Protein AF-0000000083104521 (afdb_homodimer)

pLDDT: mean 93.51, std 8.61, range [44.53, 98.94]

Nearest PDB structures (foldseek):
  5buk-assembly2_B  TM=6.953E-01  e=2.986E-17  Streptomyces sp. CNQ-418
  6aio-assembly2_B  TM=6.316E-01  e=5.425E-17  Pseudomonas putida
  4k5r-assembly1_A-2  TM=6.612E-01  e=1.242E-14  Streptomyces argillaceus
  4k5s-assembly1_A-2  TM=6.046E-01  e=1.284E-15  Streptomyces argillaceus
  4k5r-assembly2_B-3  TM=6.175E-01  e=4.777E-15  Streptomyces argillaceus

Sequence (706 aa):
MYDIAIIGAGPAGANLARLIGDKYKVLLIDKRNLENKKSRNLTRKCCGGLLAPDAQKMIAQLGLGMPKDILVDPQLFAVKTIDLTNNLESLYQRFYFNMDREKFDKWLISLLPNNIDKKFNSLFKSLSKIPEGYIIRYVHNKQERSSKAKIIIGADGAFSMVRKYISKDIITPKRYIAIQEWFKSPYSMPYFTAIFDEEISDFYSWIIPKNNHILLGSALSPKNNTKEKYNILKTKLTRLGFNFENKIKVESAYIYRPKKISQFYIGKNNIALIGEAAGAISPSSAEGISYALKTSLYLSESLEEGMDGFLDRYKQKSKDIKLNLLIKNLKSPAMYNSSLRKLAIKSGITSIKMYDIAIIGAGPAGANLARLIGDKYKVLLIDKRNLENKKSRNLTRKCCGGLLAPDAQKMIAQLGLGMPKDILVDPQLFAVKTIDLTNNLESLYQRFYFNMDREKFDKWLISLLPNNIDKKFNSLFKSLSKIPEGYIIRYVHNKQERSSKAKIIIGADGAFSMVRKYISKDIITPKRYIAIQEWFKSPYSMPYFTAIFDEEISDFYSWIIPKNNHILLGSALSPKNNTKEKYNILKTKLTRLGFNFENKIKVESAYIYRPKKISQFYIGKNNIALIGEAAGAISPSSAEGISYALKTSLYLSESLEEGMDGFLDRYKQKSKDIKLNLLIKNLKSPAMYNSSLRKLAIKSGITSIK

Secondary structure (DSSP, 8-state):
-EEEEEE--SHHHHHHHHHHTTTS-EEEE-SS--S-SS---S-------EE-HHHHHHHHHTT--B-GGGB-SPB--EEEEEETTTTEEEEEE--PEEB-HHHHHHHHHHTS-TTSEEE-SEEEEEEEEETTEEEEEEEETTEEEEEEEEEEEE---TT-HHHHHH-SSS-PPEEEEEEEEEEE--S---SEEEEE-TTT-SS-EEEEEETTEEEEEEEE-TTS-HHHHHHHHHHHHHHTT-----EEEEEEEEEEE--SGGG---EETTEEE-GGGGT-S-TTT---HHHHHHHHHHHHHHTTT-STTHHHHHHHHTHHHHHHHHHHHHHHHHHHSHHHHHHHHHH-TTB--/-EEEEEE--SHHHHHHHHHHTTTS-EEEE-SS--S-SS---S-------EE-HHHHHHHHHTT--B-GGGB-SPB--EEEEEETTTTEEEEEE--PEEB-HHHHHHHHHHTS-TTSEEE-SEEEEEEEEETTEEEEEEEETTEEEEEEEEEEEE---TT-HHHHHH-TTSPPPEEEEEEEEEEE--S---SEEEEE-TTT-SS-EEEEEETTEEEEEEEE-TTS-HHHHHHHHHHHHHHTT-----EEEEEEEEEEE--SGGG---EETTEEE-GGGGT-S-TTT---HHHHHHHHHHHHHHHTT-STTHHHHHHHHTHHHHHHHHHHHHHHHHHHSHHHHHHHHHH-TTB--

Organism: NCBI:txid1720316

Solvent-accessible surface area (backbone atoms only — not comparable to full-atom values): 35814 Å² total; per-residue (Å²): 119,31,48,32,33,30,40,20,56,44,63,19,24,25,49,26,46,39,70,38,34,89,80,43,52,35,37,40,31,19,57,54,54,66,77,50,83,78,54,78,60,84,81,67,76,62,64,90,26,65,46,43,58,62,30,40,42,46,39,24,64,70,58,38,52,46,58,50,83,30,43,37,31,44,36,39,24,24,36,32,39,38,31,64,72,77,72,44,71,45,37,26,69,44,72,45,44,36,33,39,55,66,51,44,46,33,51,47,51,68,63,38,56,85,75,46,46,72,39,51,38,16,41,80,72,49,79,44,84,49,97,78,26,33,40,40,33,28,32,44,84,89,36,82,45,74,49,45,20,42,29,41,34,24,22,48,29,68,78,22,63,57,44,52,74,74,42,78,82,55,63,72,44,49,63,27,37,32,42,35,36,36,19,58,33,94,69,88,67,33,40,35,34,42,34,36,33,73,89,56,21,85,54,48,28,39,38,41,62,47,60,62,26,36,33,43,33,36,38,21,47,76,87,52,59,49,68,60,33,51,50,51,50,52,52,56,41,38,75,73,68,50,83,76,84,45,69,74,50,76,34,60,38,72,41,55,33,40,84,50,62,78,31,47,43,60,62,58,96,59,31,37,32,25,12,40,31,11,40,33,40,35,52,64,76,61,52,34,63,32,37,5,44,47,40,18,50,43,42,41,60,23,43,70,86,31,76,80,65,21,66,63,45,26,54,62,62,44,48,61,56,44,51,51,52,47,53,38,52,70,51,31,48,47,70,58,30,69,69,48,27,52,52,54,56,69,63,45,81,66,48,58,119,119,31,49,33,32,30,39,20,56,47,64,19,25,26,50,28,45,39,70,38,34,88,80,40,50,34,36,40,31,18,57,55,54,68,77,51,84,78,54,80,59,85,80,65,76,61,64,89,25,64,46,43,58,62,29,39,41,45,39,25,64,70,58,37,51,45,57,48,84,30,45,37,29,44,36,39,23,24,35,32,39,38,30,62,73,76,72,45,72,45,38,25,70,44,71,45,44,35,33,39,55,66,52,45,46,33,49,48,50,70,63,39,56,85,74,46,45,74,40,53,39,16,42,80,72,49,77,42,83,50,97,78,25,32,40,39,32,28,34,44,85,88,35,82,46,74,50,43,21,43,29,40,34,25,20,50,30,68,78,23,64,56,44,54,73,73,39,79,84,56,62,72,44,49,64,27,36,32,42,36,36,35,17,58,33,95,70,89,67,34,39,34,34,42,33,36,35,73,88,57,20,86,53,47,28,36,37,41,61,48,59,60,26,37,33,44,32,36,38,21,48,75,87,53,58,48,68,59,33,52,50,51,49,53,52,56,42,39,74,74,67,50,83,76,84,45,68,73,51,76,35,60,37,73,41,52,32,41,82,50,62,78,31,47,42,59,64,58,96,59,30,36,33,24,12,37,30,11,40,33,38,35,53,63,75,64,52,36,63,32,37,5,45,47,40,18,49,43,42,42,61,24,42,69,85,31,78,79,64,21,66,62,45,27,54,63,62,44,49,61,55,44,50,51,51,47,52,38,51,69,52,31,50,47,70,58,31,67,69,48,25,52,52,54,58,70,64,46,82,66,48,58,119

Radius of gyration: 28.09 Å; Cα contacts (8 Å, |Δi|>4): 1583; chains: 2; bounding box: 65×87×60 Å

Foldseek 3Di:
DWAEEEEDLFLQRLLLLQLCVVPTQYEYEEQWDLQDPPDPTPADDPDQQKQAPLLVVLCVVSVHDDDCQFAFPDFAFWEWEQEPVVRFIFIFGGDITRGHRSVVSSVSNVSHDPSHHYQYSKAWDDWDADPQAIKTWIAGPNRIDIDGHNAYEFPHAQPTPLLCVFCVPQDAFQKWKKKKWKFQAQDDDRHKYWYADVQQALAIWIWHDGHRIIMTMDTGHPVPPNVVSSVVVVVVVVVVPDDRPGTDDMDMDMAGAHLALSNQAQDDDSYGYFWCSRPQAQNQPRHTSSRSSQLSVQLSVLCPVHSPCSSVSSVVSCVVSSVVNVVSSVCNCCPSVSVNVVVVSVVCPRGDD/DWAEEEEDLFLQRLLLLQLCVVPTQYEYEEQWDLQDPPDPTPADDPDQQKQAPLLVVLCVVSVHDDDCQFAFPDFAFWEWEQEPAVRFIFIFGGDITRGHRSVVSSVSNVSHDPSHHYQYSKAWDDWDADPQAIKTWIAGPNRIDIDGHNAYEFPHAQPTPLLCVFPVPADAFQKWKKKKWKFQAQDDDRHKYWYADVQQALAIWIWHDGHRIIMTMDTGHPVPPNVVSSVVVVVVVVVVPDDRPGTDDMDMDMAGAHLALSNQAQDDDSYGYFWCSRPQAQNQPRHTSSRSSQLSVQLSVLCPVHSPCSSVSSVVSCVVSSVVNVVSSVCNCCPSVSVNVVVVSVVCPRGDD

InterPro domains:
  IPR036188 FAD/NAD(P)-binding domain superfamily [G3DSA:3.50.50.60] (1-349)
  IPR036188 FAD/NAD(P)-binding domain superfamily [SSF51905] (1-307)
  IPR050407 Geranylgeranyl Reductase [PTHR42685] (2-310)

Structure (mmCIF, N/CA/C/O backbone):
data_AF-0000000083104521-model_v1
#
loop_
_entity.id
_entity.type
_entity.pdbx_description
1 polymer 'FAD-binding protein'
#
loop_
_atom_site.group_PDB
_atom_site.id
_atom_site.type_symbol
_atom_site.label_atom_id
_atom_site.label_alt_id
_atom_site.label_comp_id
_atom_site.label_asym_id
_atom_site.label_entity_id
_atom_site.label_seq_id
_atom_site.pdbx_PDB_ins_code
_atom_site.Cartn_x
_atom_site.Cartn_y
_atom_site.Cartn_z
_atom_site.occupancy
_atom_site.B_iso_or_equiv
_atom_site.auth_seq_id
_atom_site.auth_comp_id
_atom_site.auth_asym_id
_atom_site.auth_atom_id
_atom_site.pdbx_PDB_model_num
ATOM 1 N N . MET A 1 1 ? 7.211 -31.562 -29.891 1 95.19 1 MET A N 1
ATOM 2 C CA . MET A 1 1 ? 6.941 -31.938 -28.516 1 95.19 1 MET A CA 1
ATOM 3 C C . MET A 1 1 ? 7.484 -30.891 -27.547 1 95.19 1 MET A C 1
ATOM 5 O O . MET A 1 1 ? 8.633 -30.469 -27.672 1 95.19 1 MET A O 1
ATOM 9 N N . TYR A 1 2 ? 6.648 -30.406 -26.766 1 98.56 2 TYR A N 1
ATOM 10 C CA . TYR A 1 2 ? 7.059 -29.422 -25.75 1 98.56 2 TYR A CA 1
ATOM 11 C C . TYR A 1 2 ? 7.633 -30.125 -24.531 1 98.56 2 TYR A C 1
ATOM 13 O O . TYR A 1 2 ? 7.336 -31.297 -24.281 1 98.56 2 TYR A O 1
ATOM 21 N N . ASP A 1 3 ? 8.508 -29.391 -23.859 1 98.69 3 ASP A N 1
ATOM 22 C CA . ASP A 1 3 ? 8.922 -29.906 -22.562 1 98.69 3 ASP A CA 1
ATOM 23 C C . ASP A 1 3 ? 7.785 -29.812 -21.547 1 98.69 3 ASP A C 1
ATOM 25 O O . ASP A 1 3 ? 7.504 -30.766 -20.828 1 98.69 3 ASP A O 1
ATOM 29 N N . ILE A 1 4 ? 7.168 -28.688 -21.484 1 98.81 4 ILE A N 1
ATOM 30 C CA . ILE A 1 4 ? 6.152 -28.422 -20.484 1 98.81 4 ILE A CA 1
ATOM 31 C C . ILE A 1 4 ? 4.957 -27.719 -21.125 1 98.81 4 ILE A C 1
ATOM 33 O O . ILE A 1 4 ? 5.125 -26.781 -21.906 1 98.81 4 ILE A O 1
ATOM 37 N N . ALA A 1 5 ? 3.76 -28.172 -20.891 1 98.81 5 ALA A N 1
ATOM 38 C CA . ALA A 1 5 ? 2.525 -27.469 -21.25 1 98.81 5 ALA A CA 1
ATOM 39 C C . ALA A 1 5 ? 1.81 -26.953 -20 1 98.81 5 ALA A C 1
ATOM 41 O O . ALA A 1 5 ? 1.539 -27.703 -19.078 1 98.81 5 ALA A O 1
ATOM 42 N N . ILE A 1 6 ? 1.562 -25.688 -19.953 1 98.88 6 ILE A N 1
ATOM 43 C CA . ILE A 1 6 ? 0.856 -25.031 -18.859 1 98.88 6 ILE A CA 1
ATOM 44 C C . ILE A 1 6 ? -0.577 -24.719 -19.281 1 98.88 6 ILE A C 1
ATOM 46 O O . ILE A 1 6 ? -0.799 -23.984 -20.25 1 98.88 6 ILE A O 1
ATOM 50 N N . ILE A 1 7 ? -1.517 -25.281 -18.578 1 98.56 7 ILE A N 1
ATOM 51 C CA . ILE A 1 7 ? -2.928 -25.031 -18.859 1 98.56 7 ILE A CA 1
ATOM 52 C C . ILE A 1 7 ? -3.449 -23.938 -17.938 1 98.56 7 ILE A C 1
ATOM 54 O O . ILE A 1 7 ? -3.713 -24.188 -16.75 1 98.56 7 ILE A O 1
ATOM 58 N N . GLY A 1 8 ? -3.709 -22.719 -18.453 1 97.81 8 GLY A N 1
ATOM 59 C CA . GLY A 1 8 ? -4.102 -21.547 -17.688 1 97.81 8 GLY A CA 1
ATOM 60 C C . GLY A 1 8 ? -3.016 -20.5 -17.594 1 97.81 8 GLY A C 1
ATOM 61 O O . GLY A 1 8 ? -1.901 -20.781 -17.156 1 97.81 8 GLY A O 1
ATOM 62 N N . ALA A 1 9 ? -3.383 -19.297 -18.031 1 97.81 9 ALA A N 1
ATOM 63 C CA . ALA A 1 9 ? -2.404 -18.203 -18.062 1 97.81 9 ALA A CA 1
ATOM 64 C C . ALA A 1 9 ? -2.771 -17.094 -17.078 1 97.81 9 ALA A C 1
ATOM 66 O O . ALA A 1 9 ? -2.506 -15.922 -17.328 1 97.81 9 ALA A O 1
ATOM 67 N N . GLY A 1 10 ? -3.482 -17.469 -15.992 1 97 10 GLY A N 1
ATOM 68 C CA . GLY A 1 10 ? -3.609 -16.547 -14.867 1 97 10 GLY A CA 1
ATOM 69 C C . GLY A 1 10 ? -2.295 -16.297 -14.156 1 97 10 GLY A C 1
ATOM 70 O O . GLY A 1 10 ? -1.227 -16.609 -14.68 1 97 10 GLY A O 1
ATOM 71 N N . PRO A 1 11 ? -2.393 -15.75 -12.984 1 98.25 11 PRO A N 1
ATOM 72 C CA . PRO A 1 11 ? -1.152 -15.391 -12.289 1 98.25 11 PRO A CA 1
ATOM 73 C C . PRO A 1 11 ? -0.221 -16.578 -12.094 1 98.25 11 PRO A C 1
ATOM 75 O O . PRO A 1 11 ? 0.992 -16.469 -12.281 1 98.25 11 PRO A O 1
ATOM 78 N N . ALA A 1 12 ? -0.745 -17.719 -11.742 1 98.69 12 ALA A N 1
ATOM 79 C CA . ALA A 1 12 ? 0.081 -18.891 -11.492 1 98.69 12 ALA A CA 1
ATOM 80 C C . ALA A 1 12 ? 0.783 -19.359 -12.773 1 98.69 12 ALA A C 1
ATOM 82 O O . ALA A 1 12 ? 2.01 -19.469 -12.805 1 98.69 12 ALA A O 1
ATOM 83 N N . GLY A 1 13 ? 0.021 -19.547 -13.82 1 98.81 13 GLY A N 1
ATOM 84 C CA . GLY A 1 13 ? 0.575 -20.047 -15.07 1 98.81 13 GLY A CA 1
ATOM 85 C C . GLY A 1 13 ? 1.504 -19.062 -15.742 1 98.81 13 GLY A C 1
ATOM 86 O O . GLY A 1 13 ? 2.576 -19.438 -16.219 1 98.81 13 GLY A O 1
ATOM 87 N N . ALA A 1 14 ? 1.058 -17.797 -15.812 1 98.75 14 ALA A N 1
ATOM 88 C CA . ALA A 1 14 ? 1.877 -16.766 -16.438 1 98.75 14 ALA A CA 1
ATOM 89 C C . ALA A 1 14 ? 3.221 -16.625 -15.727 1 98.75 14 ALA A C 1
ATOM 91 O O . ALA A 1 14 ? 4.266 -16.547 -16.375 1 98.75 14 ALA A O 1
ATOM 92 N N . ASN A 1 15 ? 3.178 -16.578 -14.43 1 98.88 15 ASN A N 1
ATOM 93 C CA . ASN A 1 15 ? 4.418 -16.422 -13.68 1 98.88 15 ASN A CA 1
ATOM 94 C C . ASN A 1 15 ? 5.34 -17.625 -13.859 1 98.88 15 ASN A C 1
ATOM 96 O O . ASN A 1 15 ? 6.559 -17.469 -13.977 1 98.88 15 ASN A O 1
ATOM 100 N N . LEU A 1 16 ? 4.781 -18.844 -13.852 1 98.94 16 LEU A N 1
ATOM 101 C CA . LEU A 1 16 ? 5.609 -20.031 -14.086 1 98.94 16 LEU A CA 1
ATOM 102 C C . LEU A 1 16 ? 6.266 -19.969 -15.461 1 98.94 16 LEU A C 1
ATOM 104 O O . LEU A 1 16 ? 7.473 -20.203 -15.586 1 98.94 16 LEU A O 1
ATOM 108 N N . ALA A 1 17 ? 5.441 -19.688 -16.453 1 98.88 17 ALA A N 1
ATOM 109 C CA . ALA A 1 17 ? 5.973 -19.578 -17.797 1 98.88 17 ALA A CA 1
ATOM 110 C C . ALA A 1 17 ? 7.129 -18.594 -17.875 1 98.88 17 ALA A C 1
ATOM 112 O O . ALA A 1 17 ? 8.148 -18.859 -18.516 1 98.88 17 ALA A O 1
ATOM 113 N N . ARG A 1 18 ? 6.953 -17.484 -17.219 1 98.75 18 ARG A N 1
ATOM 114 C CA . ARG A 1 18 ? 7.996 -16.469 -17.172 1 98.75 18 ARG A CA 1
ATOM 115 C C . ARG A 1 18 ? 9.281 -17.031 -16.578 1 98.75 18 ARG A C 1
ATOM 117 O O . ARG A 1 18 ? 10.375 -16.797 -17.094 1 98.75 18 ARG A O 1
ATOM 124 N N . LEU A 1 19 ? 9.18 -17.781 -15.516 1 98.75 19 LEU A N 1
ATOM 125 C CA . LEU A 1 19 ? 10.328 -18.219 -14.719 1 98.75 19 LEU A CA 1
ATOM 126 C C . LEU A 1 19 ? 11.078 -19.344 -15.414 1 98.75 19 LEU A C 1
ATOM 128 O O . LEU A 1 19 ? 12.289 -19.484 -15.266 1 98.75 19 LEU A O 1
ATOM 132 N N . ILE A 1 20 ? 10.375 -20.141 -16.281 1 98.62 20 ILE A N 1
ATOM 133 C CA . ILE A 1 20 ? 11.031 -21.344 -16.781 1 98.62 20 ILE A CA 1
ATOM 134 C C . ILE A 1 20 ? 11.227 -21.219 -18.281 1 98.62 20 ILE A C 1
ATOM 136 O O . ILE A 1 20 ? 11.859 -22.078 -18.906 1 98.62 20 ILE A O 1
ATOM 140 N N . GLY A 1 21 ? 10.688 -20.188 -18.891 1 97.62 21 GLY A N 1
ATOM 141 C CA . GLY A 1 21 ? 10.602 -20.062 -20.344 1 97.62 21 GLY A CA 1
ATOM 142 C C . GLY A 1 21 ? 11.961 -20.047 -21.016 1 97.62 21 GLY A C 1
ATOM 143 O O . GLY A 1 21 ? 12.078 -20.406 -22.203 1 97.62 21 GLY A O 1
ATOM 144 N N . ASP A 1 22 ? 12.984 -19.641 -20.344 1 96.25 22 ASP A N 1
ATOM 145 C CA . ASP A 1 22 ? 14.32 -19.578 -20.938 1 96.25 22 ASP A CA 1
ATOM 146 C C . ASP A 1 22 ? 14.984 -20.953 -20.938 1 96.25 22 ASP A C 1
ATOM 148 O O . ASP A 1 22 ? 15.938 -21.188 -21.672 1 96.25 22 ASP A O 1
ATOM 152 N N . LYS A 1 23 ? 14.523 -21.844 -20.156 1 97.31 23 LYS A N 1
ATOM 153 C CA . LYS A 1 23 ? 15.172 -23.141 -19.984 1 97.31 23 LYS A CA 1
ATOM 154 C C . LYS A 1 23 ? 14.406 -24.25 -20.703 1 97.31 23 LYS A C 1
ATOM 156 O O . LYS A 1 23 ? 15 -25.234 -21.141 1 97.31 23 LYS A O 1
ATOM 161 N N . TYR A 1 24 ? 13.109 -24.156 -20.797 1 98.5 24 TYR A N 1
ATOM 162 C CA . TYR A 1 24 ? 12.273 -25.219 -21.328 1 98.5 24 TYR A CA 1
ATOM 163 C C . TYR A 1 24 ? 11.438 -24.719 -22.516 1 98.5 24 TYR A C 1
ATOM 165 O O . TYR A 1 24 ? 11.102 -23.531 -22.578 1 98.5 24 TYR A O 1
ATOM 173 N N . LYS A 1 25 ? 11.172 -25.594 -23.438 1 98.69 25 LYS A N 1
ATOM 174 C CA . LYS A 1 25 ? 10.18 -25.312 -24.484 1 98.69 25 LYS A CA 1
ATOM 175 C C . LYS A 1 25 ? 8.766 -25.391 -23.922 1 98.69 25 LYS A C 1
ATOM 177 O O . LYS A 1 25 ? 8.266 -26.484 -23.625 1 98.69 25 LYS A O 1
ATOM 182 N N . VAL A 1 26 ? 8.086 -24.234 -23.797 1 98.81 26 VAL A N 1
ATOM 183 C CA . VAL A 1 26 ? 6.852 -24.156 -23.016 1 98.81 26 VAL A CA 1
ATOM 184 C C . VAL A 1 26 ? 5.684 -23.797 -23.938 1 98.81 26 VAL A C 1
ATOM 186 O O . VAL A 1 26 ? 5.789 -22.906 -24.781 1 98.81 26 VAL A O 1
ATOM 189 N N . LEU A 1 27 ? 4.617 -24.578 -23.828 1 98.62 27 LEU A N 1
ATOM 190 C CA . LEU A 1 27 ? 3.312 -24.234 -24.391 1 98.62 27 LEU A CA 1
ATOM 191 C C . LEU A 1 27 ? 2.393 -23.672 -23.312 1 98.62 27 LEU A C 1
ATOM 193 O O . LEU A 1 27 ? 2.217 -24.281 -22.25 1 98.62 27 LEU A O 1
ATOM 197 N N . LEU A 1 28 ? 1.898 -22.469 -23.484 1 98.5 28 LEU A N 1
ATOM 198 C CA . LEU A 1 28 ? 0.97 -21.812 -22.562 1 98.5 28 LEU A CA 1
ATOM 199 C C . LEU A 1 28 ? -0.409 -21.672 -23.188 1 98.5 28 LEU A C 1
ATOM 201 O O . LEU A 1 28 ? -0.56 -20.969 -24.203 1 98.5 28 LEU A O 1
ATOM 205 N N . ILE A 1 29 ? -1.374 -22.344 -22.594 1 96.94 29 ILE A N 1
ATOM 206 C CA . ILE A 1 29 ? -2.721 -22.375 -23.156 1 96.94 29 ILE A CA 1
ATOM 207 C C . ILE A 1 29 ? -3.676 -21.609 -22.234 1 96.94 29 ILE A C 1
ATOM 209 O O . ILE A 1 29 ? -3.619 -21.734 -21.016 1 96.94 29 ILE A O 1
ATOM 213 N N . ASP A 1 30 ? -4.473 -20.766 -22.781 1 95.88 30 ASP A N 1
ATOM 214 C CA . ASP A 1 30 ? -5.543 -20.109 -22.031 1 95.88 30 ASP A CA 1
ATOM 215 C C . ASP A 1 30 ? -6.75 -19.844 -22.922 1 95.88 30 ASP A C 1
ATOM 217 O O . ASP A 1 30 ? -6.598 -19.531 -24.109 1 95.88 30 ASP A O 1
ATOM 221 N N . LYS A 1 31 ? -7.902 -19.922 -22.297 1 93.06 31 LYS A N 1
ATOM 222 C CA . LYS A 1 31 ? -9.117 -19.672 -23.078 1 93.06 31 LYS A CA 1
ATOM 223 C C . LYS A 1 31 ? -9.273 -18.188 -23.391 1 93.06 31 LYS A C 1
ATOM 225 O O . LYS A 1 31 ? -9.945 -17.828 -24.359 1 93.06 31 LYS A O 1
ATOM 230 N N . ARG A 1 32 ? -8.75 -17.328 -22.625 1 90.69 32 ARG A N 1
ATOM 231 C CA . ARG A 1 32 ? -8.844 -15.883 -22.812 1 90.69 32 ARG A CA 1
ATOM 232 C C . ARG A 1 32 ? -7.816 -15.406 -23.844 1 90.69 32 ARG A C 1
ATOM 234 O O . ARG A 1 32 ? -6.766 -16.031 -24.016 1 90.69 32 ARG A O 1
ATOM 241 N N . ASN A 1 33 ? -8.156 -14.281 -24.375 1 88.44 33 ASN A N 1
ATOM 242 C CA . ASN A 1 33 ? -7.172 -13.555 -25.172 1 88.44 33 ASN A CA 1
ATOM 243 C C . ASN A 1 33 ? -6.457 -12.484 -24.359 1 88.44 33 ASN A C 1
ATOM 245 O O . ASN A 1 33 ? -6.941 -11.359 -24.234 1 88.44 33 ASN A O 1
ATOM 249 N N . LEU A 1 34 ? -5.285 -12.773 -23.953 1 88.25 34 LEU A N 1
ATOM 250 C CA . LEU A 1 34 ? -4.613 -11.914 -22.969 1 88.25 34 LEU A CA 1
ATOM 251 C C . LEU A 1 34 ? -3.602 -11.008 -23.656 1 88.25 34 LEU A C 1
ATOM 253 O O . LEU A 1 34 ? -2.934 -10.203 -23 1 88.25 34 LEU A O 1
ATOM 257 N N . GLU A 1 35 ? -3.426 -11.078 -24.953 1 84.5 35 GLU A N 1
ATOM 258 C CA . GLU A 1 35 ? -2.484 -10.227 -25.672 1 84.5 35 GLU A CA 1
ATOM 259 C C . GLU A 1 35 ? -3.213 -9.156 -26.469 1 84.5 35 GLU A C 1
ATOM 261 O O . GLU A 1 35 ? -2.607 -8.164 -26.875 1 84.5 35 GLU A O 1
ATOM 266 N N . ASN A 1 36 ? -4.367 -9.461 -26.688 1 69.81 36 ASN A N 1
ATOM 267 C CA . ASN A 1 36 ? -5.09 -8.453 -27.453 1 69.81 36 ASN A CA 1
ATOM 268 C C . ASN A 1 36 ? -5.453 -7.246 -26.594 1 69.81 36 ASN A C 1
ATOM 270 O O . ASN A 1 36 ? -6.086 -7.391 -25.547 1 69.81 36 ASN A O 1
ATOM 274 N N . LYS A 1 37 ? -4.875 -6.227 -27 1 58.88 37 LYS A N 1
ATOM 275 C CA . LYS A 1 37 ? -5.098 -4.969 -26.297 1 58.88 37 LYS A CA 1
ATOM 276 C C . LYS A 1 37 ? -6.57 -4.562 -26.344 1 58.88 37 LYS A C 1
ATOM 278 O O . LYS A 1 37 ? -7.066 -3.895 -25.438 1 58.88 37 LYS A O 1
ATOM 283 N N . LYS A 1 38 ? -7.184 -4.75 -27.484 1 56.66 38 LYS A N 1
ATOM 284 C CA . LYS A 1 38 ? -8.516 -4.223 -27.766 1 56.66 38 LYS A CA 1
ATOM 285 C C . LYS A 1 38 ? -9.594 -5.246 -27.406 1 56.66 38 LYS A C 1
ATOM 287 O O . LYS A 1 38 ? -10.789 -4.977 -27.578 1 56.66 38 LYS A O 1
ATOM 292 N N . SER A 1 39 ? -9.234 -6.316 -27.172 1 44.66 39 SER A N 1
ATOM 293 C CA . SER A 1 39 ? -10.312 -7.293 -27.078 1 44.66 39 SER A CA 1
ATOM 294 C C . SER A 1 39 ? -10.992 -7.227 -25.719 1 44.66 39 SER A C 1
ATOM 296 O O . SER A 1 39 ? -10.32 -7.207 -24.672 1 44.66 39 SER A O 1
ATOM 298 N N . ARG A 1 40 ? -12.07 -6.555 -25.688 1 48 40 ARG A N 1
ATOM 299 C CA . ARG A 1 40 ? -12.984 -6.691 -24.547 1 48 40 ARG A CA 1
ATOM 300 C C . ARG A 1 40 ? -13.25 -8.156 -24.234 1 48 40 ARG A C 1
ATOM 302 O O . ARG A 1 40 ? -14.023 -8.82 -24.938 1 48 40 ARG A O 1
ATOM 309 N N . ASN A 1 41 ? -12.18 -8.773 -23.781 1 48.22 41 ASN A N 1
ATOM 310 C CA . ASN A 1 41 ? -12.367 -10.18 -23.453 1 48.22 41 ASN A CA 1
ATOM 311 C C . ASN A 1 41 ? -13.594 -10.391 -22.562 1 48.22 41 ASN A C 1
ATOM 313 O O . ASN A 1 41 ? -13.766 -9.695 -21.562 1 48.22 41 ASN A O 1
ATOM 317 N N . LEU A 1 42 ? -14.648 -11.039 -22.969 1 48.47 42 LEU A N 1
ATOM 318 C CA . LEU A 1 42 ? -15.961 -11.406 -22.453 1 48.47 42 LEU A CA 1
ATOM 319 C C . LEU A 1 42 ? -15.828 -12.133 -21.109 1 48.47 42 LEU A C 1
ATOM 321 O O . LEU A 1 42 ? -16.812 -12.273 -20.375 1 48.47 42 LEU A O 1
ATOM 325 N N . THR A 1 43 ? -14.633 -12.781 -20.828 1 55.81 43 THR A N 1
ATOM 326 C CA . THR A 1 43 ? -14.719 -13.57 -19.609 1 55.81 43 THR A CA 1
ATOM 327 C C . THR A 1 43 ? -13.953 -12.891 -18.469 1 55.81 43 THR A C 1
ATOM 329 O O . THR A 1 43 ? -12.789 -13.211 -18.219 1 55.81 43 THR A O 1
ATOM 332 N N . ARG A 1 44 ? -14.531 -11.852 -17.969 1 62.28 44 ARG A N 1
ATOM 333 C CA . ARG A 1 44 ? -13.945 -11.117 -16.844 1 62.28 44 ARG A CA 1
ATOM 334 C C . ARG A 1 44 ? -14.109 -11.898 -15.539 1 62.28 44 ARG A C 1
ATOM 336 O O . ARG A 1 44 ? -15.18 -12.445 -15.266 1 62.28 44 ARG A O 1
ATOM 343 N N . LYS A 1 45 ? -12.961 -11.953 -14.898 1 74.31 45 LYS A N 1
ATOM 344 C CA . LYS A 1 45 ? -12.922 -12.648 -13.625 1 74.31 45 LYS A CA 1
ATOM 345 C C . LYS A 1 45 ? -13.758 -11.93 -12.57 1 74.31 45 LYS A C 1
ATOM 347 O O . LYS A 1 45 ? -13.758 -10.695 -12.516 1 74.31 45 LYS A O 1
ATOM 352 N N . CYS A 1 46 ? -14.602 -12.711 -11.898 1 86.19 46 CYS A N 1
ATOM 353 C CA . CYS A 1 46 ? -15.273 -12.195 -10.711 1 86.19 46 CYS A CA 1
ATOM 354 C C . CYS A 1 46 ? -14.281 -11.977 -9.578 1 86.19 46 CYS A C 1
ATOM 356 O O . CYS A 1 46 ? -13.992 -12.898 -8.812 1 86.19 46 CYS A O 1
ATOM 358 N N . CYS A 1 47 ? -13.602 -10.836 -9.562 1 90.38 47 CYS A N 1
ATOM 359 C CA . CYS A 1 47 ? -12.57 -10.469 -8.602 1 90.38 47 CYS A CA 1
ATOM 360 C C . CYS A 1 47 ? -12.703 -9 -8.195 1 90.38 47 CYS A C 1
ATOM 362 O O . CYS A 1 47 ? -13.047 -8.156 -9.023 1 90.38 47 CYS A O 1
ATOM 364 N N . GLY A 1 48 ? -12.555 -8.781 -6.938 1 93.25 48 GLY A N 1
ATOM 365 C CA . GLY A 1 48 ? -12.656 -7.414 -6.445 1 93.25 48 GLY A CA 1
ATOM 366 C C . GLY A 1 48 ? -11.5 -6.535 -6.875 1 93.25 48 GLY A C 1
ATOM 367 O O . GLY A 1 48 ? -11.578 -5.309 -6.797 1 93.25 48 GLY A O 1
ATOM 368 N N . GLY A 1 49 ? -10.445 -7.129 -7.359 1 96.31 49 GLY A N 1
ATOM 369 C CA . GLY A 1 49 ? -9.305 -6.375 -7.852 1 96.31 49 GLY A CA 1
ATOM 370 C C . GLY A 1 49 ? -8.508 -5.711 -6.742 1 96.31 49 GLY A C 1
ATOM 371 O O . GLY A 1 49 ? -8.211 -4.52 -6.812 1 96.31 49 GLY A O 1
ATOM 372 N N . LEU A 1 50 ? -8.234 -6.402 -5.711 1 98.19 50 LEU A N 1
ATOM 373 C CA . LEU A 1 50 ? -7.398 -5.934 -4.613 1 98.19 50 LEU A CA 1
ATOM 374 C C . LEU A 1 50 ? -6.121 -6.762 -4.512 1 98.19 50 LEU A C 1
ATOM 376 O O . LEU A 1 50 ? -6.172 -7.992 -4.5 1 98.19 50 LEU A O 1
ATOM 380 N N . LEU A 1 51 ? -5.008 -6.148 -4.559 1 98.62 51 LEU A N 1
ATOM 381 C CA . LEU A 1 51 ? -3.736 -6.828 -4.344 1 98.62 51 LEU A CA 1
ATOM 382 C C . LEU A 1 51 ? -3.381 -6.863 -2.861 1 98.62 51 LEU A C 1
ATOM 384 O O . LEU A 1 51 ? -3.045 -5.832 -2.277 1 98.62 51 LEU A O 1
ATOM 388 N N . ALA A 1 52 ? -3.428 -8.039 -2.303 1 98.19 52 ALA A N 1
ATOM 389 C CA . ALA A 1 52 ? -3.236 -8.219 -0.866 1 98.19 52 ALA A CA 1
ATOM 390 C C . ALA A 1 52 ? -1.759 -8.156 -0.495 1 98.19 52 ALA A C 1
ATOM 392 O O . ALA A 1 52 ? -0.889 -8.32 -1.354 1 98.19 52 ALA A O 1
ATOM 393 N N . PRO A 1 53 ? -1.439 -7.895 0.788 1 98 53 PRO A N 1
ATOM 394 C CA . PRO A 1 53 ? -0.054 -7.797 1.254 1 98 53 PRO A CA 1
ATOM 395 C C . PRO A 1 53 ? 0.774 -9.031 0.902 1 98 53 PRO A C 1
ATOM 397 O O . PRO A 1 53 ? 1.94 -8.906 0.52 1 98 53 PRO A O 1
ATOM 400 N N . ASP A 1 54 ? 0.18 -10.211 1.031 1 97.75 54 ASP A N 1
ATOM 401 C CA . ASP A 1 54 ? 0.922 -11.422 0.716 1 97.75 54 ASP A CA 1
ATOM 402 C C . ASP A 1 54 ? 1.303 -11.469 -0.762 1 97.75 54 ASP A C 1
ATOM 404 O O . ASP A 1 54 ? 2.389 -11.938 -1.114 1 97.75 54 ASP A O 1
ATOM 408 N N . ALA A 1 55 ? 0.396 -11.078 -1.611 1 98.62 55 ALA A N 1
ATOM 409 C CA . ALA A 1 55 ? 0.706 -11.008 -3.037 1 98.62 55 ALA A CA 1
ATOM 410 C C . ALA A 1 55 ? 1.787 -9.961 -3.311 1 98.62 55 ALA A C 1
ATOM 412 O O . ALA A 1 55 ? 2.68 -10.188 -4.133 1 98.62 55 ALA A O 1
ATOM 413 N N . GLN A 1 56 ? 1.718 -8.836 -2.637 1 98.62 56 GLN A N 1
ATOM 414 C CA . GLN A 1 56 ? 2.75 -7.809 -2.729 1 98.62 56 GLN A CA 1
ATOM 415 C C . GLN A 1 56 ? 4.121 -8.367 -2.361 1 98.62 56 GLN A C 1
ATOM 417 O O . GLN A 1 56 ? 5.105 -8.133 -3.064 1 98.62 56 GLN A O 1
ATOM 422 N N . LYS A 1 57 ? 4.148 -9.102 -1.329 1 98.25 57 LYS A N 1
ATOM 423 C CA . LYS A 1 57 ? 5.383 -9.727 -0.866 1 98.25 57 LYS A CA 1
ATOM 424 C C . LYS A 1 57 ? 5.973 -10.633 -1.939 1 98.25 57 LYS A C 1
ATOM 426 O O . LYS A 1 57 ? 7.176 -10.594 -2.205 1 98.25 57 LYS A O 1
ATOM 431 N N . MET A 1 58 ? 5.121 -11.391 -2.541 1 98.31 58 MET A N 1
ATOM 432 C CA . MET A 1 58 ? 5.582 -12.305 -3.582 1 98.31 58 MET A CA 1
ATOM 433 C C . MET A 1 58 ? 6.113 -11.539 -4.785 1 98.31 58 MET A C 1
ATOM 435 O O . MET A 1 58 ? 7.125 -11.922 -5.379 1 98.31 58 MET A O 1
ATOM 439 N N . ILE A 1 59 ? 5.426 -10.508 -5.152 1 98.5 59 ILE A N 1
ATOM 440 C CA . ILE A 1 59 ? 5.875 -9.695 -6.277 1 98.5 59 ILE A CA 1
ATOM 441 C C . ILE A 1 59 ? 7.273 -9.148 -5.992 1 98.5 59 ILE A C 1
ATOM 443 O O . ILE A 1 59 ? 8.148 -9.18 -6.867 1 98.5 59 ILE A O 1
ATOM 447 N N . ALA A 1 60 ? 7.496 -8.75 -4.789 1 97.75 60 ALA A N 1
ATOM 448 C CA . ALA A 1 60 ? 8.812 -8.273 -4.383 1 97.75 60 ALA A CA 1
ATOM 449 C C . ALA A 1 60 ? 9.852 -9.391 -4.453 1 97.75 60 ALA A C 1
ATOM 451 O O . ALA A 1 60 ? 10.945 -9.195 -4.977 1 97.75 60 ALA A O 1
ATOM 452 N N . GLN A 1 61 ? 9.508 -10.523 -3.953 1 97 61 GLN A N 1
ATOM 453 C CA . GLN A 1 61 ? 10.414 -11.664 -3.939 1 97 61 GLN A CA 1
ATOM 454 C C . GLN A 1 61 ? 10.797 -12.078 -5.359 1 97 61 GLN A C 1
ATOM 456 O O . GLN A 1 61 ? 11.914 -12.555 -5.59 1 97 61 GLN A O 1
ATOM 461 N N . LEU A 1 62 ? 9.906 -11.852 -6.246 1 97.69 62 LEU A N 1
ATOM 462 C CA . LEU A 1 62 ? 10.125 -12.227 -7.637 1 97.69 62 LEU A CA 1
ATOM 463 C C . LEU A 1 62 ? 10.914 -11.148 -8.375 1 97.69 62 LEU A C 1
ATOM 465 O O . LEU A 1 62 ? 11.188 -11.281 -9.57 1 97.69 62 LEU A O 1
ATOM 469 N N . GLY A 1 63 ? 11.281 -10.078 -7.691 1 96.25 63 GLY A N 1
ATOM 470 C CA . GLY A 1 63 ? 12.078 -9.016 -8.289 1 96.25 63 GLY A CA 1
ATOM 471 C C . GLY A 1 63 ? 11.289 -8.156 -9.258 1 96.25 63 GLY A C 1
ATOM 472 O O . GLY A 1 63 ? 11.82 -7.699 -10.273 1 96.25 63 GLY A O 1
ATOM 473 N N . LEU A 1 64 ? 10.008 -7.988 -8.953 1 97.12 64 LEU A N 1
ATOM 474 C CA . LEU A 1 64 ? 9.148 -7.246 -9.867 1 97.12 64 LEU A CA 1
ATOM 475 C C . LEU A 1 64 ? 8.664 -5.953 -9.227 1 97.12 64 LEU A C 1
ATOM 477 O O . LEU A 1 64 ? 8.586 -5.852 -8 1 97.12 64 LEU A O 1
ATOM 481 N N . GLY A 1 65 ? 8.414 -4.945 -10 1 96.88 65 GLY A N 1
ATOM 482 C CA . GLY A 1 65 ? 7.711 -3.719 -9.664 1 96.88 65 GLY A CA 1
ATOM 483 C C . GLY A 1 65 ? 6.438 -3.518 -10.469 1 96.88 65 GLY A C 1
ATOM 484 O O . GLY A 1 65 ? 6.43 -3.705 -11.688 1 96.88 65 GLY A O 1
ATOM 485 N N . MET A 1 66 ? 5.434 -3.172 -9.781 1 97.38 66 MET A N 1
ATOM 486 C CA . MET A 1 66 ? 4.129 -3.107 -10.438 1 97.38 66 MET A CA 1
ATOM 487 C C . MET A 1 66 ? 3.92 -1.748 -11.102 1 97.38 66 MET A C 1
ATOM 489 O O . MET A 1 66 ? 4.125 -0.709 -10.469 1 97.38 66 MET A O 1
ATOM 493 N N . PRO A 1 67 ? 3.484 -1.705 -12.352 1 97.12 67 PRO A N 1
ATOM 494 C CA . PRO A 1 67 ? 3.17 -0.435 -13.016 1 97.12 67 PRO A CA 1
ATOM 495 C C . PRO A 1 67 ? 1.956 0.261 -12.398 1 97.12 67 PRO A C 1
ATOM 497 O O . PRO A 1 67 ? 0.978 -0.398 -12.039 1 97.12 67 PRO A O 1
ATOM 500 N N . LYS A 1 68 ? 2.014 1.559 -12.328 1 96.88 68 LYS A N 1
ATOM 501 C CA . LYS A 1 68 ? 0.907 2.318 -11.758 1 96.88 68 LYS A CA 1
ATOM 502 C C . LYS A 1 68 ? -0.341 2.215 -12.625 1 96.88 68 LYS A C 1
ATOM 504 O O . LYS A 1 68 ? -1.459 2.406 -12.141 1 96.88 68 LYS A O 1
ATOM 509 N N . ASP A 1 69 ? -0.144 1.928 -13.914 1 96.69 69 ASP A N 1
ATOM 510 C CA . ASP A 1 69 ? -1.266 1.885 -14.844 1 96.69 69 ASP A CA 1
ATOM 511 C C . ASP A 1 69 ? -2.25 0.78 -14.469 1 96.69 69 ASP A C 1
ATOM 513 O O . ASP A 1 69 ? -3.4 0.788 -14.914 1 96.69 69 ASP A O 1
ATOM 517 N N . ILE A 1 70 ? -1.796 -0.193 -13.742 1 97.75 70 ILE A N 1
ATOM 518 C CA . ILE A 1 70 ? -2.617 -1.312 -13.305 1 97.75 70 ILE A CA 1
ATOM 519 C C . ILE A 1 70 ? -3.596 -0.841 -12.227 1 97.75 70 ILE A C 1
ATOM 521 O O . ILE A 1 70 ? -4.648 -1.449 -12.031 1 97.75 70 ILE A O 1
ATOM 525 N N . LEU A 1 71 ? -3.238 0.238 -11.5 1 98.31 71 LEU A N 1
ATOM 526 C CA . LEU A 1 71 ? -4.012 0.704 -10.359 1 98.31 71 LEU A CA 1
ATOM 527 C C . LEU A 1 71 ? -5.238 1.487 -10.812 1 98.31 71 LEU A C 1
ATOM 529 O O . LEU A 1 71 ? -5.273 2.002 -11.93 1 98.31 71 LEU A O 1
ATOM 533 N N . VAL A 1 72 ? -6.273 1.528 -9.961 1 97.19 72 VAL A N 1
ATOM 534 C CA . VAL A 1 72 ? -7.504 2.254 -10.25 1 97.19 72 VAL A CA 1
ATOM 535 C C . VAL A 1 72 ? -7.812 3.229 -9.117 1 97.19 72 VAL A C 1
ATOM 537 O O . VAL A 1 72 ? -7.164 3.195 -8.07 1 97.19 72 VAL A O 1
ATOM 540 N N . ASP A 1 73 ? -8.812 4.086 -9.297 1 95.81 73 ASP A N 1
ATOM 541 C CA . ASP A 1 73 ? -9.195 5.09 -8.305 1 95.81 73 ASP A CA 1
ATOM 542 C C . ASP A 1 73 ? -10.328 4.57 -7.418 1 95.81 73 ASP A C 1
ATOM 544 O O . ASP A 1 73 ? -11.234 3.883 -7.895 1 95.81 73 ASP A O 1
ATOM 548 N N . PRO A 1 74 ? -10.297 4.934 -6.223 1 97.12 74 PRO A N 1
ATOM 549 C CA . PRO A 1 74 ? -9.188 5.512 -5.457 1 97.12 74 PRO A CA 1
ATOM 550 C C . PRO A 1 74 ? -8.32 4.445 -4.793 1 97.12 74 PRO A C 1
ATOM 552 O O . PRO A 1 74 ? -8.68 3.268 -4.777 1 97.12 74 PRO A O 1
ATOM 555 N N . GLN A 1 75 ? -7.129 4.809 -4.434 1 98.38 75 GLN A N 1
ATOM 556 C CA . GLN A 1 75 ? -6.398 3.967 -3.492 1 98.38 75 GLN A CA 1
ATOM 557 C C . GLN A 1 75 ? -6.855 4.215 -2.059 1 98.38 75 GLN A C 1
ATOM 559 O O . GLN A 1 75 ? -6.953 5.363 -1.623 1 98.38 75 GLN A O 1
ATOM 564 N N . LEU A 1 76 ? -7.238 3.166 -1.351 1 98.31 76 LEU A N 1
ATOM 565 C CA . LEU A 1 76 ? -7.801 3.236 -0.006 1 98.31 76 LEU A CA 1
ATOM 566 C C . LEU A 1 76 ? -6.922 2.484 0.99 1 98.31 76 LEU A C 1
ATOM 568 O O . LEU A 1 76 ? -6.188 1.572 0.61 1 98.31 76 LEU A O 1
ATOM 572 N N . PHE A 1 77 ? -7.031 2.875 2.236 1 98.56 77 PHE A N 1
ATOM 573 C CA . PHE A 1 77 ? -6.043 2.4 3.197 1 98.56 77 PHE A CA 1
ATOM 574 C C . PHE A 1 77 ? -6.719 1.793 4.418 1 98.56 77 PHE A C 1
ATOM 576 O O . PHE A 1 77 ? -6.082 1.592 5.453 1 98.56 77 PHE A O 1
ATOM 583 N N . ALA A 1 78 ? -8.031 1.493 4.316 1 98.12 78 ALA A N 1
ATOM 584 C CA . ALA A 1 78 ? -8.75 0.921 5.457 1 98.12 78 ALA A CA 1
ATOM 585 C C . ALA A 1 78 ? -9.891 0.017 4.992 1 98.12 78 ALA A C 1
ATOM 587 O O . ALA A 1 78 ? -10.352 0.129 3.854 1 98.12 78 ALA A O 1
ATOM 588 N N . VAL A 1 79 ? -10.234 -0.863 5.848 1 97.94 79 VAL A N 1
ATOM 589 C CA . VAL A 1 79 ? -11.383 -1.739 5.672 1 97.94 79 VAL A CA 1
ATOM 590 C C . VAL A 1 79 ? -12.391 -1.493 6.793 1 97.94 79 VAL A C 1
ATOM 592 O O . VAL A 1 79 ? -12.031 -1.466 7.969 1 97.94 79 VAL A O 1
ATOM 595 N N . LYS A 1 80 ? -13.57 -1.203 6.441 1 97.25 80 LYS A N 1
ATOM 596 C CA . LYS A 1 80 ? -14.68 -1.193 7.391 1 97.25 80 LYS A CA 1
ATOM 597 C C . LYS A 1 80 ? -15.336 -2.568 7.488 1 97.25 80 LYS A C 1
ATOM 599 O O . LYS A 1 80 ? -15.789 -3.117 6.48 1 97.25 80 LYS A O 1
ATOM 604 N N . THR A 1 81 ? -15.383 -3.15 8.625 1 97.06 81 THR A N 1
ATOM 605 C CA . THR A 1 81 ? -16.125 -4.383 8.883 1 97.06 81 THR A CA 1
ATOM 606 C C . THR A 1 81 ? -17.531 -4.078 9.352 1 97.06 81 THR A C 1
ATOM 608 O O . THR A 1 81 ? -17.734 -3.277 10.266 1 97.06 81 THR A O 1
ATOM 611 N N . ILE A 1 82 ? -18.469 -4.621 8.688 1 97.75 82 ILE A N 1
ATOM 612 C CA . ILE A 1 82 ? -19.875 -4.547 9.102 1 97.75 82 ILE A CA 1
ATOM 613 C C . ILE A 1 82 ? -20.359 -5.934 9.508 1 97.75 82 ILE A C 1
ATOM 615 O O . ILE A 1 82 ? -20.547 -6.809 8.656 1 97.75 82 ILE A O 1
ATOM 619 N N . ASP A 1 83 ? -20.531 -6.148 10.766 1 97.94 83 ASP A N 1
ATOM 620 C CA . ASP A 1 83 ? -21.094 -7.391 11.289 1 97.94 83 ASP A CA 1
ATOM 621 C C . ASP A 1 83 ? -22.594 -7.262 11.516 1 97.94 83 ASP A C 1
ATOM 623 O O . ASP A 1 83 ? -23.031 -6.871 12.602 1 97.94 83 ASP A O 1
ATOM 627 N N . LEU A 1 84 ? -23.359 -7.625 10.539 1 97.75 84 LEU A N 1
ATOM 628 C CA . LEU A 1 84 ? -24.812 -7.465 10.578 1 97.75 84 LEU A CA 1
ATOM 629 C C . LEU A 1 84 ? -25.422 -8.375 11.633 1 97.75 84 LEU A C 1
ATOM 631 O O . LEU A 1 84 ? -26.438 -8.031 12.242 1 97.75 84 LEU A O 1
ATOM 635 N N . THR A 1 85 ? -24.844 -9.508 11.828 1 97 85 THR A N 1
ATOM 636 C CA . THR A 1 85 ? -25.344 -10.461 12.812 1 97 85 THR A CA 1
ATOM 637 C C . THR A 1 85 ? -25.328 -9.852 14.211 1 97 85 THR A C 1
ATOM 639 O O . THR A 1 85 ? -26.297 -9.977 14.961 1 97 85 THR A O 1
ATOM 642 N N . ASN A 1 86 ? -24.234 -9.195 14.547 1 97.06 86 ASN A N 1
ATOM 643 C CA . ASN A 1 86 ? -24.047 -8.648 15.883 1 97.06 86 ASN A CA 1
ATOM 644 C C . ASN A 1 86 ? -24.328 -7.152 15.93 1 97.06 86 ASN A C 1
ATOM 646 O O . ASN A 1 86 ? -24.266 -6.535 17 1 97.06 86 ASN A O 1
ATOM 650 N N . ASN A 1 87 ? -24.641 -6.551 14.828 1 96.94 87 ASN A N 1
ATOM 651 C CA . ASN A 1 87 ? -24.859 -5.113 14.703 1 96.94 87 ASN A CA 1
ATOM 652 C C . ASN A 1 87 ? -23.656 -4.312 15.203 1 96.94 87 ASN A C 1
ATOM 654 O O . ASN A 1 87 ? -23.812 -3.439 16.062 1 96.94 87 ASN A O 1
ATOM 658 N N . LEU A 1 88 ? -22.516 -4.695 14.719 1 96.88 88 LEU A N 1
ATOM 659 C CA . LEU A 1 88 ? -21.266 -4.051 15.078 1 96.88 88 LEU A CA 1
ATOM 660 C C . LEU A 1 88 ? -20.5 -3.602 13.836 1 96.88 88 LEU A C 1
ATOM 662 O O . LEU A 1 88 ? -20.703 -4.152 12.75 1 96.88 88 LEU A O 1
ATOM 666 N N . GLU A 1 89 ? -19.703 -2.586 13.977 1 96 89 GLU A N 1
ATOM 667 C CA . GLU A 1 89 ? -18.828 -2.102 12.914 1 96 89 GLU A CA 1
ATOM 668 C C . GLU A 1 89 ? -17.453 -1.769 13.453 1 96 89 GLU A C 1
ATOM 670 O O . GLU A 1 89 ? -17.281 -1.494 14.641 1 96 89 GLU A O 1
ATOM 675 N N . SER A 1 90 ? -16.5 -1.863 12.648 1 96.12 90 SER A N 1
ATOM 676 C CA . SER A 1 90 ? -15.133 -1.477 12.984 1 96.12 90 SER A CA 1
ATOM 677 C C . SER A 1 90 ? -14.367 -1.032 11.742 1 96.12 90 SER A C 1
ATOM 679 O O . SER A 1 90 ? -14.688 -1.446 10.625 1 96.12 90 SER A O 1
ATOM 681 N N . LEU A 1 91 ? -13.5 -0.098 11.906 1 96.31 91 LEU A N 1
ATOM 682 C CA . LEU A 1 91 ? -12.609 0.395 10.859 1 96.31 91 LEU A CA 1
ATOM 683 C C . LEU A 1 91 ? -11.148 0.131 11.219 1 96.31 91 LEU A C 1
ATOM 685 O O . LEU A 1 91 ? -10.711 0.452 12.32 1 96.31 91 LEU A O 1
ATOM 689 N N . TYR A 1 92 ? -10.422 -0.486 10.32 1 96.56 92 TYR A N 1
ATOM 690 C CA . TYR A 1 92 ? -9.016 -0.751 10.609 1 96.56 92 TYR A CA 1
ATOM 691 C C . TYR A 1 92 ? -8.156 -0.583 9.359 1 96.56 92 TYR A C 1
ATOM 693 O O . TYR A 1 92 ? -8.664 -0.66 8.242 1 96.56 92 TYR A O 1
ATOM 701 N N . GLN A 1 93 ? -6.883 -0.279 9.5 1 97.69 93 GLN A N 1
ATOM 702 C CA . GLN A 1 93 ? -5.957 -0.063 8.391 1 97.69 93 GLN A CA 1
ATOM 703 C C . GLN A 1 93 ? -5.625 -1.376 7.688 1 97.69 93 GLN A C 1
ATOM 705 O O . GLN A 1 93 ? -5.422 -2.402 8.344 1 97.69 93 GLN A O 1
ATOM 710 N N . ARG A 1 94 ? -5.625 -1.39 6.414 1 97.44 94 ARG A N 1
ATOM 711 C CA . ARG A 1 94 ? -5.141 -2.494 5.59 1 97.44 94 ARG A CA 1
ATOM 712 C C . ARG A 1 94 ? -4.355 -1.979 4.391 1 97.44 94 ARG A C 1
ATOM 714 O O . ARG A 1 94 ? -4.5 -0.818 4 1 97.44 94 ARG A O 1
ATOM 721 N N . PHE A 1 95 ? -3.518 -2.861 3.906 1 98.19 95 PHE A N 1
ATOM 722 C CA . PHE A 1 95 ? -2.58 -2.436 2.875 1 98.19 95 PHE A CA 1
ATOM 723 C C . PHE A 1 95 ? -2.896 -3.105 1.545 1 98.19 95 PHE A C 1
ATOM 725 O O . PHE A 1 95 ? -2.041 -3.777 0.962 1 98.19 95 PHE A O 1
ATOM 732 N N . TYR A 1 96 ? -4.078 -2.832 1.023 1 98.25 96 TYR A N 1
ATOM 733 C CA . TYR A 1 96 ? -4.461 -3.318 -0.298 1 98.25 96 TYR A CA 1
ATOM 734 C C . TYR A 1 96 ? -4.129 -2.291 -1.374 1 98.25 96 TYR A C 1
ATOM 736 O O . TYR A 1 96 ? -4.184 -1.084 -1.128 1 98.25 96 TYR A O 1
ATOM 744 N N . PHE A 1 97 ? -3.727 -2.748 -2.502 1 98.62 97 PHE A N 1
ATOM 745 C CA . PHE A 1 97 ? -3.74 -1.9 -3.689 1 98.62 97 PHE A CA 1
ATOM 746 C C . PHE A 1 97 ? -4.992 -2.156 -4.523 1 98.62 97 PHE A C 1
ATOM 748 O O . PHE A 1 97 ? -5.312 -3.305 -4.832 1 98.62 97 PHE A O 1
ATOM 755 N N . ASN A 1 98 ? -5.734 -1.109 -4.805 1 98.5 98 ASN A N 1
ATOM 756 C CA . ASN A 1 98 ? -6.887 -1.188 -5.699 1 98.5 98 ASN A CA 1
ATOM 757 C C . ASN A 1 98 ? -6.453 -1.246 -7.16 1 98.5 98 ASN A C 1
ATOM 759 O O . ASN A 1 98 ? -5.824 -0.314 -7.664 1 98.5 98 ASN A O 1
ATOM 763 N N . MET A 1 99 ? -6.754 -2.373 -7.844 1 98.06 99 MET A N 1
ATOM 764 C CA . MET A 1 99 ? -6.188 -2.535 -9.18 1 98.06 99 MET A CA 1
ATOM 765 C C . MET A 1 99 ? -7.223 -3.105 -10.141 1 98.06 99 MET A C 1
ATOM 767 O O . MET A 1 99 ? -8.297 -3.537 -9.719 1 98.06 99 MET A O 1
ATOM 771 N N . ASP A 1 100 ? -6.973 -2.928 -11.398 1 96.81 100 ASP A N 1
ATOM 772 C CA . ASP A 1 100 ? -7.676 -3.6 -12.484 1 96.81 100 ASP A CA 1
ATOM 773 C C . ASP A 1 100 ? -7.125 -5.004 -12.719 1 96.81 100 ASP A C 1
ATOM 775 O O . ASP A 1 100 ? -5.984 -5.16 -13.164 1 96.81 100 ASP A O 1
ATOM 779 N N . ARG A 1 101 ? -7.953 -5.953 -12.492 1 95.94 101 ARG A N 1
ATOM 780 C CA . ARG A 1 101 ? -7.516 -7.344 -12.531 1 95.94 101 ARG A CA 1
ATOM 781 C C . ARG A 1 101 ? -7.066 -7.734 -13.938 1 95.94 101 ARG A C 1
ATOM 783 O O . ARG A 1 101 ? -6.098 -8.484 -14.102 1 95.94 101 ARG A O 1
ATOM 790 N N . GLU A 1 102 ? -7.766 -7.324 -14.906 1 94.69 102 GLU A N 1
ATOM 791 C CA . GLU A 1 102 ? -7.402 -7.652 -16.281 1 94.69 102 GLU A CA 1
ATOM 792 C C . GLU A 1 102 ? -6.047 -7.047 -16.656 1 94.69 102 GLU A C 1
ATOM 794 O O . GLU A 1 102 ? -5.207 -7.719 -17.25 1 94.69 102 GLU A O 1
ATOM 799 N N . LYS A 1 103 ? -5.863 -5.777 -16.312 1 96.25 103 LYS A N 1
ATOM 800 C CA . LYS A 1 103 ? -4.582 -5.141 -16.594 1 96.25 103 LYS A CA 1
ATOM 801 C C . LYS A 1 103 ? -3.447 -5.848 -15.852 1 96.25 103 LYS A C 1
ATOM 803 O O . LYS A 1 103 ? -2.332 -5.949 -16.359 1 96.25 103 LYS A O 1
ATOM 808 N N . PHE A 1 104 ? -3.742 -6.277 -14.719 1 97.81 104 PHE A N 1
ATOM 809 C CA . PHE A 1 104 ? -2.758 -7.02 -13.938 1 97.81 104 PHE A CA 1
ATOM 810 C C . PHE A 1 104 ? -2.352 -8.297 -14.656 1 97.81 104 PHE A C 1
ATOM 812 O O . PHE A 1 104 ? -1.161 -8.586 -14.797 1 97.81 104 PHE A O 1
ATOM 819 N N . ASP A 1 105 ? -3.322 -9.055 -15.086 1 97 105 ASP A N 1
ATOM 820 C CA . ASP A 1 105 ? -3.039 -10.281 -15.82 1 97 105 ASP A CA 1
ATOM 821 C C . ASP A 1 105 ? -2.23 -9.992 -17.078 1 97 105 ASP A C 1
ATOM 823 O O . ASP A 1 105 ? -1.257 -10.688 -17.375 1 97 105 ASP A O 1
ATOM 827 N N . LYS A 1 106 ? -2.641 -9 -17.797 1 96.5 106 LYS A N 1
ATOM 828 C CA . LYS A 1 106 ? -1.943 -8.641 -19.016 1 96.5 106 LYS A CA 1
ATOM 829 C C . LYS A 1 106 ? -0.509 -8.211 -18.734 1 96.5 106 LYS A C 1
ATOM 831 O O . LYS A 1 106 ? 0.394 -8.469 -19.531 1 96.5 106 LYS A O 1
ATOM 836 N N . TRP A 1 107 ? -0.361 -7.562 -17.656 1 97.44 107 TRP A N 1
ATOM 837 C CA . TRP A 1 107 ? 0.982 -7.18 -17.234 1 97.44 107 TRP A CA 1
ATOM 838 C C . TRP A 1 107 ? 1.858 -8.406 -17.016 1 97.44 107 TRP A C 1
ATOM 840 O O . TRP A 1 107 ? 2.99 -8.461 -17.516 1 97.44 107 TRP A O 1
ATOM 850 N N . LEU A 1 108 ? 1.378 -9.414 -16.344 1 98.06 108 LEU A N 1
ATOM 851 C CA . LEU A 1 108 ? 2.141 -10.641 -16.141 1 98.06 108 LEU A CA 1
ATOM 852 C C . LEU A 1 108 ? 2.488 -11.297 -17.469 1 98.06 108 LEU A C 1
ATOM 854 O O . LEU A 1 108 ? 3.594 -11.812 -17.641 1 98.06 108 LEU A O 1
ATOM 858 N N . ILE A 1 109 ? 1.55 -11.25 -18.391 1 97.88 109 ILE A N 1
ATOM 859 C CA . ILE A 1 109 ? 1.766 -11.82 -19.719 1 97.88 109 ILE A CA 1
ATOM 860 C C . ILE A 1 109 ? 2.861 -11.047 -20.453 1 97.88 109 ILE A C 1
ATOM 862 O O . ILE A 1 109 ? 3.691 -11.641 -21.141 1 97.88 109 ILE A O 1
ATOM 866 N N . SER A 1 110 ? 2.85 -9.742 -20.281 1 97.25 110 SER A N 1
ATOM 867 C CA . SER A 1 110 ? 3.82 -8.898 -20.953 1 97.25 110 SER A CA 1
ATOM 868 C C . SER A 1 110 ? 5.242 -9.203 -20.5 1 97.25 110 SER A C 1
ATOM 870 O O . SER A 1 110 ? 6.211 -8.828 -21.172 1 97.25 110 SER A O 1
ATOM 872 N N . LEU A 1 111 ? 5.406 -9.867 -19.406 1 97.38 111 LEU A N 1
ATOM 873 C CA . LEU A 1 111 ? 6.719 -10.172 -18.859 1 97.38 111 LEU A CA 1
ATOM 874 C C . LEU A 1 111 ? 7.258 -11.484 -19.422 1 97.38 111 LEU A C 1
ATOM 876 O O . LEU A 1 111 ? 8.406 -11.852 -19.156 1 97.38 111 LEU A O 1
ATOM 880 N N . LEU A 1 112 ? 6.438 -12.211 -20.141 1 98.06 112 LEU A N 1
ATOM 881 C CA . LEU A 1 112 ? 6.848 -13.516 -20.672 1 98.06 112 LEU A CA 1
ATOM 882 C C . LEU A 1 112 ? 7.945 -13.359 -21.719 1 98.06 112 LEU A C 1
ATOM 884 O O . LEU A 1 112 ? 7.902 -12.438 -22.531 1 98.06 112 LEU A O 1
ATOM 888 N N . PRO A 1 113 ? 8.914 -14.266 -21.688 1 97.12 113 PRO A N 1
ATOM 889 C CA . PRO A 1 113 ? 9.875 -14.258 -22.797 1 97.12 113 PRO A CA 1
ATOM 890 C C . PRO A 1 113 ? 9.227 -14.594 -24.141 1 97.12 113 PRO A C 1
ATOM 892 O O . PRO A 1 113 ? 8.164 -15.219 -24.172 1 97.12 113 PRO A O 1
ATOM 895 N N . ASN A 1 114 ? 9.906 -14.188 -25.172 1 94.88 114 ASN A N 1
ATOM 896 C CA . ASN A 1 114 ? 9.344 -14.289 -26.516 1 94.88 114 ASN A CA 1
ATOM 897 C C . ASN A 1 114 ? 9.266 -15.742 -26.984 1 94.88 114 ASN A C 1
ATOM 899 O O . ASN A 1 114 ? 8.492 -16.078 -27.875 1 94.88 114 ASN A O 1
ATOM 903 N N . ASN A 1 115 ? 9.984 -16.578 -26.391 1 96.06 115 ASN A N 1
ATOM 904 C CA . ASN A 1 115 ? 10.078 -17.953 -26.875 1 96.06 115 ASN A CA 1
ATOM 905 C C . ASN A 1 115 ? 8.945 -18.828 -26.328 1 96.06 115 ASN A C 1
ATOM 907 O O . ASN A 1 115 ? 8.82 -19.984 -26.719 1 96.06 115 ASN A O 1
ATOM 911 N N . ILE A 1 116 ? 8.102 -18.312 -25.453 1 97.94 116 ILE A N 1
ATOM 912 C CA . ILE A 1 116 ? 6.93 -19.031 -24.984 1 97.94 116 ILE A CA 1
ATOM 913 C C . ILE A 1 116 ? 5.906 -19.156 -26.109 1 97.94 116 ILE A C 1
ATOM 915 O O . ILE A 1 116 ? 5.586 -18.172 -26.781 1 97.94 116 ILE A O 1
ATOM 919 N N . ASP A 1 117 ? 5.512 -20.375 -26.438 1 97.94 117 ASP A N 1
ATOM 920 C CA . ASP A 1 117 ? 4.426 -20.562 -27.391 1 97.94 117 ASP A CA 1
ATOM 921 C C . ASP A 1 117 ? 3.064 -20.344 -26.734 1 97.94 117 ASP A C 1
ATOM 923 O O . ASP A 1 117 ? 2.584 -21.203 -25.984 1 97.94 117 ASP A O 1
ATOM 927 N N . LYS A 1 118 ? 2.494 -19.25 -27 1 96.94 118 LYS A N 1
ATOM 928 C CA . LYS A 1 118 ? 1.225 -18.859 -26.391 1 96.94 118 LYS A CA 1
ATOM 929 C C . LYS A 1 118 ? 0.05 -19.219 -27.297 1 96.94 118 LYS A C 1
ATOM 931 O O . LYS A 1 118 ? 0.02 -18.844 -28.469 1 96.94 118 LYS A O 1
ATOM 936 N N . LYS A 1 119 ? -0.832 -20.031 -26.812 1 95.56 119 LYS A N 1
ATOM 937 C CA . LYS A 1 119 ? -2.084 -20.328 -27.484 1 95.56 119 LYS A CA 1
ATOM 938 C C . LYS A 1 119 ? -3.281 -19.781 -26.719 1 95.56 119 LYS A C 1
ATOM 940 O O . LYS A 1 119 ? -3.961 -20.531 -26 1 95.56 119 LYS A O 1
ATOM 945 N N . PHE A 1 120 ? -3.516 -18.547 -26.891 1 93.75 120 PHE A N 1
ATOM 946 C CA . PHE A 1 120 ? -4.672 -17.875 -26.297 1 93.75 120 PHE A CA 1
ATOM 947 C C . PHE A 1 120 ? -5.93 -18.156 -27.125 1 93.75 120 PHE A C 1
ATOM 949 O O . PHE A 1 120 ? -5.859 -18.75 -28.188 1 93.75 120 PHE A O 1
ATOM 956 N N . ASN A 1 121 ? -7.066 -17.875 -26.562 1 91.56 121 ASN A N 1
ATOM 957 C CA . ASN A 1 121 ? -8.336 -18.266 -27.156 1 91.56 121 ASN A CA 1
ATOM 958 C C . ASN A 1 121 ? -8.414 -19.766 -27.391 1 91.56 121 ASN A C 1
ATOM 960 O O . ASN A 1 121 ? -8.875 -20.219 -28.438 1 91.56 121 ASN A O 1
ATOM 964 N N . SER A 1 122 ? -7.844 -20.469 -26.531 1 94.38 122 SER A N 1
ATOM 965 C CA . SER A 1 122 ? -7.805 -21.938 -26.625 1 94.38 122 SER A CA 1
ATOM 966 C C . SER A 1 122 ? -8.414 -22.578 -25.375 1 94.38 122 SER A C 1
ATOM 968 O O . SER A 1 122 ? -7.988 -22.297 -24.25 1 94.38 122 SER A O 1
ATOM 970 N N . LEU A 1 123 ? -9.367 -23.391 -25.609 1 95.06 123 LEU A N 1
ATOM 971 C CA . LEU A 1 123 ? -10.047 -24.078 -24.516 1 95.06 123 LEU A CA 1
ATOM 972 C C . LEU A 1 123 ? -9.5 -25.5 -24.359 1 95.06 123 LEU A C 1
ATOM 974 O O . LEU A 1 123 ? -9.625 -26.328 -25.266 1 95.06 123 LEU A O 1
ATOM 978 N N . PHE A 1 124 ? -8.852 -25.75 -23.25 1 96.88 124 PHE A N 1
ATOM 979 C CA . PHE A 1 124 ? -8.359 -27.094 -22.938 1 96.88 124 PHE A CA 1
ATOM 980 C C . PHE A 1 124 ? -9.508 -28.094 -22.891 1 96.88 124 PHE A C 1
ATOM 982 O O . PHE A 1 124 ? -10.562 -27.797 -22.297 1 96.88 124 PHE A O 1
ATOM 989 N N . LYS A 1 125 ? -9.258 -29.297 -23.453 1 95.94 125 LYS A N 1
ATOM 990 C CA . LYS A 1 125 ? -10.328 -30.281 -23.5 1 95.94 125 LYS A CA 1
ATOM 991 C C . LYS A 1 125 ? -9.953 -31.547 -22.734 1 95.94 125 LYS A C 1
ATOM 993 O O . LYS A 1 125 ? -10.727 -32.062 -21.922 1 95.94 125 LYS A O 1
ATOM 998 N N . SER A 1 126 ? -8.766 -32.062 -23.094 1 95.69 126 SER A N 1
ATOM 999 C CA . SER A 1 126 ? -8.445 -33.344 -22.484 1 95.69 126 SER A CA 1
ATOM 1000 C C . SER A 1 126 ? -6.941 -33.625 -22.531 1 95.69 126 SER A C 1
ATOM 1002 O O . SER A 1 126 ? -6.203 -32.906 -23.219 1 95.69 126 SER A O 1
ATOM 1004 N N . LEU A 1 127 ? -6.598 -34.625 -21.703 1 95.62 127 LEU A N 1
ATOM 1005 C CA . LEU A 1 127 ? -5.238 -35.156 -21.656 1 95.62 127 LEU A CA 1
ATOM 1006 C C . LEU A 1 127 ? -5.227 -36.656 -21.859 1 95.62 127 LEU A C 1
ATOM 1008 O O . LEU A 1 127 ? -6.105 -37.375 -21.359 1 95.62 127 LEU A O 1
ATOM 1012 N N . SER A 1 128 ? -4.246 -37.094 -22.688 1 95.56 128 SER A N 1
ATOM 1013 C CA . SER A 1 128 ? -4.031 -38.531 -22.812 1 95.56 128 SER A CA 1
ATOM 1014 C C . SER A 1 128 ? -2.561 -38.906 -22.625 1 95.56 128 SER A C 1
ATOM 1016 O O . SER A 1 128 ? -1.682 -38.25 -23.219 1 95.56 128 SER A O 1
ATOM 1018 N N . LYS A 1 129 ? -2.338 -39.938 -21.812 1 96.06 129 LYS A N 1
ATOM 1019 C CA . LYS A 1 129 ? -0.966 -40.344 -21.531 1 96.06 129 LYS A CA 1
ATOM 1020 C C . LYS A 1 129 ? -0.37 -41.094 -22.734 1 96.06 129 LYS A C 1
ATOM 1022 O O . LYS A 1 129 ? -1.039 -41.906 -23.344 1 96.06 129 LYS A O 1
ATOM 1027 N N . ILE A 1 130 ? 0.833 -40.781 -23.094 1 96.5 130 ILE A N 1
ATOM 1028 C CA . ILE A 1 130 ? 1.646 -41.531 -24.062 1 96.5 130 ILE A CA 1
ATOM 1029 C C . ILE A 1 130 ? 3.014 -41.812 -23.453 1 96.5 130 ILE A C 1
ATOM 1031 O O . ILE A 1 130 ? 3.365 -41.312 -22.406 1 96.5 130 ILE A O 1
ATOM 1035 N N . PRO A 1 131 ? 3.83 -42.719 -24.031 1 94.81 131 PRO A N 1
ATOM 1036 C CA . PRO A 1 131 ? 5.109 -43.125 -23.438 1 94.81 131 PRO A CA 1
ATOM 1037 C C . PRO A 1 131 ? 6.023 -41.969 -23.141 1 94.81 131 PRO A C 1
ATOM 1039 O O . PRO A 1 131 ? 6.68 -41.938 -22.094 1 94.81 131 PRO A O 1
ATOM 1042 N N . GLU A 1 132 ? 5.961 -40.906 -23.969 1 94.94 132 GLU A N 1
ATOM 1043 C CA . GLU A 1 132 ? 6.902 -39.781 -23.828 1 94.94 132 GLU A CA 1
ATOM 1044 C C . GLU A 1 132 ? 6.305 -38.656 -23.016 1 94.94 132 GLU A C 1
ATOM 1046 O O . GLU A 1 132 ? 6.969 -37.625 -22.766 1 94.94 132 GLU A O 1
ATOM 1051 N N . GLY A 1 133 ? 5.066 -38.781 -22.609 1 97.19 133 GLY A N 1
ATOM 1052 C CA . GLY A 1 133 ? 4.395 -37.719 -21.906 1 97.19 133 GLY A CA 1
ATOM 1053 C C . GLY A 1 133 ? 2.889 -37.719 -22.078 1 97.19 133 GLY A C 1
ATOM 1054 O O . GLY A 1 133 ? 2.236 -38.719 -21.781 1 97.19 133 GLY A O 1
ATOM 1055 N N . TYR A 1 134 ? 2.402 -36.562 -22.609 1 98.19 134 TYR A N 1
ATOM 1056 C CA . TYR A 1 134 ? 0.955 -36.438 -22.75 1 98.19 134 TYR A CA 1
ATOM 1057 C C . TYR A 1 134 ? 0.583 -35.781 -24.062 1 98.19 134 TYR A C 1
ATOM 1059 O O . TYR A 1 134 ? 1.333 -34.938 -24.578 1 98.19 134 TYR A O 1
ATOM 1067 N N . ILE A 1 135 ? -0.525 -36.188 -24.641 1 98.25 135 ILE A N 1
ATOM 1068 C CA . ILE A 1 135 ? -1.188 -35.438 -25.703 1 98.25 135 ILE A CA 1
ATOM 1069 C C . ILE A 1 135 ? -2.238 -34.5 -25.094 1 98.25 135 ILE A C 1
ATOM 1071 O O . ILE A 1 135 ? -3.074 -34.938 -24.297 1 98.25 135 ILE A O 1
ATOM 1075 N N . ILE A 1 136 ? -2.135 -33.219 -25.391 1 97.75 136 ILE A N 1
ATOM 1076 C CA . ILE A 1 136 ? -3.088 -32.219 -24.953 1 97.75 136 ILE A CA 1
ATOM 1077 C C . ILE A 1 136 ? -4.031 -31.859 -26.094 1 97.75 136 ILE A C 1
ATOM 1079 O O . ILE A 1 136 ? -3.584 -31.5 -27.188 1 97.75 136 ILE A O 1
ATOM 1083 N N . ARG A 1 137 ? -5.277 -31.984 -25.859 1 97.88 137 ARG A N 1
ATOM 1084 C CA . ARG A 1 137 ? -6.27 -31.562 -26.844 1 97.88 137 ARG A CA 1
ATOM 1085 C C . ARG A 1 137 ? -6.965 -30.281 -26.422 1 97.88 137 ARG A C 1
ATOM 1087 O O . ARG A 1 137 ? -7.305 -30.109 -25.25 1 97.88 137 ARG A O 1
ATOM 1094 N N . TYR A 1 138 ? -7.078 -29.328 -27.312 1 97 138 TYR A N 1
ATOM 1095 C CA . TYR A 1 138 ? -7.727 -28.047 -27.031 1 97 138 TYR A CA 1
ATOM 1096 C C . TYR A 1 138 ? -8.406 -27.5 -28.281 1 97 138 TYR A C 1
ATOM 1098 O O . TYR A 1 138 ? -8.141 -27.969 -29.391 1 97 138 TYR A O 1
ATOM 1106 N N . VAL A 1 139 ? -9.336 -26.672 -28.062 1 96.12 139 VAL A N 1
ATOM 1107 C CA . VAL A 1 139 ? -10.023 -26 -29.156 1 96.12 139 VAL A CA 1
ATOM 1108 C C . VAL A 1 139 ? -9.461 -24.594 -29.328 1 96.12 139 VAL A C 1
ATOM 1110 O O . VAL A 1 139 ? -9.484 -23.781 -28.406 1 96.12 139 VAL A O 1
ATOM 1113 N N . HIS A 1 140 ? -8.844 -24.344 -30.406 1 91.81 140 HIS A N 1
ATOM 1114 C CA . HIS A 1 140 ? -8.305 -23.047 -30.766 1 91.81 140 HIS A CA 1
ATOM 1115 C C . HIS A 1 140 ? -9.078 -22.438 -31.922 1 91.81 140 HIS A C 1
ATOM 1117 O O . HIS A 1 140 ? -9.117 -23 -33.031 1 91.81 140 HIS A O 1
ATOM 1123 N N . ASN A 1 141 ? -9.625 -21.297 -31.719 1 83.62 141 ASN A N 1
ATOM 1124 C CA . ASN A 1 141 ? -10.414 -20.625 -32.75 1 83.62 141 ASN A CA 1
ATOM 1125 C C . ASN A 1 141 ? -11.438 -21.578 -33.375 1 83.62 141 ASN A C 1
ATOM 1127 O O . ASN A 1 141 ? -11.523 -21.703 -34.594 1 83.62 141 ASN A O 1
ATOM 1131 N N . LYS A 1 142 ? -12.047 -22.406 -32.594 1 86.44 142 LYS A N 1
ATOM 1132 C CA . LYS A 1 142 ? -13.164 -23.281 -32.969 1 86.44 142 LYS A CA 1
ATOM 1133 C C . LYS A 1 142 ? -12.672 -24.531 -33.688 1 86.44 142 LYS A C 1
ATOM 1135 O O . LYS A 1 142 ? -13.469 -25.266 -34.281 1 86.44 142 LYS A O 1
ATOM 1140 N N . GLN A 1 143 ? -11.422 -24.734 -33.75 1 93.38 143 GLN A N 1
ATOM 1141 C CA . GLN A 1 143 ? -10.859 -25.938 -34.344 1 93.38 143 GLN A CA 1
ATOM 1142 C C . GLN A 1 143 ? -10.141 -26.781 -33.281 1 93.38 143 GLN A C 1
ATOM 1144 O O . GLN A 1 143 ? -9.406 -26.25 -32.469 1 93.38 143 GLN A O 1
ATOM 1149 N N . GLU A 1 144 ? -10.336 -28.016 -33.344 1 95.56 144 GLU A N 1
ATOM 1150 C CA . GLU A 1 144 ? -9.641 -28.922 -32.438 1 95.56 144 GLU A CA 1
ATOM 1151 C C . GLU A 1 144 ? -8.172 -29.062 -32.812 1 95.56 144 GLU A C 1
ATOM 1153 O O . GLU A 1 144 ? -7.836 -29.234 -34 1 95.56 144 GLU A O 1
ATOM 1158 N N . ARG A 1 145 ? -7.363 -28.891 -31.906 1 96.56 145 ARG A N 1
ATOM 1159 C CA . ARG A 1 145 ? -5.918 -29.031 -32.062 1 96.56 145 ARG A CA 1
ATOM 1160 C C . ARG A 1 145 ? -5.34 -29.938 -30.969 1 96.56 145 ARG A C 1
ATOM 1162 O O . ARG A 1 145 ? -6.012 -30.234 -29.984 1 96.56 145 ARG A O 1
ATOM 1169 N N . SER A 1 146 ? -4.195 -30.484 -31.312 1 97.19 146 SER A N 1
ATOM 1170 C CA . SER A 1 146 ? -3.498 -31.281 -30.312 1 97.19 146 SER A CA 1
ATOM 1171 C C . SER A 1 146 ? -2.016 -30.922 -30.266 1 97.19 146 SER A C 1
ATOM 1173 O O . SER A 1 146 ? -1.44 -30.5 -31.266 1 97.19 146 SER A O 1
ATOM 1175 N N . SER A 1 147 ? -1.431 -31 -29.141 1 97.94 147 SER A N 1
ATOM 1176 C CA . SER A 1 147 ? -0 -30.844 -28.891 1 97.94 147 SER A CA 1
ATOM 1177 C C . SER A 1 147 ? 0.513 -31.906 -27.922 1 97.94 147 SER A C 1
ATOM 1179 O O . SER A 1 147 ? -0.277 -32.594 -27.266 1 97.94 147 SER A O 1
ATOM 1181 N N . LYS A 1 148 ? 1.79 -32.125 -27.969 1 98.5 148 LYS A N 1
ATOM 1182 C CA . LYS A 1 148 ? 2.408 -33.094 -27.062 1 98.5 148 LYS A CA 1
ATOM 1183 C C . LYS A 1 148 ? 3.381 -32.375 -26.109 1 98.5 148 LYS A C 1
ATOM 1185 O O . LYS A 1 148 ? 4.062 -31.438 -26.5 1 98.5 148 LYS A O 1
ATOM 1190 N N . ALA A 1 149 ? 3.412 -32.812 -24.875 1 98.69 149 ALA A N 1
ATOM 1191 C CA . ALA A 1 149 ? 4.348 -32.281 -23.891 1 98.69 149 ALA A CA 1
ATOM 1192 C C . ALA A 1 149 ? 4.789 -33.375 -22.922 1 98.69 149 ALA A C 1
ATOM 1194 O O . ALA A 1 149 ? 4.047 -34.312 -22.656 1 98.69 149 ALA A O 1
ATOM 1195 N N . LYS A 1 150 ? 5.98 -33.25 -22.375 1 98.62 150 LYS A N 1
ATOM 1196 C CA . LYS A 1 150 ? 6.512 -34.219 -21.406 1 98.62 150 LYS A CA 1
ATOM 1197 C C . LYS A 1 150 ? 5.859 -34.031 -20.031 1 98.62 150 LYS A C 1
ATOM 1199 O O . LYS A 1 150 ? 5.551 -35 -19.359 1 98.62 150 LYS A O 1
ATOM 1204 N N . ILE A 1 151 ? 5.664 -32.812 -19.562 1 98.56 151 ILE A N 1
ATOM 1205 C CA . ILE A 1 151 ? 5.078 -32.469 -18.266 1 98.56 151 ILE A CA 1
ATOM 1206 C C . ILE A 1 151 ? 3.857 -31.562 -18.484 1 98.56 151 ILE A C 1
ATOM 1208 O O . ILE A 1 151 ? 3.869 -30.688 -19.359 1 98.56 151 ILE A O 1
ATOM 1212 N N . ILE A 1 152 ? 2.811 -31.812 -17.734 1 98.69 152 ILE A N 1
ATOM 1213 C CA . ILE A 1 152 ? 1.614 -30.969 -17.75 1 98.69 152 ILE A CA 1
ATOM 1214 C C . ILE A 1 152 ? 1.499 -30.203 -16.438 1 98.69 152 ILE A C 1
ATOM 1216 O O . ILE A 1 152 ? 1.677 -30.766 -15.367 1 98.69 152 ILE A O 1
ATOM 1220 N N . ILE A 1 153 ? 1.27 -28.922 -16.562 1 98.88 153 ILE A N 1
ATOM 1221 C CA . ILE A 1 153 ? 1.022 -28.109 -15.367 1 98.88 153 ILE A CA 1
ATOM 1222 C C . ILE A 1 153 ? -0.417 -27.594 -15.391 1 98.88 153 ILE A C 1
ATOM 1224 O O . ILE A 1 153 ? -0.819 -26.891 -16.312 1 98.88 153 ILE A O 1
ATOM 1228 N N . GLY A 1 154 ? -1.179 -27.984 -14.398 1 98.19 154 GLY A N 1
ATOM 1229 C CA . GLY A 1 154 ? -2.502 -27.422 -14.203 1 98.19 154 GLY A CA 1
ATOM 1230 C C . GLY A 1 154 ? -2.479 -26.094 -13.461 1 98.19 154 GLY A C 1
ATOM 1231 O O . GLY A 1 154 ? -2.143 -26.047 -12.273 1 98.19 154 GLY A O 1
ATOM 1232 N N . ALA A 1 155 ? -2.775 -25.031 -14.094 1 98.38 155 ALA A N 1
ATOM 1233 C CA . ALA A 1 155 ? -2.924 -23.688 -13.562 1 98.38 155 ALA A CA 1
ATOM 1234 C C . ALA A 1 155 ? -4.27 -23.078 -13.961 1 98.38 155 ALA A C 1
ATOM 1236 O O . ALA A 1 155 ? -4.367 -21.891 -14.227 1 98.38 155 ALA A O 1
ATOM 1237 N N . ASP A 1 156 ? -5.277 -23.906 -14.039 1 95.62 156 ASP A N 1
ATOM 1238 C CA . ASP A 1 156 ? -6.551 -23.531 -14.656 1 95.62 156 ASP A CA 1
ATOM 1239 C C . ASP A 1 156 ? -7.605 -23.234 -13.594 1 95.62 156 ASP A C 1
ATOM 1241 O O . ASP A 1 156 ? -8.805 -23.297 -13.859 1 95.62 156 ASP A O 1
ATOM 1245 N N . GLY A 1 157 ? -7.188 -22.922 -12.398 1 92 157 GLY A N 1
ATOM 1246 C CA . GLY A 1 157 ? -8.031 -22.281 -11.398 1 92 157 GLY A CA 1
ATOM 1247 C C . GLY A 1 157 ? -8.883 -23.266 -10.617 1 92 157 GLY A C 1
ATOM 1248 O O . GLY A 1 157 ? -8.562 -24.453 -10.547 1 92 157 GLY A O 1
ATOM 1249 N N . ALA A 1 158 ? -9.922 -22.766 -9.953 1 88.25 158 ALA A N 1
ATOM 1250 C CA . ALA A 1 158 ? -10.75 -23.469 -8.984 1 88.25 158 ALA A CA 1
ATOM 1251 C C . ALA A 1 158 ? -11.406 -24.703 -9.609 1 88.25 158 ALA A C 1
ATOM 1253 O O . ALA A 1 158 ? -11.445 -25.766 -9 1 88.25 158 ALA A O 1
ATOM 1254 N N . PHE A 1 159 ? -11.859 -24.594 -10.844 1 85.56 159 PHE A N 1
ATOM 1255 C CA . PHE A 1 159 ? -12.531 -25.703 -11.531 1 85.56 159 PHE A CA 1
ATOM 1256 C C . PHE A 1 159 ? -11.578 -26.391 -12.492 1 85.56 159 PHE A C 1
ATOM 1258 O O . PHE A 1 159 ? -11.93 -26.656 -13.648 1 85.56 159 PHE A O 1
ATOM 1265 N N . SER A 1 160 ? -10.5 -26.641 -12 1 90.94 160 SER A N 1
ATOM 1266 C CA . SER A 1 160 ? -9.422 -27.203 -12.812 1 90.94 160 SER A CA 1
ATOM 1267 C C . SER A 1 160 ? -9.828 -28.531 -13.438 1 90.94 160 SER A C 1
ATOM 1269 O O . SER A 1 160 ? -10.133 -29.484 -12.727 1 90.94 160 SER A O 1
ATOM 1271 N N . MET A 1 161 ? -9.766 -28.594 -14.711 1 92.12 161 MET A N 1
ATOM 1272 C CA . MET A 1 161 ? -9.977 -29.828 -15.453 1 92.12 161 MET A CA 1
ATOM 1273 C C . MET A 1 161 ? -8.766 -30.75 -15.32 1 92.12 161 MET A C 1
ATOM 1275 O O . MET A 1 161 ? -8.914 -31.969 -15.297 1 92.12 161 MET A O 1
ATOM 1279 N N . VAL A 1 162 ? -7.613 -30.156 -15.234 1 95.19 162 VAL A N 1
ATOM 1280 C CA . VAL A 1 162 ? -6.387 -30.938 -15.109 1 95.19 162 VAL A CA 1
ATOM 1281 C C . VAL A 1 162 ? -6.402 -31.703 -13.789 1 95.19 162 VAL A C 1
ATOM 1283 O O . VAL A 1 162 ? -6.074 -32.906 -13.758 1 95.19 162 VAL A O 1
ATOM 1286 N N . ARG A 1 163 ? -6.77 -30.969 -12.75 1 92.12 163 ARG A N 1
ATOM 1287 C CA . ARG A 1 163 ? -6.859 -31.641 -11.453 1 92.12 163 ARG A CA 1
ATOM 1288 C C . ARG A 1 163 ? -7.82 -32.812 -11.508 1 92.12 163 ARG A C 1
ATOM 1290 O O . ARG A 1 163 ? -7.539 -33.875 -10.945 1 92.12 163 ARG A O 1
ATOM 1297 N N . LYS A 1 164 ? -8.945 -32.656 -12.156 1 88.38 164 LYS A N 1
ATOM 1298 C CA . LYS A 1 164 ? -9.961 -33.719 -12.258 1 88.38 164 LYS A CA 1
ATOM 1299 C C . LYS A 1 164 ? -9.398 -34.938 -12.953 1 88.38 164 LYS A C 1
ATOM 1301 O O . LYS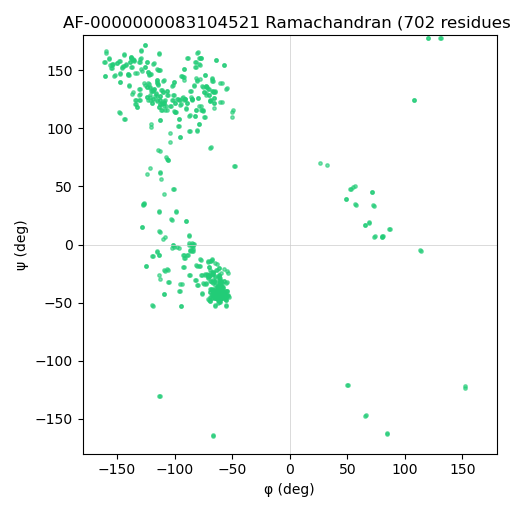 A 1 164 ? -9.805 -36.062 -12.656 1 88.38 164 LYS A O 1
ATOM 1306 N N . TYR A 1 165 ? -8.516 -34.781 -13.844 1 88.94 165 TYR A N 1
ATOM 1307 C CA . TYR A 1 165 ? -7.91 -35.875 -14.586 1 88.94 165 TYR A CA 1
ATOM 1308 C C . TYR A 1 165 ? -7.07 -36.75 -13.664 1 88.94 165 TYR A C 1
ATOM 1310 O O . TYR A 1 165 ? -6.945 -37.969 -13.898 1 88.94 165 TYR A O 1
ATOM 1318 N N . ILE A 1 166 ? -6.527 -36.188 -12.664 1 86.31 166 ILE A N 1
ATOM 1319 C CA . ILE A 1 166 ? -5.547 -36.938 -11.914 1 86.31 166 ILE A CA 1
ATOM 1320 C C . ILE A 1 166 ? -6.074 -37.25 -10.508 1 86.31 166 ILE A C 1
ATOM 1322 O O . ILE A 1 166 ? -5.496 -38.031 -9.773 1 86.31 166 ILE A O 1
ATOM 1326 N N . SER A 1 167 ? -6.953 -36.375 -9.93 1 72.31 167 SER A N 1
ATOM 1327 C CA . SER A 1 167 ? -7.387 -36.531 -8.547 1 72.31 167 SER A CA 1
ATOM 1328 C C . SER A 1 167 ? -8.859 -36.906 -8.461 1 72.31 167 SER A C 1
ATOM 1330 O O . SER A 1 167 ? -9.719 -36.062 -8.227 1 72.31 167 SER A O 1
ATOM 1332 N N . LYS A 1 168 ? -9.383 -37.969 -9.07 1 61.5 168 LYS A N 1
ATOM 1333 C CA . LYS A 1 168 ? -10.797 -38.281 -8.977 1 61.5 168 LYS A CA 1
ATOM 1334 C C . LYS A 1 168 ? -11.219 -38.5 -7.52 1 61.5 168 LYS A C 1
ATOM 1336 O O . LYS A 1 168 ? -12.344 -38.156 -7.145 1 61.5 168 LYS A O 1
ATOM 1341 N N . ASP A 1 169 ? -10.297 -38.875 -6.641 1 61.91 169 ASP A N 1
ATOM 1342 C CA . ASP A 1 169 ? -10.664 -39.25 -5.273 1 61.91 169 ASP A CA 1
ATOM 1343 C C . ASP A 1 169 ? -10.211 -38.156 -4.285 1 61.91 169 ASP A C 1
ATOM 1345 O O . ASP A 1 169 ? -10.32 -38.344 -3.072 1 61.91 169 ASP A O 1
ATOM 1349 N N . ILE A 1 170 ? -9.727 -37.094 -4.773 1 61.03 170 ILE A N 1
ATOM 1350 C CA . ILE A 1 170 ? -9.18 -36.156 -3.818 1 61.03 170 ILE A CA 1
ATOM 1351 C C . ILE A 1 170 ? -10.289 -35.25 -3.291 1 61.03 170 ILE A C 1
ATOM 1353 O O . ILE A 1 170 ? -11.188 -34.844 -4.039 1 61.03 170 ILE A O 1
ATOM 1357 N N . ILE A 1 171 ? -10.438 -35.156 -1.993 1 66.5 171 ILE A N 1
ATOM 1358 C CA . ILE A 1 171 ? -11.375 -34.312 -1.262 1 66.5 171 ILE A CA 1
ATOM 1359 C C . ILE A 1 171 ? -11.289 -32.875 -1.769 1 66.5 171 ILE A C 1
ATOM 1361 O O . ILE A 1 171 ? -10.227 -32.25 -1.712 1 66.5 171 ILE A O 1
ATOM 1365 N N . THR A 1 172 ? -12.383 -32.469 -2.465 1 75.25 172 THR A N 1
ATOM 1366 C CA . THR A 1 172 ? -12.414 -31.109 -3.02 1 75.25 172 THR A CA 1
ATOM 1367 C C . THR A 1 172 ? -12.742 -30.078 -1.939 1 75.25 172 THR A C 1
ATOM 1369 O O . THR A 1 172 ? -13.484 -30.391 -0.997 1 75.25 172 THR A O 1
ATOM 1372 N N . PRO A 1 173 ? -12.117 -28.938 -2.002 1 83 173 PRO A N 1
ATOM 1373 C CA . PRO A 1 173 ? -12.453 -27.859 -1.062 1 83 173 PRO A CA 1
ATOM 1374 C C . PRO A 1 173 ? -13.93 -27.469 -1.11 1 83 173 PRO A C 1
ATOM 1376 O O . PRO A 1 173 ? -14.625 -27.797 -2.076 1 83 173 PRO A O 1
ATOM 1379 N N . LYS A 1 174 ? -14.383 -26.938 0.007 1 86.81 174 LYS A N 1
ATOM 1380 C CA . LYS A 1 174 ? -15.742 -26.391 0.004 1 86.81 174 LYS A CA 1
ATOM 1381 C C . LYS A 1 174 ? -15.922 -25.359 -1.095 1 86.81 174 LYS A C 1
ATOM 1383 O O . LYS A 1 174 ? -15.07 -24.484 -1.268 1 86.81 174 LYS A O 1
ATOM 1388 N N . ARG A 1 175 ? -16.984 -25.547 -1.732 1 89 175 ARG A N 1
ATOM 1389 C CA . ARG A 1 175 ? -17.234 -24.688 -2.895 1 89 175 ARG A CA 1
ATOM 1390 C C . ARG A 1 175 ? -18.234 -23.578 -2.564 1 89 175 ARG A C 1
ATOM 1392 O O . ARG A 1 175 ? -19.219 -23.812 -1.879 1 89 175 ARG A O 1
ATOM 1399 N N . TYR A 1 176 ? -17.953 -22.359 -3.023 1 92.31 176 TYR A N 1
ATOM 1400 C CA . TYR A 1 176 ? -18.859 -21.219 -2.967 1 92.31 176 TYR A CA 1
ATOM 1401 C C . TYR A 1 176 ? -19.094 -20.641 -4.355 1 92.31 176 TYR A C 1
ATOM 1403 O O . TYR A 1 176 ? -18.344 -20.938 -5.293 1 92.31 176 TYR A O 1
ATOM 1411 N N . ILE A 1 177 ? -20.188 -19.984 -4.441 1 92.81 177 ILE A N 1
ATOM 1412 C CA . ILE A 1 177 ? -20.453 -19.156 -5.617 1 92.81 177 ILE A CA 1
ATOM 1413 C C . ILE A 1 177 ? -20.312 -17.672 -5.25 1 92.81 177 ILE A C 1
ATOM 1415 O O . ILE A 1 177 ? -21.047 -17.172 -4.395 1 92.81 177 ILE A O 1
ATOM 1419 N N . ALA A 1 178 ? -19.359 -17.047 -5.848 1 93.75 178 ALA A N 1
ATOM 1420 C CA . ALA A 1 178 ? -19.234 -15.609 -5.691 1 93.75 178 ALA A CA 1
ATOM 1421 C C . ALA A 1 178 ? -20.125 -14.875 -6.695 1 93.75 178 ALA A C 1
ATOM 1423 O O . ALA A 1 178 ? -20.078 -15.148 -7.895 1 93.75 178 ALA A O 1
ATOM 1424 N N . ILE A 1 179 ? -20.953 -14.047 -6.207 1 95.75 179 ILE A N 1
ATOM 1425 C CA . ILE A 1 179 ? -21.703 -13.117 -7.035 1 95.75 179 ILE A CA 1
ATOM 1426 C C . ILE A 1 179 ? -21.25 -11.688 -6.766 1 95.75 179 ILE A C 1
ATOM 1428 O O . ILE A 1 179 ? -21.125 -11.273 -5.609 1 95.75 179 ILE A O 1
ATOM 1432 N N . GLN A 1 180 ? -20.922 -10.984 -7.801 1 97.06 180 GLN A N 1
ATOM 1433 C CA . GLN A 1 180 ? -20.484 -9.602 -7.68 1 97.06 180 GLN A CA 1
ATOM 1434 C C . GLN A 1 180 ? -21.188 -8.711 -8.703 1 97.06 180 GLN A C 1
ATOM 1436 O O . GLN A 1 180 ? -21.172 -9 -9.898 1 97.06 180 GLN A O 1
ATOM 1441 N N . GLU A 1 181 ? -21.828 -7.695 -8.25 1 97.44 181 GLU A N 1
ATOM 1442 C CA . GLU A 1 181 ? -22.469 -6.711 -9.125 1 97.44 181 GLU A CA 1
ATOM 1443 C C . GLU A 1 181 ? -21.734 -5.379 -9.086 1 97.44 181 GLU A C 1
ATOM 1445 O O . GLU A 1 181 ? -21.25 -4.953 -8.031 1 97.44 181 GLU A O 1
ATOM 1450 N N . TRP A 1 182 ? -21.656 -4.789 -10.25 1 96.88 182 TRP A N 1
ATOM 1451 C CA . TRP A 1 182 ? -21.078 -3.457 -10.398 1 96.88 182 TRP A CA 1
ATOM 1452 C C . TRP A 1 182 ? -22.172 -2.398 -10.5 1 96.88 182 TRP A C 1
ATOM 1454 O O . TRP A 1 182 ? -23.109 -2.531 -11.305 1 96.88 182 TRP A O 1
ATOM 1464 N N . PHE A 1 183 ? -22.062 -1.401 -9.695 1 96.81 183 PHE A N 1
ATOM 1465 C CA . PHE A 1 183 ? -23.016 -0.293 -9.727 1 96.81 183 PHE A CA 1
ATOM 1466 C C . PHE A 1 183 ? -22.297 1.023 -10.008 1 96.81 183 PHE A C 1
ATOM 1468 O O . PHE A 1 183 ? -21.219 1.278 -9.461 1 96.81 183 PHE A O 1
ATOM 1475 N N . LYS A 1 184 ? -22.859 1.836 -10.883 1 95.69 184 LYS A N 1
ATOM 1476 C CA . LYS A 1 184 ? -22.359 3.199 -11.008 1 95.69 184 LYS A CA 1
ATOM 1477 C C . LYS A 1 184 ? -22.609 4 -9.734 1 95.69 184 LYS A C 1
ATOM 1479 O O . LYS A 1 184 ? -23.703 3.939 -9.172 1 95.69 184 LYS A O 1
ATOM 1484 N N . SER A 1 185 ? -21.609 4.547 -9.234 1 89.62 185 SER A N 1
ATOM 1485 C CA . SER A 1 185 ? -21.75 5.309 -8 1 89.62 185 SER A CA 1
ATOM 1486 C C . SER A 1 185 ? -21.031 6.648 -8.094 1 89.62 185 SER A C 1
ATOM 1488 O O . SER A 1 185 ? -19.812 6.691 -8.297 1 89.62 185 SER A O 1
ATOM 1490 N N . PRO A 1 186 ? -21.844 7.707 -7.922 1 75.25 186 PRO A N 1
ATOM 1491 C CA . PRO A 1 186 ? -21.203 9.031 -7.914 1 75.25 186 PRO A CA 1
ATOM 1492 C C . PRO A 1 186 ? -20.516 9.344 -6.59 1 75.25 186 PRO A C 1
ATOM 1494 O O . PRO A 1 186 ? -19.75 10.312 -6.504 1 75.25 186 PRO A O 1
ATOM 1497 N N . TYR A 1 187 ? -20.812 8.539 -5.609 1 76.38 187 TYR A N 1
ATOM 1498 C CA . TYR A 1 187 ? -20.312 8.891 -4.281 1 76.38 187 TYR A CA 1
ATOM 1499 C C . TYR A 1 187 ? -18.953 8.234 -4.02 1 76.38 187 TYR A C 1
ATOM 1501 O O . TYR A 1 187 ? -18.688 7.141 -4.516 1 76.38 187 TYR A O 1
ATOM 1509 N N . SER A 1 188 ? -18.234 9 -3.164 1 84.75 188 SER A N 1
ATOM 1510 C CA . SER A 1 188 ? -16.922 8.5 -2.758 1 84.75 188 SER A CA 1
ATOM 1511 C C . SER A 1 188 ? -17.016 7.703 -1.461 1 84.75 188 SER A C 1
ATOM 1513 O O . SER A 1 188 ? -17.766 8.062 -0.555 1 84.75 188 SER A O 1
ATOM 1515 N N . MET A 1 189 ? -16.516 6.496 -1.436 1 91.88 189 MET A N 1
ATOM 1516 C CA . MET A 1 189 ? -16.328 5.672 -0.245 1 91.88 189 MET A CA 1
ATOM 1517 C C . MET A 1 189 ? -14.852 5.527 0.103 1 91.88 189 MET A C 1
ATOM 1519 O O . MET A 1 189 ? -14.07 5.035 -0.708 1 91.88 189 MET A O 1
ATOM 1523 N N . PRO A 1 190 ? -14.523 6.004 1.291 1 94.81 190 PRO A N 1
ATOM 1524 C CA . PRO A 1 190 ? -13.094 6.102 1.596 1 94.81 190 PRO A CA 1
ATOM 1525 C C . PRO A 1 190 ? -12.547 4.836 2.252 1 94.81 190 PRO A C 1
ATOM 1527 O O . PRO A 1 190 ? -11.578 4.906 3.014 1 94.81 190 PRO A O 1
ATOM 1530 N N . TYR A 1 191 ? -13.164 3.697 2.152 1 97.38 191 TYR A N 1
ATOM 1531 C CA . TYR A 1 191 ? -12.719 2.424 2.707 1 97.38 191 TYR A CA 1
ATOM 1532 C C . TYR A 1 191 ? -13.281 1.256 1.902 1 97.38 191 TYR A C 1
ATOM 1534 O O . TYR A 1 191 ? -14.266 1.408 1.174 1 97.38 191 TYR A O 1
ATOM 1542 N N . PHE A 1 192 ? -12.602 0.162 1.974 1 98.12 192 PHE A N 1
ATOM 1543 C CA . PHE A 1 192 ? -13.211 -1.104 1.584 1 98.12 192 PHE A CA 1
ATOM 1544 C C . PHE A 1 192 ? -14.148 -1.611 2.672 1 98.12 192 PHE A C 1
ATOM 1546 O O . PHE A 1 192 ? -14.07 -1.172 3.822 1 98.12 192 PHE A O 1
ATOM 1553 N N . THR A 1 193 ? -15.07 -2.537 2.277 1 98.06 193 THR A N 1
ATOM 1554 C CA . THR A 1 193 ? -15.992 -3.039 3.291 1 98.06 193 THR A CA 1
ATOM 1555 C C . THR A 1 193 ? -16.031 -4.562 3.273 1 98.06 193 THR A C 1
ATOM 1557 O O . THR A 1 193 ? -16.109 -5.176 2.207 1 98.06 193 THR A O 1
ATOM 1560 N N . ALA A 1 194 ? -15.883 -5.176 4.371 1 97.81 194 ALA A N 1
ATOM 1561 C CA . ALA A 1 194 ? -16.172 -6.59 4.598 1 97.81 194 ALA A CA 1
ATOM 1562 C C . ALA A 1 194 ? -17.438 -6.762 5.43 1 97.81 194 ALA A C 1
ATOM 1564 O O . ALA A 1 194 ? -17.594 -6.148 6.488 1 97.81 194 ALA A O 1
ATOM 1565 N N . ILE A 1 195 ? -18.344 -7.57 4.973 1 98.38 195 ILE A N 1
ATOM 1566 C CA . ILE A 1 195 ? -19.641 -7.723 5.633 1 98.38 195 ILE A CA 1
ATOM 1567 C C . ILE A 1 195 ? -19.812 -9.164 6.094 1 98.38 195 ILE A C 1
ATOM 1569 O O . ILE A 1 195 ? -19.609 -10.102 5.324 1 98.38 195 ILE A O 1
ATOM 1573 N N . PHE A 1 196 ? -20.234 -9.305 7.305 1 97.88 196 PHE A N 1
ATOM 1574 C CA . PHE A 1 196 ? -20.516 -10.617 7.883 1 97.88 196 PHE A CA 1
ATOM 1575 C C . PHE A 1 196 ? -21.984 -10.719 8.312 1 97.88 196 PHE A C 1
ATOM 1577 O O . PHE A 1 196 ? -22.453 -9.898 9.102 1 97.88 196 PHE A O 1
ATOM 1584 N N . ASP A 1 197 ? -22.641 -11.672 7.754 1 97.31 197 ASP A N 1
ATOM 1585 C CA . ASP A 1 197 ? -24.047 -11.945 8.047 1 97.31 197 ASP A CA 1
ATOM 1586 C C . ASP A 1 197 ? -24.359 -13.438 7.938 1 97.31 197 ASP A C 1
ATOM 1588 O O . ASP A 1 197 ? -24.438 -13.977 6.836 1 97.31 197 ASP A O 1
ATOM 1592 N N . GLU A 1 198 ? -24.688 -14.102 9.023 1 95 198 GLU A N 1
ATOM 1593 C CA . GLU A 1 198 ? -24.906 -15.547 9.055 1 95 198 GLU A CA 1
ATOM 1594 C C . GLU A 1 198 ? -26.141 -15.93 8.234 1 95 198 GLU A C 1
ATOM 1596 O O . GLU A 1 198 ? -26.234 -17.062 7.758 1 95 198 GLU A O 1
ATOM 1601 N N . GLU A 1 199 ? -27.031 -14.984 8.094 1 94.88 199 GLU A N 1
ATOM 1602 C CA . GLU A 1 199 ? -28.219 -15.266 7.297 1 94.88 199 GLU A CA 1
ATOM 1603 C C . GLU A 1 199 ? -27.875 -15.367 5.816 1 94.88 199 GLU A C 1
ATOM 1605 O O . GLU A 1 199 ? -28.562 -16.062 5.062 1 94.88 199 GLU A O 1
ATOM 1610 N N . ILE A 1 200 ? -26.828 -14.688 5.434 1 95.94 200 ILE A N 1
ATOM 1611 C CA . ILE A 1 200 ? -26.484 -14.586 4.02 1 95.94 200 ILE A CA 1
ATOM 1612 C C . ILE A 1 200 ? -25.469 -15.68 3.654 1 95.94 200 ILE A C 1
ATOM 1614 O O . ILE A 1 200 ? -25.672 -16.422 2.686 1 95.94 200 ILE A O 1
ATOM 1618 N N . SER A 1 201 ? -24.406 -15.719 4.422 1 94.75 201 SER A N 1
ATOM 1619 C CA . SER A 1 201 ? -23.312 -16.609 4.105 1 94.75 201 SER A CA 1
ATOM 1620 C C . SER A 1 201 ? -22.516 -16.969 5.359 1 94.75 201 SER A C 1
ATOM 1622 O O . SER A 1 201 ? -22.5 -16.203 6.328 1 94.75 201 SER A O 1
ATOM 1624 N N . ASP A 1 202 ? -21.875 -18.203 5.332 1 93.81 202 ASP A N 1
ATOM 1625 C CA . ASP A 1 202 ? -20.922 -18.547 6.375 1 93.81 202 ASP A CA 1
ATOM 1626 C C . ASP A 1 202 ? -19.516 -18.062 6.008 1 93.81 202 ASP A C 1
ATOM 1628 O O . ASP A 1 202 ? -18.531 -18.453 6.648 1 93.81 202 ASP A O 1
ATOM 1632 N N . PHE A 1 203 ? -19.406 -17.328 4.977 1 94.75 203 PHE A N 1
ATOM 1633 C CA . PHE A 1 203 ? -18.203 -16.656 4.551 1 94.75 203 PHE A CA 1
ATOM 1634 C C . PHE A 1 203 ? -18.359 -15.141 4.668 1 94.75 203 PHE A C 1
ATOM 1636 O O . PHE A 1 203 ? -18.656 -14.625 5.746 1 94.75 203 PHE A O 1
ATOM 1643 N N . TYR A 1 204 ? -18.031 -14.375 3.615 1 95.94 204 TYR A N 1
ATOM 16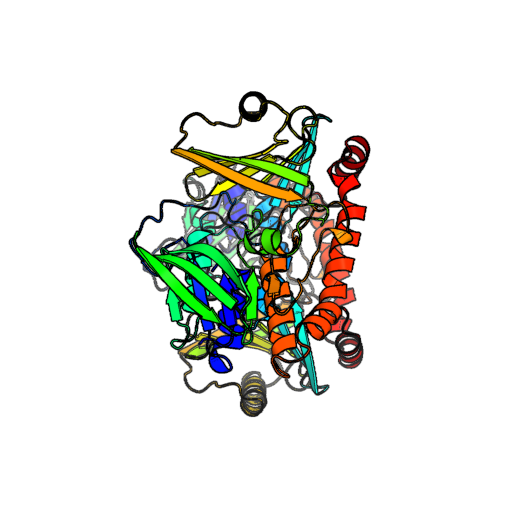44 C CA . TYR A 1 204 ? -18.219 -12.945 3.801 1 95.94 204 TYR A CA 1
ATOM 1645 C C . TYR A 1 204 ? -18.688 -12.289 2.506 1 95.94 204 TYR A C 1
ATOM 1647 O O . TYR A 1 204 ? -18.719 -12.93 1.452 1 95.94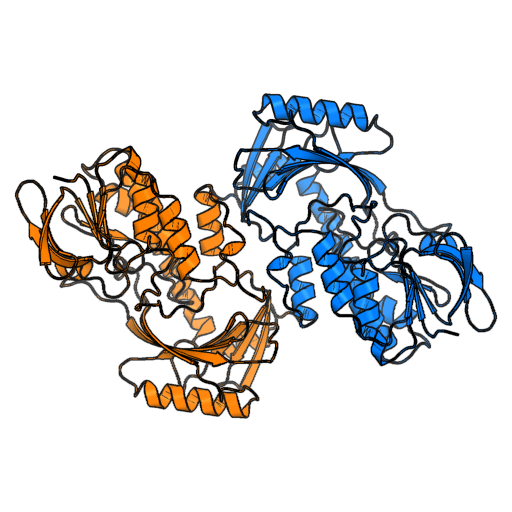 204 TYR A O 1
ATOM 1655 N N . SER A 1 205 ? -19.203 -11.117 2.627 1 98 205 SER A N 1
ATOM 1656 C CA . SER A 1 205 ? -19.547 -10.227 1.525 1 98 205 SER A CA 1
ATOM 1657 C C . SER A 1 205 ? -18.672 -8.984 1.521 1 98 205 SER A C 1
ATOM 1659 O O . SER A 1 205 ? -17.938 -8.727 2.486 1 98 205 SER A O 1
ATOM 1661 N N . TRP A 1 206 ? -18.703 -8.305 0.382 1 98.25 206 TRP A N 1
ATOM 1662 C CA . TRP A 1 206 ? -17.781 -7.184 0.293 1 98.25 206 TRP A CA 1
ATOM 1663 C C . TRP A 1 206 ? -18.391 -6.027 -0.49 1 98.25 206 TRP A C 1
ATOM 1665 O O . TRP A 1 206 ? -19.312 -6.227 -1.276 1 98.25 206 TRP A O 1
ATOM 1675 N N . ILE A 1 207 ? -17.953 -4.871 -0.212 1 98.06 207 ILE A N 1
ATOM 1676 C CA . ILE A 1 207 ? -18.156 -3.67 -1.018 1 98.06 207 ILE A CA 1
ATOM 1677 C C . ILE A 1 207 ? -16.797 -3.049 -1.362 1 98.06 207 ILE A C 1
ATOM 1679 O O . ILE A 1 207 ? -15.992 -2.777 -0.474 1 98.06 207 ILE A O 1
ATOM 1683 N N . ILE A 1 208 ? -16.562 -2.818 -2.615 1 97.69 208 ILE A N 1
ATOM 1684 C CA . ILE A 1 208 ? -15.273 -2.307 -3.076 1 97.69 208 ILE A CA 1
ATOM 1685 C C . ILE A 1 208 ? -15.492 -1.138 -4.035 1 97.69 208 ILE A C 1
ATOM 1687 O O . ILE A 1 208 ? -16.109 -1.3 -5.086 1 97.69 208 ILE A O 1
ATOM 1691 N N . PRO A 1 209 ? -14.992 0.035 -3.662 1 96.88 209 PRO A N 1
ATOM 1692 C CA . PRO A 1 209 ? -15 1.135 -4.629 1 96.88 209 PRO A CA 1
ATOM 1693 C C . PRO A 1 209 ? -14.008 0.927 -5.77 1 96.88 209 PRO A C 1
ATOM 1695 O O . PRO A 1 209 ? -12.875 0.493 -5.535 1 96.88 209 PRO A O 1
ATOM 1698 N N . LYS A 1 210 ? -14.406 1.137 -6.957 1 95.56 210 LYS A N 1
ATOM 1699 C CA . LYS A 1 210 ? -13.586 1.002 -8.156 1 95.56 210 LYS A CA 1
ATOM 1700 C C . LYS A 1 210 ? -13.93 2.08 -9.18 1 95.56 210 LYS A C 1
ATOM 1702 O O . LYS A 1 210 ? -14.914 1.96 -9.914 1 95.56 210 LYS A O 1
ATOM 1707 N N . ASN A 1 211 ? -12.953 3.084 -9.336 1 94.62 211 ASN A N 1
ATOM 1708 C CA . ASN A 1 211 ? -13.227 4.219 -10.211 1 94.62 211 ASN A CA 1
ATOM 1709 C C . ASN A 1 211 ? -14.578 4.855 -9.906 1 94.62 211 ASN A C 1
ATOM 1711 O O . ASN A 1 211 ? -14.828 5.273 -8.773 1 94.62 211 ASN A O 1
ATOM 1715 N N . ASN A 1 212 ? -15.484 4.922 -10.852 1 93.69 212 ASN A N 1
ATOM 1716 C CA . ASN A 1 212 ? -16.797 5.52 -10.625 1 93.69 212 ASN A CA 1
ATOM 1717 C C . ASN A 1 212 ? -17.859 4.457 -10.344 1 93.69 212 ASN A C 1
ATOM 1719 O O . ASN A 1 212 ? -19.031 4.641 -10.672 1 93.69 212 ASN A O 1
ATOM 1723 N N . HIS A 1 213 ? -17.359 3.33 -9.758 1 95.75 213 HIS A N 1
ATOM 1724 C CA . HIS A 1 213 ? -18.266 2.232 -9.461 1 95.75 213 HIS A CA 1
ATOM 1725 C C . HIS A 1 213 ? -18.109 1.764 -8.016 1 95.75 213 HIS A C 1
ATOM 1727 O O . HIS A 1 213 ? -17.125 2.08 -7.363 1 95.75 213 HIS A O 1
ATOM 1733 N N . ILE A 1 214 ? -19.156 1.099 -7.59 1 96.06 214 ILE A N 1
ATOM 1734 C CA . ILE A 1 214 ? -19.109 0.32 -6.355 1 96.06 214 ILE A CA 1
ATOM 1735 C C . ILE A 1 214 ? -19.438 -1.141 -6.656 1 96.06 214 ILE A C 1
ATOM 1737 O O . ILE A 1 214 ? -20.406 -1.432 -7.371 1 96.06 214 ILE A O 1
ATOM 1741 N N . LEU A 1 215 ? -18.578 -2.055 -6.199 1 96.94 215 LEU A N 1
ATOM 1742 C CA . LEU A 1 215 ? -18.797 -3.488 -6.336 1 96.94 215 LEU A CA 1
ATOM 1743 C C . LEU A 1 215 ? -19.422 -4.062 -5.062 1 96.94 215 LEU A C 1
ATOM 1745 O O . LEU A 1 215 ? -18.922 -3.818 -3.963 1 96.94 215 LEU A O 1
ATOM 1749 N N . LEU A 1 216 ? -20.5 -4.684 -5.195 1 98 216 LEU A N 1
ATOM 1750 C CA . LEU A 1 216 ? -21.062 -5.504 -4.125 1 98 216 LEU A CA 1
ATOM 1751 C C . LEU A 1 216 ? -20.969 -6.988 -4.473 1 98 216 LEU A C 1
ATOM 1753 O O . LEU A 1 216 ? -21.406 -7.41 -5.539 1 98 216 LEU A O 1
ATOM 1757 N N . GLY A 1 217 ? -20.297 -7.684 -3.609 1 97.62 217 GLY A N 1
ATOM 1758 C CA . GLY A 1 217 ? -20.203 -9.117 -3.848 1 97.62 217 GLY A CA 1
ATOM 1759 C C . GLY A 1 217 ? -20.375 -9.945 -2.59 1 97.62 217 GLY A C 1
ATOM 1760 O O . GLY A 1 217 ? -20.359 -9.406 -1.479 1 97.62 217 GLY A O 1
ATOM 1761 N N . SER A 1 218 ? -20.688 -11.211 -2.803 1 97.31 218 SER A N 1
ATOM 1762 C CA . SER A 1 218 ? -20.828 -12.164 -1.713 1 97.31 218 SER A CA 1
ATOM 1763 C C . SER A 1 218 ? -20.406 -13.562 -2.143 1 97.31 218 SER A C 1
ATOM 1765 O O . SER A 1 218 ? -20.625 -13.961 -3.289 1 97.31 218 SER A O 1
ATOM 1767 N N . ALA A 1 219 ? -19.75 -14.219 -1.269 1 95.94 219 ALA A N 1
ATOM 1768 C CA . ALA A 1 219 ? -19.5 -15.648 -1.432 1 95.94 219 ALA A CA 1
ATOM 1769 C C . ALA A 1 219 ? -20.625 -16.469 -0.8 1 95.94 219 ALA A C 1
ATOM 1771 O O . ALA A 1 219 ? -20.812 -16.453 0.42 1 95.94 219 ALA A O 1
ATOM 1772 N N . LEU A 1 220 ? -21.328 -17.234 -1.629 1 95.75 220 LEU A N 1
ATOM 1773 C CA . LEU A 1 220 ? -22.562 -17.875 -1.184 1 95.75 220 LEU A CA 1
ATOM 1774 C C . LEU A 1 220 ? -22.469 -19.391 -1.36 1 95.75 220 LEU A C 1
ATOM 1776 O O . LEU A 1 220 ? -21.859 -19.875 -2.322 1 95.75 220 LEU A O 1
ATOM 1780 N N . SER A 1 221 ? -23.078 -20.094 -0.456 1 92.12 221 SER A N 1
ATOM 1781 C CA . SER A 1 221 ? -23.188 -21.531 -0.617 1 92.12 221 SER A CA 1
ATOM 1782 C C . SER A 1 221 ? -24.078 -21.891 -1.803 1 92.12 221 SER A C 1
ATOM 1784 O O . SER A 1 221 ? -25.188 -21.391 -1.923 1 92.12 221 SER A O 1
ATOM 1786 N N . PRO A 1 222 ? -23.531 -22.828 -2.635 1 86.75 222 PRO A N 1
ATOM 1787 C CA . PRO A 1 222 ? -24.328 -23.203 -3.809 1 86.75 222 PRO A CA 1
ATOM 1788 C C . PRO A 1 222 ? -25.672 -23.812 -3.436 1 86.75 222 PRO A C 1
ATOM 1790 O O . PRO A 1 222 ? -26.609 -23.797 -4.242 1 86.75 222 PRO A O 1
ATOM 1793 N N . LYS A 1 223 ? -25.859 -24.297 -2.299 1 82.5 223 LYS A N 1
ATOM 1794 C CA . LYS A 1 223 ? -27.062 -25 -1.879 1 82.5 223 LYS A CA 1
ATOM 1795 C C . LYS A 1 223 ? -28.109 -24.031 -1.348 1 82.5 223 LYS A C 1
ATOM 1797 O O . LYS A 1 223 ? -29.25 -24.438 -1.061 1 82.5 223 LYS A O 1
ATOM 1802 N N . ASN A 1 224 ? -27.891 -22.719 -1.297 1 75.12 224 ASN A N 1
ATOM 1803 C CA . ASN A 1 224 ? -28.734 -21.797 -0.548 1 75.12 224 ASN A CA 1
ATOM 1804 C C . ASN A 1 224 ? -29.328 -20.719 -1.453 1 75.12 224 ASN A C 1
ATOM 1806 O O . ASN A 1 224 ? -29.266 -19.531 -1.138 1 75.12 224 ASN A O 1
ATOM 1810 N N . ASN A 1 225 ? -30.172 -21.062 -2.365 1 87.31 225 ASN A N 1
ATOM 1811 C CA . ASN A 1 225 ? -30.812 -20.031 -3.166 1 87.31 225 ASN A CA 1
ATOM 1812 C C . ASN A 1 225 ? -29.953 -18.781 -3.252 1 87.31 225 ASN A C 1
ATOM 1814 O O . ASN A 1 225 ? -30.312 -17.734 -2.715 1 87.31 225 ASN A O 1
ATOM 1818 N N . THR A 1 226 ? -28.875 -18.828 -3.928 1 91.62 226 THR A N 1
ATOM 1819 C CA . THR A 1 226 ? -27.812 -17.828 -3.992 1 91.62 226 THR A CA 1
ATOM 1820 C C . THR A 1 226 ? -28.391 -16.469 -4.406 1 91.62 226 THR A C 1
ATOM 1822 O O . THR A 1 226 ? -28.047 -15.445 -3.816 1 91.62 226 THR A O 1
ATOM 1825 N N . LYS A 1 227 ? -29.312 -16.406 -5.332 1 92.38 227 LYS A N 1
ATOM 1826 C CA . LYS A 1 227 ? -29.891 -15.156 -5.809 1 92.38 227 LYS A CA 1
ATOM 1827 C C . LYS A 1 227 ? -30.734 -14.492 -4.723 1 92.38 227 LYS A C 1
ATOM 1829 O O . LYS A 1 227 ? -30.672 -13.273 -4.531 1 92.38 227 LYS A O 1
ATOM 1834 N N . GLU A 1 228 ? -31.5 -15.289 -4.059 1 95.19 228 GLU A N 1
ATOM 1835 C CA . GLU A 1 228 ? -32.344 -14.766 -2.984 1 95.19 228 GLU A CA 1
ATOM 1836 C C . GLU A 1 228 ? -31.484 -14.188 -1.856 1 95.19 228 GLU A C 1
ATOM 1838 O O . GLU A 1 228 ? -31.766 -13.086 -1.369 1 95.19 228 GLU A O 1
ATOM 1843 N N . LYS A 1 229 ? -30.469 -14.922 -1.472 1 96.69 229 LYS A N 1
ATOM 1844 C CA . LYS A 1 229 ? -29.594 -14.469 -0.405 1 96.69 229 LYS A CA 1
ATOM 1845 C C . LYS A 1 229 ? -28.875 -13.172 -0.793 1 96.69 229 LYS A C 1
ATOM 1847 O O . LYS A 1 229 ? -28.734 -12.266 0.031 1 96.69 229 LYS A O 1
ATOM 1852 N N . TYR A 1 230 ? -28.469 -13.125 -2.012 1 96.88 230 TYR A N 1
ATOM 1853 C CA . TYR A 1 230 ? -27.828 -11.922 -2.506 1 96.88 230 TYR A CA 1
ATOM 1854 C C . TYR A 1 230 ? -28.781 -10.727 -2.455 1 96.88 230 TYR A C 1
ATOM 1856 O O . TYR A 1 230 ? -28.391 -9.633 -2.057 1 96.88 230 TYR A O 1
ATOM 1864 N N . ASN A 1 231 ? -30.016 -10.969 -2.812 1 96.31 231 ASN A N 1
ATOM 1865 C CA . ASN A 1 231 ? -31.016 -9.898 -2.789 1 96.31 231 ASN A CA 1
ATOM 1866 C C . ASN A 1 231 ? -31.328 -9.453 -1.363 1 96.31 231 ASN A C 1
ATOM 1868 O O . ASN A 1 231 ? -31.531 -8.266 -1.113 1 96.31 231 ASN A O 1
ATOM 1872 N N . ILE A 1 232 ? -31.375 -10.398 -0.482 1 97.5 232 ILE A N 1
ATOM 1873 C CA . ILE A 1 232 ? -31.562 -10.055 0.923 1 97.5 232 ILE A CA 1
ATOM 1874 C C . ILE A 1 232 ? -30.406 -9.18 1.406 1 97.5 232 ILE A C 1
ATOM 1876 O O . ILE A 1 232 ? -30.625 -8.172 2.084 1 97.5 232 ILE A O 1
ATOM 1880 N N . LEU A 1 233 ? -29.203 -9.547 1.043 1 98.06 233 LEU A N 1
ATOM 1881 C CA . LEU A 1 233 ? -28.016 -8.75 1.38 1 98.06 233 LEU A CA 1
ATOM 1882 C C . LEU A 1 233 ? -28.172 -7.32 0.877 1 98.06 233 LEU A C 1
ATOM 1884 O O . LEU A 1 233 ? -27.969 -6.367 1.634 1 98.06 233 LEU A O 1
ATOM 1888 N N . LYS A 1 234 ? -28.484 -7.164 -0.36 1 97.25 234 LYS A N 1
ATOM 1889 C CA . LYS A 1 234 ? -28.641 -5.848 -0.979 1 97.25 234 LYS A CA 1
ATOM 1890 C C . LYS A 1 234 ? -29.672 -5.012 -0.228 1 97.25 234 LYS A C 1
ATOM 1892 O O . LYS A 1 234 ? -29.453 -3.826 0.031 1 97.25 234 LYS A O 1
ATOM 1897 N N . THR A 1 235 ? -30.766 -5.648 0.12 1 97.56 235 THR A N 1
ATOM 1898 C CA . THR A 1 235 ? -31.844 -4.965 0.842 1 97.56 235 THR A CA 1
ATOM 1899 C C . THR A 1 235 ? -31.344 -4.48 2.203 1 97.56 235 THR A C 1
ATOM 1901 O O . THR A 1 235 ? -31.578 -3.332 2.58 1 97.56 235 THR A O 1
ATOM 1904 N N . LYS A 1 236 ? -30.688 -5.371 2.91 1 98.12 236 LYS A N 1
ATOM 1905 C CA . LYS A 1 236 ? -30.172 -5.012 4.227 1 98.12 236 LYS A CA 1
ATOM 1906 C C . LYS A 1 236 ? -29.203 -3.832 4.137 1 98.12 236 LYS A C 1
ATOM 1908 O O . LYS A 1 236 ? -29.266 -2.908 4.949 1 98.12 236 LYS A O 1
ATOM 1913 N N . LEU A 1 237 ? -28.344 -3.844 3.148 1 97.88 237 LEU A N 1
ATOM 1914 C CA . LEU A 1 237 ? -27.344 -2.805 3 1 97.88 237 LEU A CA 1
ATOM 1915 C C . LEU A 1 237 ? -27.969 -1.495 2.535 1 97.88 237 LEU A C 1
ATOM 1917 O O . LEU A 1 237 ? -27.516 -0.414 2.918 1 97.88 237 LEU A O 1
ATOM 1921 N N . THR A 1 238 ? -29 -1.594 1.735 1 96.62 238 THR A N 1
ATOM 1922 C CA . THR A 1 238 ? -29.734 -0.4 1.333 1 96.62 238 THR A CA 1
ATOM 1923 C C . THR A 1 238 ? -30.344 0.293 2.547 1 96.62 238 THR A C 1
ATOM 1925 O O . THR A 1 238 ? -30.344 1.522 2.633 1 96.62 238 THR A O 1
ATOM 1928 N N . ARG A 1 239 ? -30.812 -0.481 3.434 1 96.5 239 ARG A N 1
ATOM 1929 C CA . ARG A 1 239 ? -31.375 0.068 4.66 1 96.5 239 ARG A CA 1
ATOM 1930 C C . ARG A 1 239 ? -30.312 0.78 5.488 1 96.5 239 ARG A C 1
ATOM 1932 O O . ARG A 1 239 ? -30.625 1.694 6.254 1 96.5 239 ARG A O 1
ATOM 1939 N N . LEU A 1 240 ? -29.109 0.323 5.32 1 95.56 240 LEU A N 1
ATOM 1940 C CA . LEU A 1 240 ? -28 0.937 6.043 1 95.56 240 LEU A CA 1
ATOM 1941 C C . LEU A 1 240 ? -27.484 2.176 5.312 1 95.56 240 LEU A C 1
ATOM 1943 O O . LEU A 1 240 ? -26.562 2.844 5.781 1 95.56 240 LEU A O 1
ATOM 1947 N N . GLY A 1 241 ? -28.016 2.475 4.133 1 93.06 241 GLY A N 1
ATOM 1948 C CA . GLY A 1 241 ? -27.688 3.725 3.469 1 93.06 241 GLY A CA 1
ATOM 1949 C C . GLY A 1 241 ? -26.891 3.529 2.191 1 93.06 241 GLY A C 1
ATOM 1950 O O . GLY A 1 241 ? -26.578 4.496 1.49 1 93.06 241 GLY A O 1
ATOM 1951 N N . PHE A 1 242 ? -26.516 2.266 1.903 1 94.62 242 PHE A N 1
ATOM 1952 C CA . PHE A 1 242 ? -25.812 2.016 0.652 1 94.62 242 PHE A CA 1
ATOM 1953 C C . PHE A 1 242 ? -26.766 2.096 -0.534 1 94.62 242 PHE A C 1
ATOM 1955 O O . PHE A 1 242 ? -27.938 1.717 -0.424 1 94.62 242 PHE A O 1
ATOM 1962 N N . ASN A 1 243 ? -26.219 2.596 -1.676 1 92.44 243 ASN A N 1
ATOM 1963 C CA . ASN A 1 243 ? -27.031 2.756 -2.883 1 92.44 243 ASN A CA 1
ATOM 1964 C C . ASN A 1 243 ? -26.578 1.796 -3.982 1 92.44 243 ASN A C 1
ATOM 1966 O O . ASN A 1 243 ? -25.438 1.858 -4.445 1 92.44 243 ASN A O 1
ATOM 1970 N N . PHE A 1 244 ? -27.578 0.991 -4.461 1 94.81 244 PHE A N 1
ATOM 1971 C CA . PHE A 1 244 ? -27.297 -0.003 -5.488 1 94.81 244 PHE A CA 1
ATOM 1972 C C . PHE A 1 244 ? -28.25 0.156 -6.672 1 94.81 244 PHE A C 1
ATOM 1974 O O . PHE A 1 244 ? -28.688 -0.835 -7.258 1 94.81 244 PHE A O 1
ATOM 1981 N N . GLU A 1 245 ? -28.703 1.289 -7.117 1 89.12 245 GLU A N 1
ATOM 1982 C CA . GLU A 1 245 ? -29.719 1.545 -8.133 1 89.12 245 GLU A CA 1
ATOM 1983 C C . GLU A 1 245 ? -29.141 1.418 -9.539 1 89.12 245 GLU A C 1
ATOM 1985 O O . GLU A 1 245 ? -29.844 1.028 -10.469 1 89.12 245 GLU A O 1
ATOM 1990 N N . ASN A 1 246 ? -27.922 1.748 -9.891 1 92.81 246 ASN A N 1
ATOM 1991 C CA . ASN A 1 246 ? -27.344 1.799 -11.227 1 92.81 246 ASN A CA 1
ATOM 1992 C C . ASN A 1 246 ? -26.391 0.629 -11.477 1 92.81 246 ASN A C 1
ATOM 1994 O O . ASN A 1 246 ? -25.203 0.83 -11.688 1 92.81 246 ASN A O 1
ATOM 1998 N N . LYS A 1 247 ? -27.094 -0.575 -11.641 1 95.69 247 LYS A N 1
ATOM 1999 C CA . LYS A 1 247 ? -26.312 -1.774 -11.898 1 95.69 247 LYS A CA 1
ATOM 2000 C C . LYS A 1 247 ? -25.75 -1.771 -13.32 1 95.69 247 LYS A C 1
ATOM 2002 O O . LYS A 1 247 ? -26.484 -1.496 -14.273 1 95.69 247 LYS A O 1
ATOM 2007 N N . ILE A 1 248 ? -24.531 -2.129 -13.461 1 95.06 248 ILE A N 1
ATOM 2008 C CA . ILE A 1 248 ? -23.859 -2.086 -14.75 1 95.06 248 ILE A CA 1
ATOM 2009 C C . ILE A 1 248 ? -23.625 -3.508 -15.25 1 95.06 248 ILE A C 1
ATOM 2011 O O . ILE A 1 248 ? -23.734 -3.771 -16.453 1 95.06 248 ILE A O 1
ATOM 2015 N N . LYS A 1 249 ? -23.203 -4.434 -14.438 1 94.5 249 LYS A N 1
ATOM 2016 C CA . LYS A 1 249 ? -22.906 -5.809 -14.812 1 94.5 249 LYS A CA 1
ATOM 2017 C C . LYS A 1 249 ? -22.906 -6.73 -13.602 1 94.5 249 LYS A C 1
ATOM 2019 O O . LYS A 1 249 ? -22.828 -6.258 -12.461 1 94.5 249 LYS A O 1
ATOM 2024 N N . VAL A 1 250 ? -23.109 -7.941 -13.836 1 94.62 250 VAL A N 1
ATOM 2025 C CA . VAL A 1 250 ? -23.031 -9.008 -12.844 1 94.62 250 VAL A CA 1
ATOM 2026 C C . VAL A 1 250 ? -21.969 -10.023 -13.242 1 94.62 250 VAL A C 1
ATOM 2028 O O . VAL A 1 250 ? -21.859 -10.383 -14.422 1 94.62 250 VAL A O 1
ATOM 2031 N N . GLU A 1 251 ? -21.141 -10.367 -12.312 1 93.94 251 GLU A N 1
ATOM 2032 C CA . GLU A 1 251 ? -20.125 -11.398 -12.477 1 93.94 251 GLU A CA 1
ATOM 2033 C C . GLU A 1 251 ? -20.297 -12.516 -11.453 1 93.94 251 GLU A C 1
ATOM 2035 O O . GLU A 1 251 ? -20.812 -12.289 -10.359 1 93.94 251 GLU A O 1
ATOM 2040 N N . SER A 1 252 ? -19.969 -13.68 -11.875 1 91.88 252 SER A N 1
ATOM 2041 C CA . SER A 1 252 ? -20.016 -14.82 -10.977 1 91.88 252 SER A CA 1
ATOM 2042 C C . SER A 1 252 ? -18.828 -15.758 -11.203 1 91.88 252 SER A C 1
ATOM 2044 O O . SER A 1 252 ? -18.234 -15.773 -12.281 1 91.88 252 SER A O 1
ATOM 2046 N N . ALA A 1 253 ? -18.391 -16.359 -10.164 1 88.81 253 ALA A N 1
ATOM 2047 C CA . ALA A 1 253 ? -17.312 -17.359 -10.227 1 88.81 253 ALA A CA 1
ATOM 2048 C C . ALA A 1 253 ? -17.391 -18.312 -9.039 1 88.81 253 ALA A C 1
ATOM 2050 O O . ALA A 1 253 ? -18 -18 -8.016 1 88.81 253 ALA A O 1
ATOM 2051 N N . TYR A 1 254 ? -16.891 -19.422 -9.266 1 86.94 254 TYR A N 1
ATOM 2052 C CA . TYR A 1 254 ? -16.734 -20.359 -8.141 1 86.94 254 TYR A CA 1
ATOM 2053 C C . TYR A 1 254 ? -15.5 -20.016 -7.324 1 86.94 254 TYR A C 1
ATOM 2055 O O . TYR A 1 254 ? -14.469 -19.609 -7.875 1 86.94 254 TYR A O 1
ATOM 2063 N N . ILE A 1 255 ? -15.656 -20.156 -6.023 1 87.31 255 ILE A N 1
ATOM 2064 C CA . ILE A 1 255 ? -14.555 -20 -5.082 1 87.31 255 ILE A CA 1
ATOM 2065 C C . ILE A 1 255 ? -14.422 -21.266 -4.234 1 87.31 255 ILE A C 1
ATOM 2067 O O . ILE A 1 255 ? -15.43 -21.812 -3.77 1 87.31 255 ILE A O 1
ATOM 2071 N N . TYR A 1 256 ? -13.195 -21.672 -4.094 1 87.75 256 TYR A N 1
ATOM 2072 C CA . TYR A 1 256 ? -12.945 -22.797 -3.199 1 87.75 256 TYR A CA 1
ATOM 2073 C C . TYR A 1 256 ? -12.422 -22.312 -1.852 1 87.75 256 TYR A C 1
ATOM 2075 O O . TYR A 1 256 ? -11.672 -21.328 -1.785 1 87.75 256 TYR A O 1
ATOM 2083 N N . ARG A 1 257 ? -12.875 -22.922 -0.858 1 91.12 257 ARG A N 1
ATOM 2084 C CA . ARG A 1 257 ? -12.367 -22.688 0.489 1 91.12 257 ARG A CA 1
ATOM 2085 C C . ARG A 1 257 ? -11.805 -23.953 1.099 1 91.12 257 ARG A C 1
ATOM 2087 O O . ARG A 1 257 ? -12.562 -24.812 1.578 1 91.12 257 ARG A O 1
ATOM 2094 N N . PRO A 1 258 ? -10.484 -24.078 1.085 1 91.81 258 PRO A N 1
ATOM 2095 C CA . PRO A 1 258 ? -9.914 -25.281 1.691 1 91.81 258 PRO A CA 1
ATOM 2096 C C . PRO A 1 258 ? -10.172 -25.359 3.193 1 91.81 258 PRO A C 1
ATOM 2098 O O . PRO A 1 258 ? -9.992 -24.375 3.912 1 91.81 258 PRO A O 1
ATOM 2101 N N . LYS A 1 259 ? -10.625 -26.531 3.627 1 90.12 259 LYS A N 1
ATOM 2102 C CA . LYS A 1 259 ? -10.906 -26.766 5.039 1 90.12 259 LYS A CA 1
ATOM 2103 C C . LYS A 1 259 ? -9.883 -27.719 5.656 1 90.12 259 LYS A C 1
ATOM 2105 O O . LYS A 1 259 ? -9.703 -27.734 6.875 1 90.12 259 LYS A O 1
ATOM 2110 N N . LYS A 1 260 ? -9.273 -28.469 4.777 1 91.38 260 LYS A N 1
ATOM 2111 C CA . LYS A 1 260 ? -8.266 -29.438 5.195 1 91.38 260 LYS A CA 1
ATOM 2112 C C . LYS A 1 260 ? -6.984 -29.281 4.383 1 91.38 260 LYS A C 1
ATOM 2114 O O . LYS A 1 260 ? -7.031 -28.938 3.203 1 91.38 260 LYS A O 1
ATOM 2119 N N . ILE A 1 261 ? -5.93 -29.609 4.984 1 90.56 261 ILE A N 1
ATOM 2120 C CA . ILE A 1 261 ? -4.625 -29.484 4.344 1 90.56 261 ILE A CA 1
ATOM 2121 C C . ILE A 1 261 ? -4.531 -30.438 3.164 1 90.56 261 ILE A C 1
ATOM 2123 O O . ILE A 1 261 ? -3.857 -30.156 2.172 1 90.56 261 ILE A O 1
ATOM 2127 N N . SER A 1 262 ? -5.223 -31.594 3.275 1 89.31 262 SER A N 1
ATOM 2128 C CA . SER A 1 262 ? -5.168 -32.625 2.246 1 89.31 262 SER A CA 1
ATOM 2129 C C . SER A 1 262 ? -5.824 -32.156 0.953 1 89.31 262 SER A C 1
ATOM 2131 O O . SER A 1 262 ? -5.664 -32.781 -0.097 1 89.31 262 SER A O 1
ATOM 2133 N N . GLN A 1 263 ? -6.527 -31.078 1.048 1 91.69 263 GLN A N 1
ATOM 2134 C CA . GLN A 1 263 ? -7.188 -30.531 -0.135 1 91.69 263 GLN A CA 1
ATOM 2135 C C . GLN A 1 263 ? -6.199 -29.781 -1.024 1 91.69 263 GLN A C 1
ATOM 2137 O O . GLN A 1 263 ? -6.5 -29.484 -2.182 1 91.69 263 GLN A O 1
ATOM 2142 N N . PHE A 1 264 ? -5.078 -29.422 -0.451 1 93.38 264 PHE A N 1
ATOM 2143 C CA . PHE A 1 264 ? -3.957 -28.953 -1.261 1 93.38 264 PHE A CA 1
ATOM 2144 C C . PHE A 1 264 ? -3.225 -30.125 -1.899 1 93.38 264 PHE A C 1
ATOM 2146 O O . PHE A 1 264 ? -2.74 -31.016 -1.199 1 93.38 264 PHE A O 1
ATOM 2153 N N . TYR A 1 265 ? -3.203 -30.125 -3.227 1 93.19 265 TYR A N 1
ATOM 2154 C CA . TYR A 1 265 ? -2.67 -31.266 -3.977 1 93.19 265 TYR A CA 1
ATOM 2155 C C . TYR A 1 265 ? -1.679 -30.797 -5.035 1 93.19 265 TYR A C 1
ATOM 2157 O O . TYR A 1 265 ? -2.027 -30.016 -5.922 1 93.19 265 TYR A O 1
ATOM 2165 N N . ILE A 1 266 ? -0.487 -31.297 -5.016 1 94.62 266 ILE A N 1
ATOM 2166 C CA . ILE A 1 266 ? 0.587 -30.75 -5.844 1 94.62 266 ILE A CA 1
ATOM 2167 C C . ILE A 1 266 ? 0.553 -31.406 -7.227 1 94.62 266 ILE A C 1
ATOM 2169 O O . ILE A 1 266 ? 1.107 -30.859 -8.188 1 94.62 266 ILE A O 1
ATOM 2173 N N . GLY A 1 267 ? 0.012 -32.688 -7.355 1 94.62 267 GLY A N 1
ATOM 2174 C CA . GLY A 1 267 ? -0.001 -33.375 -8.641 1 94.62 267 GLY A CA 1
ATOM 2175 C C . GLY A 1 267 ? 0.53 -34.781 -8.57 1 94.62 267 GLY A C 1
ATOM 2176 O O . GLY A 1 267 ? 0.777 -35.312 -7.484 1 94.62 267 GLY A O 1
ATOM 2177 N N . LYS A 1 268 ? 0.498 -35.469 -9.711 1 93.88 268 LYS A N 1
ATOM 2178 C CA . LYS A 1 268 ? 1.006 -36.844 -9.859 1 93.88 268 LYS A CA 1
ATOM 2179 C C . LYS A 1 268 ? 1.356 -37.125 -11.32 1 93.88 268 LYS A C 1
ATOM 2181 O O . LYS A 1 268 ? 0.889 -36.438 -12.227 1 93.88 268 LYS A O 1
ATOM 2186 N N . ASN A 1 269 ? 2.234 -38.188 -11.555 1 92.5 269 ASN A N 1
ATOM 2187 C CA . ASN A 1 269 ? 2.516 -38.75 -12.867 1 92.5 269 ASN A CA 1
ATOM 2188 C C . ASN A 1 269 ? 2.926 -37.688 -13.867 1 92.5 269 ASN A C 1
ATOM 2190 O O . ASN A 1 269 ? 2.357 -37.594 -14.961 1 92.5 269 ASN A O 1
ATOM 2194 N N . ASN A 1 270 ? 3.848 -36.781 -13.555 1 96.12 270 ASN A N 1
ATOM 2195 C CA . ASN A 1 270 ? 4.402 -35.719 -14.391 1 96.12 270 ASN A CA 1
ATOM 2196 C C . ASN A 1 270 ? 3.367 -34.656 -14.68 1 96.12 270 ASN A C 1
ATOM 2198 O O . ASN A 1 270 ? 3.486 -33.906 -15.664 1 96.12 270 ASN A O 1
ATOM 2202 N N . ILE A 1 271 ? 2.303 -34.625 -13.844 1 97.88 271 ILE A N 1
ATOM 2203 C CA . ILE A 1 271 ? 1.332 -33.531 -13.812 1 97.88 271 ILE A CA 1
ATOM 2204 C C . ILE A 1 271 ? 1.437 -32.781 -12.484 1 97.88 271 ILE A C 1
ATOM 2206 O O . ILE A 1 271 ? 1.355 -33.375 -11.414 1 97.88 271 ILE A O 1
ATOM 2210 N N . ALA A 1 272 ? 1.719 -31.531 -12.562 1 98.25 272 ALA A N 1
ATOM 2211 C CA . ALA A 1 272 ? 1.754 -30.703 -11.359 1 98.25 272 ALA A CA 1
ATOM 2212 C C . ALA A 1 272 ? 0.626 -29.672 -11.375 1 98.25 272 ALA A C 1
ATOM 2214 O O . ALA A 1 272 ? 0.151 -29.266 -12.438 1 98.25 272 ALA A O 1
ATOM 2215 N N . LEU A 1 273 ? 0.17 -29.312 -10.195 1 97.19 273 LEU A N 1
ATOM 2216 C CA . LEU A 1 273 ? -0.862 -28.297 -10.031 1 97.19 273 LEU A CA 1
ATOM 2217 C C . LEU A 1 273 ? -0.316 -27.078 -9.281 1 97.19 273 LEU A C 1
ATOM 2219 O O . LEU A 1 273 ? 0.453 -27.234 -8.328 1 97.19 273 LEU A O 1
ATOM 2223 N N . ILE A 1 274 ? -0.708 -25.891 -9.75 1 98.44 274 ILE A N 1
ATOM 2224 C CA . ILE A 1 274 ? -0.296 -24.672 -9.078 1 98.44 274 ILE A CA 1
ATOM 2225 C C . ILE A 1 274 ? -1.491 -23.734 -8.945 1 98.44 274 ILE A C 1
ATOM 2227 O O . ILE A 1 274 ? -2.461 -23.828 -9.695 1 98.44 274 ILE A O 1
ATOM 2231 N N . GLY A 1 275 ? -1.415 -22.766 -7.965 1 96.81 275 GLY A N 1
ATOM 2232 C CA . GLY A 1 275 ? -2.518 -21.859 -7.703 1 96.81 275 GLY A CA 1
ATOM 2233 C C . GLY A 1 275 ? -3.752 -22.562 -7.164 1 96.81 275 GLY A C 1
ATOM 2234 O O . GLY A 1 275 ? -3.643 -23.531 -6.414 1 96.81 275 GLY A O 1
ATOM 2235 N N . GLU A 1 276 ? -4.859 -22.016 -7.531 1 94.19 276 GLU A N 1
ATOM 2236 C CA . GLU A 1 276 ? -6.117 -22.547 -7.016 1 94.19 276 GLU A CA 1
ATOM 2237 C C . GLU A 1 276 ? -6.387 -23.953 -7.559 1 94.19 276 GLU A C 1
ATOM 2239 O O . GLU A 1 276 ? -7.098 -24.734 -6.93 1 94.19 276 GLU A O 1
ATOM 2244 N N . ALA A 1 277 ? -5.812 -24.25 -8.734 1 94.06 277 ALA A N 1
ATOM 2245 C CA . ALA A 1 277 ? -5.938 -25.609 -9.258 1 94.06 277 ALA A CA 1
ATOM 2246 C C . ALA A 1 277 ? -5.398 -26.625 -8.266 1 94.06 277 ALA A C 1
ATOM 2248 O O . ALA A 1 277 ? -5.891 -27.766 -8.195 1 94.06 277 ALA A O 1
ATOM 2249 N N . ALA A 1 278 ? -4.41 -26.219 -7.516 1 94.88 278 ALA A N 1
ATOM 2250 C CA . ALA A 1 278 ? -3.82 -27.094 -6.504 1 94.88 278 ALA A CA 1
ATOM 2251 C C . ALA A 1 278 ? -4.582 -27 -5.184 1 94.88 278 ALA A C 1
ATOM 2253 O O . ALA A 1 278 ? -4.277 -27.734 -4.234 1 94.88 278 ALA A O 1
ATOM 2254 N N . GLY A 1 279 ? -5.562 -26.094 -5.141 1 93 279 GLY A N 1
ATOM 2255 C CA . GLY A 1 279 ? -6.254 -25.828 -3.889 1 93 279 GLY A CA 1
ATOM 2256 C C . GLY A 1 279 ? -5.559 -24.797 -3.027 1 93 279 GLY A C 1
ATOM 2257 O O . GLY A 1 279 ? -5.84 -24.672 -1.833 1 93 279 GLY A O 1
ATOM 2258 N N . ALA A 1 280 ? -4.598 -24.078 -3.635 1 95.31 280 ALA A N 1
ATOM 2259 C CA . ALA A 1 280 ? -3.85 -23.062 -2.9 1 95.31 280 ALA A CA 1
ATOM 2260 C C . ALA A 1 280 ? -4.57 -21.719 -2.938 1 95.31 280 ALA A C 1
ATOM 2262 O O . ALA A 1 280 ? -4.371 -20.922 -3.861 1 95.31 280 ALA A O 1
ATOM 2263 N N . ILE A 1 281 ? -5.27 -21.422 -1.944 1 95.75 281 ILE A N 1
ATOM 2264 C CA . ILE A 1 281 ? -6.074 -20.219 -1.776 1 95.75 281 ILE A CA 1
ATOM 2265 C C . ILE A 1 281 ? -6.367 -20 -0.294 1 95.75 281 ILE A C 1
ATOM 2267 O O . ILE A 1 281 ? -6.543 -20.953 0.461 1 95.75 281 ILE A O 1
ATOM 2271 N N . SER A 1 282 ? -6.414 -18.781 0.103 1 95.62 282 SER A N 1
ATOM 2272 C CA . SER A 1 282 ? -6.645 -18.469 1.509 1 95.62 282 SER A CA 1
ATOM 2273 C C . SER A 1 282 ? -8.047 -18.891 1.944 1 95.62 282 SER A C 1
ATOM 2275 O O . SER A 1 282 ? -9.039 -18.391 1.405 1 95.62 282 SER A O 1
ATOM 2277 N N . PRO A 1 283 ? -8.148 -19.734 2.938 1 94.31 283 PRO A N 1
ATOM 2278 C CA . PRO A 1 283 ? -9.477 -20.125 3.422 1 94.31 283 PRO A CA 1
ATOM 2279 C C . PRO A 1 283 ? -10.18 -18.984 4.172 1 94.31 283 PRO A C 1
ATOM 2281 O O . PRO A 1 283 ? -11.383 -19.047 4.406 1 94.31 283 PRO A O 1
ATOM 2284 N N . SER A 1 284 ? -9.453 -17.969 4.543 1 92.88 284 SER A N 1
ATOM 2285 C CA . SER A 1 284 ? -10.016 -16.875 5.328 1 92.88 284 SER A CA 1
ATOM 2286 C C . SER A 1 284 ? -10.453 -15.727 4.434 1 92.88 284 SER A C 1
ATOM 2288 O O . SER A 1 284 ? -11.539 -15.164 4.625 1 92.88 284 SER A O 1
ATOM 2290 N N . SER A 1 285 ? -9.719 -15.398 3.43 1 92.94 285 SER A N 1
ATOM 2291 C CA . SER A 1 285 ? -9.992 -14.188 2.662 1 92.94 285 SER A CA 1
ATOM 2292 C C . SER A 1 285 ? -10.289 -14.516 1.203 1 92.94 285 SER A C 1
ATOM 2294 O O . SER A 1 285 ? -10.664 -13.633 0.429 1 92.94 285 SER A O 1
ATOM 2296 N N . ALA A 1 286 ? -10.102 -15.719 0.738 1 93.38 286 ALA A N 1
ATOM 2297 C CA . ALA A 1 286 ? -10.234 -16.141 -0.654 1 93.38 286 ALA A CA 1
ATOM 2298 C C . ALA A 1 286 ? -9.18 -15.477 -1.534 1 93.38 286 ALA A C 1
ATOM 2300 O O . ALA A 1 286 ? -9.344 -15.383 -2.754 1 93.38 286 ALA A O 1
ATOM 2301 N N . GLU A 1 287 ? -8.172 -14.953 -0.883 1 96.06 287 GLU A N 1
ATOM 2302 C CA . GLU A 1 287 ? -7.043 -14.398 -1.631 1 96.06 287 GLU A CA 1
ATOM 2303 C C . GLU A 1 287 ? -6.234 -15.508 -2.303 1 96.06 287 GLU A C 1
ATOM 2305 O O . GLU A 1 287 ? -5.875 -16.5 -1.663 1 96.06 287 GLU A O 1
ATOM 2310 N N . GLY A 1 288 ? -5.988 -15.383 -3.6 1 96.5 288 GLY A N 1
ATOM 2311 C CA . GLY A 1 288 ? -5.344 -16.484 -4.312 1 96.5 288 GLY A CA 1
ATOM 2312 C C . GLY A 1 288 ? -4.09 -16.062 -5.047 1 96.5 288 GLY A C 1
ATOM 2313 O O . GLY A 1 288 ? -3.271 -16.891 -5.43 1 96.5 288 GLY A O 1
ATOM 2314 N N . ILE A 1 289 ? -3.871 -14.797 -5.305 1 98.25 289 ILE A N 1
ATOM 2315 C CA . ILE A 1 289 ? -2.775 -14.336 -6.148 1 98.25 289 ILE A CA 1
ATOM 2316 C C . ILE A 1 289 ? -1.439 -14.664 -5.488 1 98.25 289 ILE A C 1
ATOM 2318 O O . ILE A 1 289 ? -0.506 -15.117 -6.156 1 98.25 289 ILE A O 1
ATOM 2322 N N . SER A 1 290 ? -1.319 -14.469 -4.18 1 98.5 290 SER A N 1
ATOM 2323 C CA . SER A 1 290 ? -0.068 -14.773 -3.492 1 98.5 290 SER A CA 1
ATOM 2324 C C . SER A 1 290 ? 0.282 -16.25 -3.607 1 98.5 290 SER A C 1
ATOM 2326 O O . SER A 1 290 ? 1.441 -16.609 -3.836 1 98.5 290 SER A O 1
ATOM 2328 N N . TYR A 1 291 ? -0.691 -17.094 -3.484 1 98.25 291 TYR A N 1
ATOM 2329 C CA . TYR A 1 291 ? -0.476 -18.531 -3.59 1 98.25 291 TYR A CA 1
ATOM 2330 C C . TYR A 1 291 ? -0.127 -18.922 -5.02 1 98.25 291 TYR A C 1
ATOM 2332 O O . TYR A 1 291 ? 0.693 -19.812 -5.238 1 98.25 291 TYR A O 1
ATOM 2340 N N . ALA A 1 292 ? -0.852 -18.266 -5.938 1 98.5 292 ALA A N 1
ATOM 2341 C CA . ALA A 1 292 ? -0.548 -18.516 -7.344 1 98.5 292 ALA A CA 1
ATOM 2342 C C . ALA A 1 292 ? 0.922 -18.25 -7.645 1 98.5 292 ALA A C 1
ATOM 2344 O O . ALA A 1 292 ? 1.612 -19.094 -8.219 1 98.5 292 ALA A O 1
ATOM 2345 N N . LEU A 1 293 ? 1.419 -17.141 -7.207 1 98.81 293 LEU A N 1
ATOM 2346 C CA . LEU A 1 293 ? 2.803 -16.75 -7.449 1 98.81 293 LEU A CA 1
ATOM 2347 C C . LEU A 1 293 ? 3.768 -17.641 -6.684 1 98.81 293 LEU A C 1
ATOM 2349 O O . LEU A 1 293 ? 4.805 -18.047 -7.215 1 98.81 293 LEU A O 1
ATOM 2353 N N . LYS A 1 294 ? 3.418 -18 -5.508 1 98.69 294 LYS A N 1
ATOM 2354 C CA . LYS A 1 294 ? 4.289 -18.812 -4.656 1 98.69 294 LYS A CA 1
ATOM 2355 C C . LYS A 1 294 ? 4.434 -20.234 -5.199 1 98.69 294 LYS A C 1
ATOM 2357 O O . LYS A 1 294 ? 5.547 -20.75 -5.301 1 98.69 294 LYS A O 1
ATOM 2362 N N . THR A 1 295 ? 3.312 -20.828 -5.52 1 98.75 295 THR A N 1
ATOM 2363 C CA . THR A 1 295 ? 3.363 -22.188 -6.07 1 98.75 295 THR A CA 1
ATOM 2364 C C . THR A 1 295 ? 4.133 -22.203 -7.391 1 98.75 295 THR A C 1
ATOM 2366 O O . THR A 1 295 ? 4.891 -23.125 -7.66 1 98.75 295 THR A O 1
ATOM 2369 N N . SER A 1 296 ? 3.955 -21.172 -8.219 1 98.75 296 SER A N 1
ATOM 2370 C CA . SER A 1 296 ? 4.707 -21.078 -9.461 1 98.75 296 SER A CA 1
ATOM 2371 C C . SER A 1 296 ? 6.203 -20.969 -9.195 1 98.75 296 SER A C 1
ATOM 2373 O O . SER A 1 296 ? 7.008 -21.594 -9.898 1 98.75 296 SER A O 1
ATOM 2375 N N . LEU A 1 297 ? 6.551 -20.156 -8.227 1 98.69 297 LEU A N 1
ATOM 2376 C CA . LEU A 1 297 ? 7.957 -20 -7.875 1 98.69 297 LEU A CA 1
ATOM 2377 C C . LEU A 1 297 ? 8.547 -21.328 -7.406 1 98.69 297 LEU A C 1
ATOM 2379 O O . LEU A 1 297 ? 9.617 -21.75 -7.875 1 98.69 297 LEU A O 1
ATOM 2383 N N . TYR A 1 298 ? 7.863 -22.016 -6.508 1 98.75 298 TYR A N 1
ATOM 2384 C CA . TYR A 1 298 ? 8.352 -23.266 -5.953 1 98.75 298 TYR A CA 1
ATOM 2385 C C . TYR A 1 298 ? 8.492 -24.328 -7.043 1 98.75 298 TYR A C 1
ATOM 2387 O O . TYR A 1 298 ? 9.469 -25.078 -7.055 1 98.75 298 TYR A O 1
ATOM 2395 N N . LEU A 1 299 ? 7.496 -24.359 -7.93 1 98.81 299 LEU A N 1
ATOM 2396 C CA . LEU A 1 299 ? 7.59 -25.328 -9.023 1 98.81 299 LEU A CA 1
ATOM 2397 C C . LEU A 1 299 ? 8.758 -25 -9.945 1 98.81 299 LEU A C 1
ATOM 2399 O O . LEU A 1 299 ? 9.5 -25.891 -10.359 1 98.81 299 LEU A O 1
ATOM 2403 N N . SER A 1 300 ? 8.93 -23.734 -10.273 1 98.81 300 SER A N 1
ATOM 2404 C CA . SER A 1 300 ? 10.055 -23.312 -11.102 1 98.81 300 SER A CA 1
ATOM 2405 C C . SER A 1 300 ? 11.383 -23.75 -10.484 1 98.81 300 SER A C 1
ATOM 2407 O O . SER A 1 300 ? 12.25 -24.266 -11.188 1 98.81 300 SER A O 1
ATOM 2409 N N . GLU A 1 301 ? 11.492 -23.5 -9.203 1 98.62 301 GLU A N 1
ATOM 2410 C CA . GLU A 1 301 ? 12.711 -23.906 -8.5 1 98.62 301 GLU A CA 1
ATOM 2411 C C . GLU A 1 301 ? 12.906 -25.406 -8.547 1 98.62 301 GLU A C 1
ATOM 2413 O O . GLU A 1 301 ? 14.039 -25.891 -8.633 1 98.62 301 GLU A O 1
ATOM 2418 N N . SER A 1 302 ? 11.852 -26.125 -8.469 1 98.5 302 SER A N 1
ATOM 2419 C CA . SER A 1 302 ? 11.891 -27.578 -8.484 1 98.5 302 SER A CA 1
ATOM 2420 C C . SER A 1 302 ? 12.312 -28.109 -9.852 1 98.5 302 SER A C 1
ATOM 2422 O O . SER A 1 302 ? 12.781 -29.25 -9.961 1 98.5 302 SER A O 1
ATOM 2424 N N . LEU A 1 303 ? 12.133 -27.359 -10.883 1 98.44 303 LEU A N 1
ATOM 2425 C CA . LEU A 1 303 ? 12.461 -27.734 -12.25 1 98.44 303 LEU A CA 1
ATOM 2426 C C . LEU A 1 303 ? 13.867 -27.297 -12.617 1 98.44 303 LEU A C 1
ATOM 2428 O O . LEU A 1 303 ? 14.367 -27.625 -13.695 1 98.44 303 LEU A O 1
ATOM 2432 N N . GLU A 1 304 ? 14.445 -26.516 -11.734 1 97.62 304 GLU A N 1
ATOM 2433 C CA . GLU A 1 304 ? 15.789 -26 -12.016 1 97.62 304 GLU A CA 1
ATOM 2434 C C . GLU A 1 304 ? 16.781 -27.141 -12.227 1 97.62 304 GLU A C 1
ATOM 2436 O O . GLU A 1 304 ? 17.672 -27.047 -13.078 1 97.62 304 GLU A O 1
ATOM 2441 N N . GLU A 1 305 ? 16.641 -28.234 -11.469 1 96.56 305 GLU A N 1
ATOM 2442 C CA . GLU A 1 305 ? 17.547 -29.375 -11.531 1 96.56 305 GLU A CA 1
ATOM 2443 C C . GLU A 1 305 ? 17.141 -30.344 -12.641 1 96.56 305 GLU A C 1
ATOM 2445 O O . GLU A 1 305 ? 17.797 -31.359 -12.852 1 96.56 305 GLU A O 1
ATOM 2450 N N . GLY A 1 306 ? 16.078 -30.047 -13.328 1 97.06 306 GLY A N 1
ATOM 2451 C CA . GLY A 1 306 ? 15.617 -30.906 -14.406 1 97.06 306 GLY A CA 1
ATOM 2452 C C . GLY A 1 306 ? 14.219 -31.453 -14.188 1 97.06 306 GLY A C 1
ATOM 2453 O O . GLY A 1 306 ? 13.594 -31.188 -13.156 1 97.06 306 GLY A O 1
ATOM 2454 N N . MET A 1 307 ? 13.75 -32.188 -15.164 1 97.56 307 MET A N 1
ATOM 2455 C CA . MET A 1 307 ? 12.375 -32.688 -15.172 1 97.56 307 MET A CA 1
ATOM 2456 C C . MET A 1 307 ? 12.234 -33.938 -14.32 1 97.56 307 MET A C 1
ATOM 2458 O O . MET A 1 307 ? 11.172 -34.188 -13.758 1 97.56 307 MET A O 1
ATOM 2462 N N . ASP A 1 308 ? 13.367 -34.719 -14.258 1 96.5 308 ASP A N 1
ATOM 2463 C CA . ASP A 1 308 ? 13.312 -35.938 -13.469 1 96.5 308 ASP A CA 1
ATOM 2464 C C . ASP A 1 308 ? 13.211 -35.625 -11.977 1 96.5 308 ASP A C 1
ATOM 2466 O O . ASP A 1 308 ? 14.016 -34.844 -11.445 1 96.5 308 ASP A O 1
ATOM 2470 N N . GLY A 1 309 ? 12.203 -36.125 -11.273 1 97.19 309 GLY A N 1
ATOM 2471 C CA . GLY A 1 309 ? 12.055 -35.969 -9.828 1 97.19 309 GLY A CA 1
ATOM 2472 C C . GLY A 1 309 ? 11.477 -34.625 -9.43 1 97.19 309 GLY A C 1
ATOM 2473 O O . GLY A 1 309 ? 11.445 -34.281 -8.25 1 97.19 309 GLY A O 1
ATOM 2474 N N . PHE A 1 310 ? 11.055 -33.812 -10.391 1 98.31 310 PHE A N 1
ATOM 2475 C CA . PHE A 1 310 ? 10.633 -32.469 -10.102 1 98.31 310 PHE A CA 1
ATOM 2476 C C . PHE A 1 310 ? 9.453 -32.438 -9.141 1 98.31 310 PHE A C 1
ATOM 2478 O O . PHE A 1 310 ? 9.328 -31.547 -8.305 1 98.31 310 PHE A O 1
ATOM 2485 N N . LEU A 1 311 ? 8.547 -33.406 -9.203 1 97.88 311 LEU A N 1
ATOM 2486 C CA . LEU A 1 311 ? 7.352 -33.438 -8.367 1 97.88 311 LEU A CA 1
ATOM 2487 C C . LEU A 1 311 ? 7.719 -33.625 -6.898 1 97.88 311 LEU A C 1
ATOM 2489 O O . LEU A 1 311 ? 7.105 -33.031 -6.012 1 97.88 311 LEU A O 1
ATOM 2493 N N . ASP A 1 312 ? 8.688 -34.5 -6.641 1 97.75 312 ASP A N 1
ATOM 2494 C CA . ASP A 1 312 ? 9.148 -34.719 -5.27 1 97.75 312 ASP A CA 1
ATOM 2495 C C . ASP A 1 312 ? 9.781 -33.438 -4.703 1 97.75 312 ASP A C 1
ATOM 2497 O O . ASP A 1 312 ? 9.555 -33.094 -3.543 1 97.75 312 ASP A O 1
ATOM 2501 N N . ARG A 1 313 ? 10.57 -32.812 -5.543 1 98.38 313 ARG A N 1
ATOM 2502 C CA . ARG A 1 313 ? 11.164 -31.531 -5.121 1 98.38 313 ARG A CA 1
ATOM 2503 C C . ARG A 1 313 ? 10.086 -30.484 -4.848 1 98.38 313 ARG A C 1
ATOM 2505 O O . ARG A 1 313 ? 10.156 -29.766 -3.854 1 98.38 313 ARG A O 1
ATOM 2512 N N . TYR A 1 314 ? 9.117 -30.453 -5.711 1 98.38 314 TYR A N 1
ATOM 2513 C CA . TYR A 1 314 ? 7.992 -29.531 -5.551 1 98.38 314 TYR A CA 1
ATOM 2514 C C . TYR A 1 314 ? 7.219 -29.844 -4.273 1 98.38 314 TYR A C 1
ATOM 2516 O O . TYR A 1 314 ? 6.848 -28.922 -3.533 1 98.38 314 TYR A O 1
ATOM 2524 N N . LYS A 1 315 ? 6.98 -31.047 -3.992 1 97 315 LYS A N 1
ATOM 2525 C CA . LYS A 1 315 ? 6.305 -31.484 -2.773 1 97 315 LYS A CA 1
ATOM 2526 C C . LYS A 1 315 ? 7.039 -31 -1.53 1 97 315 LYS A C 1
ATOM 2528 O O . LYS A 1 315 ? 6.418 -30.484 -0.593 1 97 315 LYS A O 1
ATOM 2533 N N . GLN A 1 316 ? 8.281 -31.109 -1.526 1 97.62 316 GLN A N 1
ATOM 2534 C CA . GLN A 1 316 ? 9.094 -30.688 -0.389 1 97.62 316 GLN A CA 1
ATOM 2535 C C . GLN A 1 316 ? 9.031 -29.188 -0.185 1 97.62 316 GLN A C 1
ATOM 2537 O O . GLN A 1 316 ? 8.867 -28.719 0.941 1 97.62 316 GLN A O 1
ATOM 2542 N N . LYS A 1 317 ? 9.102 -28.438 -1.236 1 97.06 317 LYS A N 1
ATOM 2543 C CA . LYS A 1 317 ? 9.086 -26.969 -1.154 1 97.06 317 LYS A CA 1
ATOM 2544 C C . LYS A 1 317 ? 7.715 -26.469 -0.73 1 97.06 317 LYS A C 1
ATOM 2546 O O . LYS A 1 317 ? 7.605 -25.406 -0.105 1 97.06 317 LYS A O 1
ATOM 2551 N N . SER A 1 318 ? 6.691 -27.203 -1.018 1 96.94 318 SER A N 1
ATOM 2552 C CA . SER A 1 318 ? 5.32 -26.734 -0.823 1 96.94 318 SER A CA 1
ATOM 2553 C C . SER A 1 318 ? 4.855 -26.984 0.608 1 96.94 318 SER A C 1
ATOM 2555 O O . SER A 1 318 ? 3.721 -26.641 0.962 1 96.94 318 SER A O 1
ATOM 2557 N N . LYS A 1 319 ? 5.719 -27.547 1.459 1 96.5 319 LYS A N 1
ATOM 2558 C CA . LYS A 1 319 ? 5.355 -27.812 2.848 1 96.5 319 LYS A CA 1
ATOM 2559 C C . LYS A 1 319 ? 4.988 -26.516 3.576 1 96.5 319 LYS A C 1
ATOM 2561 O O . LYS A 1 319 ? 4.113 -26.516 4.441 1 96.5 319 LYS A O 1
ATOM 2566 N N . ASP A 1 320 ? 5.625 -25.5 3.26 1 95.5 320 ASP A N 1
ATOM 2567 C CA . ASP A 1 320 ? 5.336 -24.234 3.93 1 95.5 320 ASP A CA 1
ATOM 2568 C C . ASP A 1 320 ? 3.961 -23.703 3.533 1 95.5 320 ASP A C 1
ATOM 2570 O O . ASP A 1 320 ? 3.314 -23 4.312 1 95.5 320 ASP A O 1
ATOM 2574 N N . ILE A 1 321 ? 3.525 -23.984 2.312 1 96.75 321 ILE A N 1
ATOM 2575 C CA . ILE A 1 321 ? 2.188 -23.594 1.88 1 96.75 321 ILE A CA 1
ATOM 2576 C C . ILE A 1 321 ? 1.14 -24.344 2.699 1 96.75 321 ILE A C 1
ATOM 2578 O O . ILE A 1 321 ? 0.158 -23.75 3.152 1 96.75 321 ILE A O 1
ATOM 2582 N N . LYS A 1 322 ? 1.386 -25.609 2.904 1 94.88 322 LYS A N 1
ATOM 2583 C CA . LYS A 1 322 ? 0.488 -26.422 3.727 1 94.88 322 LYS A CA 1
ATOM 2584 C C . LYS A 1 322 ? 0.386 -25.859 5.141 1 94.88 322 LYS A C 1
ATOM 2586 O O . LYS A 1 322 ? -0.71 -25.75 5.695 1 94.88 322 LYS A O 1
ATOM 2591 N N . LEU A 1 323 ? 1.511 -25.547 5.664 1 95.75 323 LEU A N 1
ATOM 2592 C CA . LEU A 1 323 ? 1.541 -24.969 7.004 1 95.75 323 LEU A CA 1
ATOM 2593 C C . LEU A 1 323 ? 0.781 -23.656 7.039 1 95.75 323 LEU A C 1
ATOM 2595 O O . LEU A 1 323 ? 0.029 -23.391 7.98 1 95.75 323 LEU A O 1
ATOM 2599 N N . ASN A 1 324 ? 1.005 -22.844 6.062 1 96.62 324 ASN A N 1
ATOM 2600 C CA . ASN A 1 324 ? 0.297 -21.578 5.98 1 96.62 324 ASN A CA 1
ATOM 2601 C C . ASN A 1 324 ? -1.215 -21.766 5.926 1 96.62 324 ASN A C 1
ATOM 2603 O O . ASN A 1 324 ? -1.962 -21.078 6.621 1 96.62 324 ASN A O 1
ATOM 2607 N N . LEU A 1 325 ? -1.674 -22.703 5.117 1 95.94 325 LEU A N 1
ATOM 2608 C CA . LEU A 1 325 ? -3.096 -23 5.008 1 95.94 325 LEU A CA 1
ATOM 2609 C C . LEU A 1 325 ? -3.65 -23.5 6.336 1 95.94 325 LEU A C 1
ATOM 2611 O O . LEU A 1 325 ? -4.766 -23.156 6.723 1 95.94 325 LEU A O 1
ATOM 2615 N N . LEU A 1 326 ? -2.879 -24.312 7.008 1 95.38 326 LEU A N 1
ATOM 2616 C CA . LEU A 1 326 ? -3.275 -24.812 8.32 1 95.38 326 LEU A CA 1
ATOM 2617 C C . LEU A 1 326 ? -3.473 -23.672 9.305 1 95.38 326 LEU A C 1
ATOM 2619 O O . LEU A 1 326 ? -4.488 -23.609 10 1 95.38 326 LEU A O 1
ATOM 2623 N N . ILE A 1 327 ? -2.549 -22.781 9.312 1 95.88 327 ILE A N 1
ATOM 2624 C CA . ILE A 1 327 ? -2.594 -21.656 10.234 1 95.88 327 ILE A CA 1
ATOM 2625 C C . ILE A 1 327 ? -3.801 -20.781 9.914 1 95.88 327 ILE A C 1
ATOM 2627 O O . ILE A 1 327 ? -4.516 -20.328 10.812 1 95.88 327 ILE A O 1
ATOM 2631 N N . LYS A 1 328 ? -4.039 -20.484 8.672 1 95 328 LYS A N 1
ATOM 2632 C CA . LYS A 1 328 ? -5.184 -19.688 8.266 1 95 328 LYS A CA 1
ATOM 2633 C C . LYS A 1 328 ? -6.5 -20.344 8.648 1 95 328 LYS A C 1
ATOM 2635 O O . LYS A 1 328 ? -7.449 -19.672 9.055 1 95 328 LYS A O 1
ATOM 2640 N N . ASN A 1 329 ? -6.535 -21.656 8.492 1 94.06 329 ASN A N 1
ATOM 2641 C CA . ASN A 1 329 ? -7.73 -22.391 8.883 1 94.06 329 ASN A CA 1
ATOM 2642 C C . ASN A 1 329 ? -7.973 -22.312 10.391 1 94.06 329 ASN A C 1
ATOM 2644 O O . ASN A 1 329 ? -9.125 -22.25 10.836 1 94.06 329 ASN A O 1
ATOM 2648 N N . LEU A 1 330 ? -6.918 -22.297 11.141 1 93.19 330 LEU A N 1
ATOM 2649 C CA . LEU A 1 330 ? -7.02 -22.203 12.594 1 93.19 330 LEU A CA 1
ATOM 2650 C C . LEU A 1 330 ? -7.473 -20.812 13.023 1 93.19 330 LEU A C 1
ATOM 2652 O O . LEU A 1 330 ? -8.141 -20.672 14.047 1 93.19 330 LEU A O 1
ATOM 2656 N N . LYS A 1 331 ? -7.215 -19.828 12.227 1 91.06 331 LYS A N 1
ATOM 2657 C CA . LYS A 1 331 ? -7.551 -18.453 12.555 1 91.06 331 LYS A CA 1
ATOM 2658 C C . LYS A 1 331 ? -8.93 -18.078 12.016 1 91.06 331 LYS A C 1
ATOM 2660 O O . LYS A 1 331 ? -9.539 -17.109 12.484 1 91.06 331 LYS A O 1
ATOM 2665 N N . SER A 1 332 ? -9.406 -18.797 11.094 1 90.5 332 SER A N 1
ATOM 2666 C CA . SER A 1 332 ? -10.625 -18.484 10.359 1 90.5 332 SER A CA 1
ATOM 2667 C C . SER A 1 332 ? -11.82 -18.359 11.297 1 90.5 332 SER A C 1
ATOM 2669 O O . SER A 1 332 ? -12.664 -17.484 11.125 1 90.5 332 SER A O 1
ATOM 2671 N N . PRO A 1 333 ? -11.898 -19.172 12.359 1 88.31 333 PRO A N 1
ATOM 2672 C CA . PRO A 1 333 ? -13.055 -19.062 13.25 1 88.31 333 PRO A CA 1
ATOM 2673 C C . PRO A 1 333 ? -13.172 -17.688 13.906 1 88.31 333 PRO A C 1
ATOM 2675 O O . PRO A 1 333 ? -14.281 -17.234 14.195 1 88.31 333 PRO A O 1
ATOM 2678 N N . ALA A 1 334 ? -12.156 -16.969 14.133 1 88.81 334 ALA A N 1
ATOM 2679 C CA . ALA A 1 334 ? -12.203 -15.625 14.703 1 88.81 334 ALA A CA 1
ATOM 2680 C C . ALA A 1 334 ? -12.992 -14.68 13.805 1 88.81 334 ALA A C 1
ATOM 2682 O O . ALA A 1 334 ? -13.633 -13.742 14.289 1 88.81 334 ALA A O 1
ATOM 2683 N N . MET A 1 335 ? -12.961 -14.992 12.617 1 90.62 335 MET A N 1
ATOM 2684 C CA . MET A 1 335 ? -13.625 -14.133 11.641 1 90.62 335 MET A CA 1
ATOM 2685 C C . MET A 1 335 ? -15.047 -14.617 11.367 1 90.62 335 MET A C 1
ATOM 2687 O O . MET A 1 335 ? -15.969 -13.812 11.211 1 90.62 335 MET A O 1
ATOM 2691 N N . TYR A 1 336 ? -15.227 -15.906 11.406 1 93.75 336 TYR A N 1
ATOM 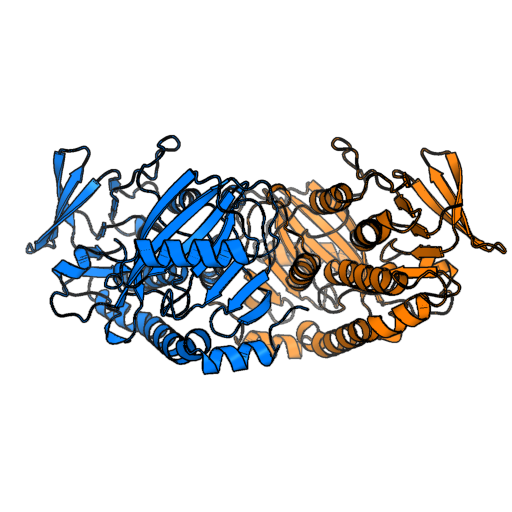2692 C CA . TYR A 1 336 ? -16.469 -16.391 10.82 1 93.75 336 TYR A CA 1
ATOM 2693 C C . TYR A 1 336 ? -17.375 -17 11.891 1 93.75 336 TYR A C 1
ATOM 2695 O O . TYR A 1 336 ? -18.547 -17.312 11.633 1 93.75 336 TYR A O 1
ATOM 2703 N N . ASN A 1 337 ? -16.781 -17.141 13.07 1 94.19 337 ASN A N 1
ATOM 2704 C CA . ASN A 1 337 ? -17.641 -17.438 14.219 1 94.19 337 ASN A CA 1
ATOM 2705 C C . ASN A 1 337 ? -18.219 -16.156 14.82 1 94.19 337 ASN A C 1
ATOM 2707 O O . ASN A 1 337 ? -17.469 -15.266 15.219 1 94.19 337 ASN A O 1
ATOM 2711 N N . SER A 1 338 ? -19.5 -16.125 14.922 1 95 338 SER A N 1
ATOM 2712 C CA . SER A 1 338 ? -20.203 -14.891 15.305 1 95 338 SER A CA 1
ATOM 2713 C C . SER A 1 338 ? -19.75 -14.414 16.672 1 95 338 SER A C 1
ATOM 2715 O O . SER A 1 338 ? -19.453 -13.227 16.859 1 95 338 SER A O 1
ATOM 2717 N N . SER A 1 339 ? -19.625 -15.289 17.594 1 95.81 339 SER A N 1
ATOM 2718 C CA . SER A 1 339 ? -19.266 -14.93 18.953 1 95.81 339 SER A CA 1
ATOM 2719 C C . SER A 1 339 ? -17.812 -14.445 19.031 1 95.81 339 SER A C 1
ATOM 2721 O O . SER A 1 339 ? -17.516 -13.445 19.688 1 95.81 339 SER A O 1
ATOM 2723 N N . LEU A 1 340 ? -16.969 -15.141 18.406 1 95.44 340 LEU A N 1
ATOM 2724 C CA . LEU A 1 340 ? -15.555 -14.781 18.406 1 95.44 340 LEU A CA 1
ATOM 2725 C C . LEU A 1 340 ? -15.328 -13.469 17.672 1 95.44 340 LEU A C 1
ATOM 2727 O O . LEU A 1 340 ? -14.539 -12.633 18.109 1 95.44 340 LEU A O 1
ATOM 2731 N N . ARG A 1 341 ? -16.016 -13.305 16.641 1 94.88 341 ARG A N 1
ATOM 2732 C CA . ARG A 1 341 ? -15.914 -12.07 15.875 1 94.88 341 ARG A CA 1
ATOM 2733 C C . ARG A 1 341 ? -16.391 -10.875 16.703 1 94.88 341 ARG A C 1
ATOM 2735 O O . ARG A 1 341 ? -15.758 -9.812 16.688 1 94.88 341 ARG A O 1
ATOM 2742 N N . LYS A 1 342 ? -17.516 -11.062 17.375 1 95.81 342 LYS A N 1
ATOM 2743 C CA . LYS A 1 342 ? -18.031 -10.023 18.266 1 95.81 342 LYS A CA 1
ATOM 2744 C C . LYS A 1 342 ? -16.984 -9.594 19.281 1 95.81 342 LYS A C 1
ATOM 2746 O O . LYS A 1 342 ? -16.75 -8.398 19.469 1 95.81 342 LYS A O 1
ATOM 2751 N N . LEU A 1 343 ? -16.328 -10.531 19.844 1 94.81 343 LEU A N 1
ATOM 2752 C CA . LEU A 1 343 ? -15.281 -10.242 20.828 1 94.81 343 LEU A CA 1
ATOM 2753 C C . LEU A 1 343 ? -14.117 -9.5 20.188 1 94.81 343 LEU A C 1
ATOM 2755 O O . LEU A 1 343 ? -13.578 -8.562 20.781 1 94.81 343 LEU A O 1
ATOM 2759 N N . ALA A 1 344 ? -13.742 -9.898 19.031 1 92.25 344 ALA A N 1
ATOM 2760 C CA . ALA A 1 344 ? -12.633 -9.266 18.328 1 92.25 344 ALA A CA 1
ATOM 2761 C C . ALA A 1 344 ? -12.938 -7.801 18.016 1 92.25 344 ALA A C 1
ATOM 2763 O O . ALA A 1 344 ? -12.109 -6.922 18.266 1 92.25 344 ALA A O 1
ATOM 2764 N N . ILE A 1 345 ? -14.109 -7.512 17.516 1 93 345 ILE A N 1
ATOM 2765 C CA . ILE A 1 345 ? -14.5 -6.156 17.141 1 93 345 ILE A CA 1
ATOM 2766 C C . ILE A 1 345 ? -14.594 -5.281 18.391 1 93 345 ILE A C 1
ATOM 2768 O O . ILE A 1 345 ? -14.109 -4.145 18.391 1 93 345 ILE A O 1
ATOM 2772 N N . LYS A 1 346 ? -15.117 -5.809 19.406 1 93.12 346 LYS A N 1
ATOM 2773 C CA . LYS A 1 346 ? -15.32 -5.039 20.625 1 93.12 346 LYS A CA 1
ATOM 2774 C C . LYS A 1 346 ? -13.992 -4.746 21.312 1 93.12 346 LYS A C 1
ATOM 2776 O O . LYS A 1 346 ? -13.867 -3.76 22.047 1 93.12 346 LYS A O 1
ATOM 2781 N N . SER A 1 347 ? -13 -5.598 21.141 1 90.56 347 SER A N 1
ATOM 2782 C CA . SER A 1 347 ? -11.688 -5.363 21.734 1 90.56 347 SER A CA 1
ATOM 2783 C C . SER A 1 347 ? -11.062 -4.078 21.219 1 90.56 347 SER A C 1
ATOM 2785 O O . SER A 1 347 ? -10.25 -3.451 21.891 1 90.56 347 SER A O 1
ATOM 2787 N N . GLY A 1 348 ? -11.297 -3.676 19.953 1 84.19 348 GLY A N 1
ATOM 2788 C CA . GLY A 1 348 ? -10.812 -2.451 19.344 1 84.19 348 GLY A CA 1
ATOM 2789 C C . GLY A 1 348 ? -9.336 -2.498 19.016 1 84.19 348 GLY A C 1
ATOM 2790 O O . GLY A 1 348 ? -8.742 -1.481 18.641 1 84.19 348 GLY A O 1
ATOM 2791 N N . ILE A 1 349 ? -8.695 -3.564 19.141 1 75.25 349 ILE A N 1
ATOM 2792 C CA . ILE A 1 349 ? -7.246 -3.689 19.062 1 75.25 349 ILE A CA 1
ATOM 2793 C C . ILE A 1 349 ? -6.773 -3.221 17.688 1 75.25 349 ILE A C 1
ATOM 2795 O O . ILE A 1 349 ? -5.746 -2.543 17.578 1 75.25 349 ILE A O 1
ATOM 2799 N N . THR A 1 350 ? -7.434 -3.33 16.625 1 76 350 THR A N 1
ATOM 2800 C CA . THR A 1 350 ? -6.941 -2.975 15.305 1 76 350 THR A CA 1
ATOM 2801 C C . THR A 1 350 ? -7.715 -1.786 14.742 1 76 350 THR A C 1
ATOM 2803 O O . THR A 1 350 ? -7.492 -1.382 13.594 1 76 350 THR A O 1
ATOM 2806 N N . SER A 1 351 ? -8.492 -1.145 15.547 1 81.94 351 SER A N 1
ATOM 2807 C CA . SER A 1 351 ? -9.391 -0.112 15.047 1 81.94 351 SER A CA 1
ATOM 2808 C C . SER A 1 351 ? -8.672 1.228 14.906 1 81.94 351 SER A C 1
ATOM 2810 O O . SER A 1 351 ? -7.852 1.586 15.75 1 81.94 351 SER A O 1
ATOM 2812 N N . ILE A 1 352 ? -8.977 1.828 13.797 1 82.12 352 ILE A N 1
ATOM 2813 C CA . ILE A 1 352 ? -8.492 3.191 13.633 1 82.12 352 ILE A CA 1
ATOM 2814 C C . ILE A 1 352 ? -9.633 4.18 13.852 1 82.12 352 ILE A C 1
ATOM 2816 O O . ILE A 1 352 ? -10.758 3.953 13.398 1 82.12 352 ILE A O 1
ATOM 2820 N N . LYS A 1 353 ? -9.758 4.699 15.008 1 69.62 353 LYS A N 1
ATOM 2821 C CA . LYS A 1 353 ? -10.836 5.578 15.438 1 69.62 353 LYS A CA 1
ATOM 2822 C C . LYS A 1 353 ? -10.898 6.844 14.594 1 69.62 353 LYS A C 1
ATOM 2824 O O . LYS A 1 353 ? -9.867 7.312 14.094 1 69.62 353 LYS A O 1
ATOM 2829 N N . MET B 1 1 ? -10.398 41.156 8.898 1 95.31 1 MET B N 1
ATOM 2830 C CA . MET B 1 1 ? -9.664 40.344 9.875 1 95.31 1 MET B CA 1
ATOM 2831 C C . MET B 1 1 ? -10.055 38.875 9.781 1 95.31 1 MET B C 1
ATOM 2833 O O . MET B 1 1 ? -11.242 38.562 9.727 1 95.31 1 MET B O 1
ATOM 2837 N N . TYR B 1 2 ? -9.102 38.094 9.594 1 98.56 2 TYR B N 1
ATOM 2838 C CA . TYR B 1 2 ? -9.344 36.656 9.531 1 98.56 2 TYR B CA 1
ATOM 2839 C C . TYR B 1 2 ? -9.445 36.062 10.93 1 98.56 2 TYR B C 1
ATOM 2841 O O . TYR B 1 2 ? -8.93 36.625 11.891 1 98.56 2 TYR B O 1
ATOM 2849 N N . ASP B 1 3 ? -10.195 34.969 11.008 1 98.69 3 ASP B N 1
ATOM 2850 C CA . ASP B 1 3 ? -10.156 34.25 12.266 1 98.69 3 ASP B CA 1
ATOM 2851 C C . ASP B 1 3 ? -8.805 33.562 12.453 1 98.69 3 ASP B C 1
ATOM 2853 O O . ASP B 1 3 ? -8.203 33.625 13.523 1 98.69 3 ASP B O 1
ATOM 2857 N N . ILE B 1 4 ? -8.352 32.906 11.438 1 98.81 4 ILE B N 1
ATOM 2858 C CA . ILE B 1 4 ? -7.141 32.094 11.516 1 98.81 4 ILE B CA 1
ATOM 2859 C C . ILE B 1 4 ? -6.281 32.312 10.273 1 98.81 4 ILE B C 1
ATOM 2861 O O . ILE B 1 4 ? -6.793 32.312 9.156 1 98.81 4 ILE B O 1
ATOM 2865 N N . ALA B 1 5 ? -5.02 32.594 10.422 1 98.81 5 ALA B N 1
ATOM 2866 C CA . ALA B 1 5 ? -4.043 32.594 9.336 1 98.81 5 ALA B CA 1
ATOM 2867 C C . ALA B 1 5 ? -3.088 31.406 9.445 1 98.81 5 ALA B C 1
ATOM 2869 O O . ALA B 1 5 ? -2.465 31.203 10.484 1 98.81 5 ALA B O 1
ATOM 2870 N N . ILE B 1 6 ? -3.012 30.625 8.422 1 98.88 6 ILE B N 1
ATOM 2871 C CA . ILE B 1 6 ? -2.123 29.469 8.352 1 98.88 6 ILE B CA 1
ATOM 2872 C C . ILE B 1 6 ? -0.924 29.797 7.465 1 98.88 6 ILE B C 1
ATOM 2874 O O . ILE B 1 6 ? -1.085 30.109 6.285 1 98.88 6 ILE B O 1
ATOM 2878 N N . ILE B 1 7 ? 0.243 29.734 8.039 1 98.56 7 ILE B N 1
ATOM 2879 C CA . ILE B 1 7 ? 1.473 29.984 7.297 1 98.56 7 ILE B CA 1
ATOM 2880 C C . ILE B 1 7 ? 2.074 28.656 6.832 1 98.56 7 ILE B C 1
ATOM 2882 O O . ILE B 1 7 ? 2.695 27.953 7.621 1 98.56 7 ILE B O 1
ATOM 2886 N N . GLY B 1 8 ? 2.008 28.344 5.535 1 97.81 8 GLY B N 1
ATOM 2887 C CA . GLY B 1 8 ? 2.432 27.078 4.957 1 97.81 8 GLY B CA 1
ATOM 2888 C C . GLY B 1 8 ? 1.272 26.203 4.5 1 97.81 8 GLY B C 1
ATOM 2889 O O . GLY B 1 8 ? 0.378 25.891 5.285 1 97.81 8 GLY B O 1
ATOM 2890 N N . ALA B 1 9 ? 1.336 25.844 3.215 1 97.81 9 ALA B N 1
ATOM 2891 C CA . ALA B 1 9 ? 0.246 25.047 2.635 1 97.81 9 ALA B CA 1
ATOM 2892 C C . ALA B 1 9 ? 0.721 23.656 2.244 1 97.81 9 ALA B C 1
ATOM 2894 O O . ALA B 1 9 ? 0.237 23.078 1.269 1 97.81 9 ALA B O 1
ATOM 2895 N N . GLY B 1 10 ? 1.746 23.141 2.955 1 97 10 GLY B N 1
ATOM 2896 C CA . GLY B 1 10 ? 2.057 21.734 2.852 1 97 10 GLY B CA 1
ATOM 2897 C C . GLY B 1 10 ? 0.973 20.828 3.424 1 97 10 GLY B C 1
ATOM 2898 O O . GLY B 1 10 ? -0.146 21.281 3.67 1 97 10 GLY B O 1
ATOM 2899 N N . PRO B 1 11 ? 1.322 19.609 3.65 1 98.25 11 PRO B N 1
ATOM 2900 C CA . PRO B 1 11 ? 0.291 18.688 4.117 1 98.25 11 PRO B CA 1
ATOM 2901 C C . PRO B 1 11 ? -0.373 19.141 5.414 1 98.25 11 PRO B C 1
ATOM 2903 O O . PRO B 1 11 ? -1.596 19.047 5.551 1 98.25 11 PRO B O 1
ATOM 2906 N N . ALA B 1 12 ? 0.385 19.656 6.348 1 98.69 12 ALA B N 1
ATOM 2907 C CA . ALA B 1 12 ? -0.167 20.078 7.629 1 98.69 12 ALA B CA 1
ATOM 2908 C C . ALA B 1 12 ? -1.13 21.25 7.445 1 98.69 12 ALA B C 1
ATOM 2910 O O . ALA B 1 12 ? -2.289 21.188 7.863 1 98.69 12 ALA B O 1
ATOM 2911 N N . GLY B 1 13 ? -0.672 22.281 6.789 1 98.81 13 GLY B N 1
ATOM 2912 C CA . GLY B 1 13 ? -1.481 23.484 6.613 1 98.81 13 GLY B CA 1
ATOM 2913 C C . GLY B 1 13 ? -2.691 23.25 5.723 1 98.81 13 GLY B C 1
ATOM 2914 O O . GLY B 1 13 ? -3.791 23.719 6.039 1 98.81 13 GLY B O 1
ATOM 2915 N N . ALA B 1 14 ? -2.463 22.578 4.59 1 98.75 14 ALA B N 1
ATOM 2916 C CA . ALA B 1 14 ? -3.561 22.312 3.664 1 98.75 14 ALA B CA 1
ATOM 2917 C C . ALA B 1 14 ? -4.656 21.484 4.34 1 98.75 14 ALA B C 1
ATOM 2919 O O . ALA B 1 14 ? -5.844 21.797 4.211 1 98.75 14 ALA B O 1
ATOM 2920 N N . ASN B 1 15 ? -4.258 20.469 5.047 1 98.88 15 ASN B N 1
ATOM 2921 C CA . ASN B 1 15 ? -5.25 19.625 5.703 1 98.88 15 ASN B CA 1
ATOM 2922 C C . ASN B 1 15 ? -6.008 20.391 6.785 1 98.88 15 ASN B C 1
ATOM 2924 O O . ASN B 1 15 ? -7.215 20.219 6.941 1 98.88 15 ASN B O 1
ATOM 2928 N N . LEU B 1 16 ? -5.305 21.219 7.57 1 98.94 16 LEU B N 1
ATOM 2929 C CA . LEU B 1 16 ? -5.992 22.016 8.578 1 98.94 16 LEU B CA 1
ATOM 2930 C C . LEU B 1 16 ? -7.008 22.953 7.934 1 98.94 16 LEU B C 1
ATOM 2932 O O . LEU B 1 16 ? -8.156 23.031 8.383 1 98.94 16 LEU B O 1
ATOM 2936 N N . ALA B 1 17 ? -6.535 23.641 6.918 1 98.88 17 ALA B N 1
ATOM 2937 C CA . ALA B 1 17 ? -7.434 24.547 6.211 1 98.88 17 ALA B CA 1
ATOM 2938 C C . ALA B 1 17 ? -8.688 23.828 5.738 1 98.88 17 ALA B C 1
ATOM 2940 O O . ALA B 1 17 ? -9.797 24.344 5.855 1 98.88 17 ALA B O 1
ATOM 2941 N N . ARG B 1 18 ? -8.492 22.672 5.207 1 98.75 18 ARG B N 1
ATOM 2942 C CA . ARG B 1 18 ? -9.617 21.859 4.738 1 98.75 18 ARG B CA 1
ATOM 2943 C C . ARG B 1 18 ? -10.594 21.562 5.875 1 98.75 18 ARG B C 1
ATOM 2945 O O . ARG B 1 18 ? -11.805 21.672 5.699 1 98.75 18 ARG B O 1
ATOM 2952 N N . LEU B 1 19 ? -10.094 21.234 7.031 1 98.75 19 LEU B N 1
ATOM 2953 C CA . LEU B 1 19 ? -10.898 20.734 8.141 1 98.75 19 LEU B CA 1
ATOM 2954 C C . LEU B 1 19 ? -11.648 21.875 8.82 1 98.75 19 LEU B C 1
ATOM 2956 O O . LEU B 1 19 ? -12.75 21.672 9.344 1 98.75 19 LEU B O 1
ATOM 2960 N N . ILE B 1 20 ? -11.109 23.125 8.742 1 98.62 20 ILE B N 1
ATOM 2961 C CA . ILE B 1 20 ? -11.711 24.172 9.562 1 98.62 20 ILE B CA 1
ATOM 2962 C C . ILE B 1 20 ? -12.336 25.234 8.664 1 98.62 20 ILE B C 1
ATOM 2964 O O . ILE B 1 20 ? -12.992 26.156 9.148 1 98.62 20 ILE B O 1
ATOM 2968 N N . GLY B 1 21 ? -12.148 25.125 7.363 1 97.56 21 GLY B N 1
ATOM 2969 C CA . GLY B 1 21 ? -12.484 26.172 6.414 1 97.56 21 GLY B CA 1
ATOM 2970 C C . GLY B 1 21 ? -13.969 26.5 6.402 1 97.56 21 GLY B C 1
ATOM 2971 O O . GLY B 1 21 ? -14.359 27.609 6.031 1 97.56 21 GLY B O 1
ATOM 2972 N N . ASP B 1 22 ? -14.805 25.594 6.758 1 96.12 22 ASP B N 1
ATOM 2973 C CA . ASP B 1 22 ? -16.25 25.828 6.75 1 96.12 22 ASP B CA 1
ATOM 2974 C C . ASP B 1 22 ? -16.688 26.578 8 1 96.12 22 ASP B C 1
ATOM 2976 O O . ASP B 1 22 ? -17.766 27.172 8.031 1 96.12 22 ASP B O 1
ATOM 2980 N N . LYS B 1 23 ? -15.906 26.609 8.992 1 97.31 23 LYS B N 1
ATOM 2981 C CA . LYS B 1 23 ? -16.281 27.188 10.281 1 97.31 23 LYS B CA 1
ATOM 2982 C C . LYS B 1 23 ? -15.609 28.531 10.508 1 97.31 23 LYS B C 1
ATOM 2984 O O . LYS B 1 23 ? -16.156 29.406 11.18 1 97.31 23 LYS B O 1
ATOM 2989 N N . TYR B 1 24 ? -14.422 28.734 10.008 1 98.5 24 TYR B N 1
ATOM 2990 C CA . TYR B 1 24 ? -13.625 29.922 10.281 1 98.5 24 TYR B CA 1
ATOM 2991 C C . TYR B 1 24 ? -13.242 30.641 8.992 1 98.5 24 TYR B C 1
ATOM 2993 O O . TYR B 1 24 ? -13.102 30 7.945 1 98.5 24 TYR B O 1
ATOM 3001 N N . LYS B 1 25 ? -13.125 31.922 9.062 1 98.69 25 LYS B N 1
ATOM 3002 C CA . LYS B 1 25 ? -12.516 32.688 7.98 1 98.69 25 LYS B CA 1
ATOM 3003 C C . LYS B 1 25 ? -11 32.5 7.961 1 98.69 25 LYS B C 1
ATOM 3005 O O . LYS B 1 25 ? -10.289 33.031 8.828 1 98.69 25 LYS B O 1
ATOM 3010 N N . VAL B 1 26 ? -10.484 31.781 6.941 1 98.81 26 VAL B N 1
ATOM 3011 C CA . VAL B 1 26 ? -9.109 31.297 6.98 1 98.81 26 VAL B CA 1
ATOM 3012 C C . VAL B 1 26 ? -8.305 31.953 5.855 1 98.81 26 VAL B C 1
ATOM 3014 O O . VAL B 1 26 ? -8.758 32.031 4.715 1 98.81 26 VAL B O 1
ATOM 3017 N N . LEU B 1 27 ? -7.156 32.5 6.207 1 98.62 27 LEU B N 1
ATOM 3018 C CA . LEU B 1 27 ? -6.117 32.875 5.262 1 98.62 27 LEU B CA 1
ATOM 3019 C C . LEU B 1 27 ? -5.02 31.828 5.188 1 98.62 27 LEU B C 1
ATOM 3021 O O . LEU B 1 27 ? -4.473 31.422 6.215 1 98.62 27 LEU B O 1
ATOM 3025 N N . LEU B 1 28 ? -4.762 31.281 4.027 1 98.5 28 LEU B N 1
ATOM 3026 C CA . LEU B 1 28 ? -3.711 30.297 3.799 1 98.5 28 LEU B CA 1
ATOM 3027 C C . LEU B 1 28 ? -2.6 30.875 2.932 1 98.5 28 LEU B C 1
ATOM 3029 O O . LEU B 1 28 ? -2.834 31.25 1.776 1 98.5 28 LEU B O 1
ATOM 3033 N N . ILE B 1 29 ? -1.417 30.984 3.523 1 96.94 29 ILE B N 1
ATOM 3034 C CA . ILE B 1 29 ? -0.292 31.609 2.842 1 96.94 29 ILE B CA 1
ATOM 3035 C C . ILE B 1 29 ? 0.763 30.562 2.506 1 96.94 29 ILE B C 1
ATOM 3037 O O . ILE B 1 29 ? 1.072 29.703 3.33 1 96.94 29 ILE B O 1
ATOM 3041 N N . ASP B 1 30 ? 1.251 30.562 1.328 1 95.88 30 ASP B N 1
ATOM 3042 C CA . ASP B 1 30 ? 2.387 29.719 0.954 1 95.88 30 ASP B CA 1
ATOM 3043 C C . ASP B 1 30 ? 3.246 30.406 -0.107 1 95.88 30 ASP B C 1
ATOM 3045 O O . ASP B 1 30 ? 2.729 31.109 -0.978 1 95.88 30 ASP B O 1
ATOM 3049 N N . LYS B 1 31 ? 4.52 30.125 -0.018 1 93.06 31 LYS B N 1
ATOM 3050 C CA . LYS B 1 31 ? 5.43 30.734 -0.987 1 93.06 31 LYS B CA 1
ATOM 3051 C C . LYS B 1 31 ? 5.289 30.078 -2.357 1 93.06 31 LYS B C 1
ATOM 3053 O O . LYS B 1 31 ? 5.609 30.688 -3.381 1 93.06 31 LYS B O 1
ATOM 3058 N N . ARG B 1 32 ? 4.875 28.891 -2.439 1 90.69 32 ARG B N 1
ATOM 3059 C CA . ARG B 1 32 ? 4.711 28.141 -3.689 1 90.69 32 ARG B CA 1
ATOM 3060 C C . ARG B 1 32 ? 3.383 28.484 -4.355 1 90.69 32 ARG B C 1
ATOM 3062 O O . ARG B 1 32 ? 2.424 28.859 -3.682 1 90.69 32 ARG B O 1
ATOM 3069 N N . ASN B 1 33 ? 3.396 28.234 -5.625 1 88.38 33 ASN B N 1
ATOM 3070 C CA . ASN B 1 33 ? 2.139 28.281 -6.363 1 88.38 33 ASN B CA 1
ATOM 3071 C C . ASN B 1 33 ? 1.538 26.875 -6.512 1 88.38 33 ASN B C 1
ATOM 3073 O O . ASN B 1 33 ? 1.878 26.141 -7.441 1 88.38 33 ASN B O 1
ATOM 3077 N N . LEU B 1 34 ? 0.581 26.594 -5.738 1 88.06 34 LEU B N 1
ATOM 3078 C CA . LEU B 1 34 ? 0.099 25.219 -5.648 1 88.06 34 LEU B CA 1
ATOM 3079 C C . LEU B 1 34 ? -1.183 25.047 -6.457 1 88.06 34 LEU B C 1
ATOM 3081 O O . LEU B 1 34 ? -1.747 23.953 -6.496 1 88.06 34 LEU B O 1
ATOM 3085 N N . GLU B 1 35 ? -1.693 26.047 -7.09 1 84.31 35 GLU B N 1
ATOM 3086 C CA . GLU B 1 35 ? -2.908 25.938 -7.895 1 84.31 35 GLU B CA 1
ATOM 3087 C C . GLU B 1 35 ? -2.59 25.969 -9.383 1 84.31 35 GLU B C 1
ATOM 3089 O O . GLU B 1 35 ? -3.416 25.578 -10.211 1 84.31 35 GLU B O 1
ATOM 3094 N N . ASN B 1 36 ? -1.525 26.484 -9.602 1 69.62 36 ASN B N 1
ATOM 3095 C CA . ASN B 1 36 ? -1.196 26.547 -11.023 1 69.62 36 ASN B CA 1
ATOM 3096 C C . ASN B 1 36 ? -0.769 25.188 -11.562 1 69.62 36 ASN B C 1
ATOM 3098 O O . ASN B 1 36 ? 0.139 24.562 -11.016 1 69.62 36 ASN B O 1
ATOM 3102 N N . LYS B 1 37 ? -1.574 24.766 -12.398 1 58.81 37 LYS B N 1
ATOM 3103 C CA . LYS B 1 37 ? -1.331 23.469 -13.023 1 58.81 37 LYS B CA 1
ATOM 3104 C C . LYS B 1 37 ? -0.001 23.469 -13.773 1 58.81 37 LYS B C 1
ATOM 3106 O O . LYS B 1 37 ? 0.639 22.422 -13.898 1 58.81 37 LYS B O 1
ATOM 3111 N N . LYS B 1 38 ? 0.273 24.547 -14.477 1 55.88 38 LYS B N 1
ATOM 3112 C CA . LYS B 1 38 ? 1.39 24.609 -15.414 1 55.88 38 LYS B CA 1
ATOM 3113 C C . LYS B 1 38 ? 2.652 25.125 -14.727 1 55.88 38 LYS B C 1
ATOM 3115 O O . LYS B 1 38 ? 3.705 25.234 -15.359 1 55.88 38 LYS B O 1
ATOM 3120 N N . SER B 1 39 ? 2.518 25.578 -13.664 1 44.53 39 SER B N 1
ATOM 3121 C CA . SER B 1 39 ? 3.705 26.266 -13.164 1 44.53 39 SER B CA 1
ATOM 3122 C C . SER B 1 39 ? 4.723 25.266 -12.609 1 44.53 39 SER B C 1
ATOM 3124 O O . SER B 1 39 ? 4.375 24.391 -11.828 1 44.53 39 SER B O 1
ATOM 3126 N N . ARG B 1 40 ? 5.656 24.953 -13.414 1 48.47 40 ARG B N 1
ATOM 3127 C CA . ARG B 1 40 ? 6.863 24.297 -12.914 1 48.47 40 ARG B CA 1
ATOM 3128 C C . ARG B 1 40 ? 7.414 25.016 -11.688 1 48.47 40 ARG B C 1
ATOM 3130 O O . ARG B 1 40 ? 8.016 26.094 -11.812 1 48.47 40 ARG B O 1
ATOM 3137 N N . ASN B 1 41 ? 6.621 24.922 -10.633 1 48.28 41 ASN B N 1
ATOM 3138 C CA . ASN B 1 41 ? 7.098 25.578 -9.422 1 48.28 41 ASN B CA 1
ATOM 3139 C C . ASN B 1 41 ? 8.539 25.188 -9.109 1 48.28 41 ASN B C 1
ATOM 3141 O O . ASN B 1 41 ? 8.891 24.016 -9.109 1 48.28 41 ASN B O 1
ATOM 3145 N N . LEU B 1 42 ? 9.516 26.062 -9.125 1 48.16 42 LEU B N 1
ATOM 3146 C CA . LEU B 1 42 ? 10.953 26.078 -8.906 1 48.16 42 LEU B CA 1
ATOM 3147 C C . LEU B 1 42 ? 11.312 25.484 -7.555 1 48.16 42 LEU B C 1
ATOM 3149 O O . LEU B 1 42 ? 12.469 25.156 -7.301 1 48.16 42 LEU B O 1
ATOM 3153 N N . THR B 1 43 ? 10.328 25.484 -6.562 1 55.59 43 THR B N 1
ATOM 3154 C CA . THR B 1 43 ? 10.867 25.031 -5.285 1 55.59 43 THR B CA 1
ATOM 3155 C C . THR B 1 43 ? 10.359 23.625 -4.957 1 55.59 43 THR B C 1
ATOM 3157 O O . THR B 1 43 ? 9.375 23.469 -4.234 1 55.59 43 THR B O 1
ATOM 3160 N N . ARG B 1 44 ? 10.906 22.656 -5.617 1 62.72 44 ARG B N 1
ATOM 3161 C CA . ARG B 1 44 ? 10.562 21.266 -5.375 1 62.72 44 ARG B CA 1
ATOM 3162 C C . ARG B 1 44 ? 11.188 20.766 -4.074 1 62.72 44 ARG B C 1
ATOM 3164 O O . ARG B 1 44 ? 12.344 21.078 -3.773 1 62.72 44 ARG B O 1
ATOM 3171 N N . LYS B 1 45 ? 10.289 20.156 -3.348 1 74.44 45 LYS B N 1
ATOM 3172 C CA . LYS B 1 45 ? 10.703 19.594 -2.062 1 74.44 45 LYS B CA 1
ATOM 3173 C C . LYS B 1 45 ? 11.711 18.453 -2.254 1 74.44 45 LYS B C 1
ATOM 3175 O O . LYS B 1 45 ? 11.57 17.641 -3.17 1 74.44 45 LYS B O 1
ATOM 3180 N N . CYS B 1 46 ? 12.797 18.547 -1.493 1 86.5 46 CYS B N 1
ATOM 3181 C CA . CYS B 1 46 ? 13.703 17.422 -1.396 1 86.5 46 CYS B CA 1
ATOM 3182 C C . CYS B 1 46 ? 13.062 16.266 -0.642 1 86.5 46 CYS B C 1
ATOM 3184 O O . CYS B 1 46 ? 13.125 16.203 0.587 1 86.5 46 CYS B O 1
ATOM 3186 N N . CYS B 1 47 ? 12.266 15.453 -1.323 1 90.44 47 CYS B N 1
ATOM 3187 C CA . CYS B 1 47 ? 11.5 14.344 -0.771 1 90.44 47 CYS B CA 1
ATOM 3188 C C . CYS B 1 47 ? 11.531 13.141 -1.707 1 90.44 47 CYS B C 1
ATOM 3190 O O . CYS B 1 47 ? 11.5 13.297 -2.93 1 90.44 47 CYS B O 1
ATOM 3192 N N . GLY B 1 48 ? 11.727 12.016 -1.132 1 93.19 48 GLY B N 1
ATOM 3193 C CA . GLY B 1 48 ? 11.766 10.797 -1.93 1 93.19 48 GLY B CA 1
ATOM 3194 C C . GLY B 1 48 ? 10.422 10.422 -2.518 1 93.19 48 GLY B C 1
ATOM 3195 O O . GLY B 1 48 ? 10.344 9.609 -3.439 1 93.19 48 GLY B O 1
ATOM 3196 N N . GLY B 1 49 ? 9.375 11.016 -2.033 1 96.31 49 GLY B N 1
ATOM 3197 C CA . GLY B 1 49 ? 8.047 10.766 -2.566 1 96.31 49 GLY B CA 1
ATOM 3198 C C . GLY B 1 49 ? 7.512 9.391 -2.221 1 96.31 49 GLY B C 1
ATOM 3199 O O . GLY B 1 49 ? 7.039 8.664 -3.098 1 96.31 49 GLY B O 1
ATOM 3200 N N . LEU B 1 50 ? 7.648 8.984 -1.021 1 98.19 50 LEU B N 1
ATOM 3201 C CA . LEU B 1 50 ? 7.098 7.73 -0.522 1 98.19 50 LEU B CA 1
ATOM 3202 C C . LEU B 1 50 ? 6.031 7.988 0.537 1 98.19 50 LEU B C 1
ATOM 3204 O O . LEU B 1 50 ? 6.262 8.742 1.486 1 98.19 50 LEU B O 1
ATOM 3208 N N . LEU B 1 51 ? 4.867 7.5 0.346 1 98.62 51 LEU B N 1
ATOM 3209 C CA . LEU B 1 51 ? 3.814 7.586 1.353 1 98.62 51 LEU B CA 1
ATOM 3210 C C . LEU B 1 51 ? 3.898 6.414 2.326 1 98.62 51 LEU B C 1
ATOM 3212 O O . LEU B 1 51 ? 3.605 5.273 1.958 1 98.62 51 LEU B O 1
ATOM 3216 N N . ALA B 1 52 ? 4.262 6.727 3.541 1 98.19 52 ALA B N 1
ATOM 3217 C CA . ALA B 1 52 ? 4.508 5.707 4.555 1 98.19 52 ALA B CA 1
ATOM 3218 C C . ALA B 1 52 ? 3.199 5.172 5.129 1 98.19 52 ALA B C 1
ATOM 3220 O O . ALA B 1 52 ? 2.152 5.816 5.008 1 98.19 52 ALA B O 1
ATOM 3221 N N . PRO B 1 53 ? 3.221 3.975 5.758 1 98 53 PRO B N 1
ATOM 3222 C CA . PRO B 1 53 ? 2.023 3.363 6.34 1 98 53 PRO B CA 1
ATOM 3223 C C . PRO B 1 53 ? 1.305 4.285 7.32 1 98 53 PRO B C 1
ATOM 3225 O O . PRO B 1 53 ? 0.072 4.34 7.336 1 98 53 PRO B O 1
ATOM 3228 N N . ASP B 1 54 ? 2.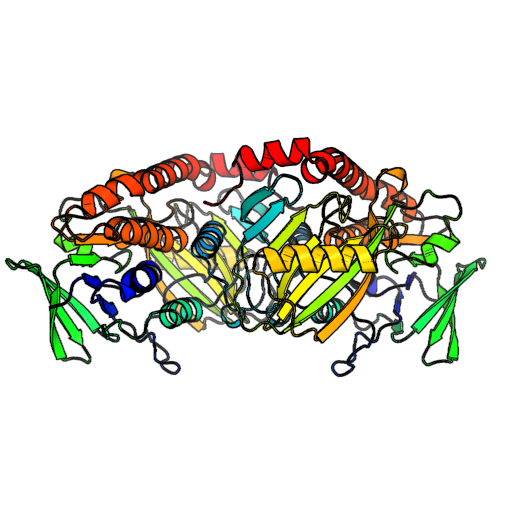062 5.008 8.133 1 97.81 54 ASP B N 1
ATOM 3229 C CA . ASP B 1 54 ? 1.436 5.906 9.102 1 97.81 54 ASP B CA 1
ATOM 3230 C C . ASP B 1 54 ? 0.665 7.02 8.391 1 97.81 54 ASP B C 1
ATOM 3232 O O . ASP B 1 54 ? -0.4 7.434 8.852 1 97.81 54 ASP B O 1
ATOM 3236 N N . ALA B 1 55 ? 1.236 7.551 7.352 1 98.69 55 ALA B N 1
ATOM 3237 C CA . ALA B 1 55 ? 0.531 8.562 6.57 1 98.69 55 ALA B CA 1
ATOM 3238 C C . ALA B 1 55 ? -0.715 7.973 5.91 1 98.69 55 ALA B C 1
ATOM 3240 O O . ALA B 1 55 ? -1.764 8.617 5.863 1 98.69 55 ALA B O 1
ATOM 3241 N N . GLN B 1 56 ? -0.61 6.762 5.41 1 98.69 56 GLN B N 1
ATOM 3242 C CA . GLN B 1 56 ? -1.756 6.051 4.852 1 98.69 56 GLN B CA 1
ATOM 3243 C C . GLN B 1 56 ? -2.877 5.926 5.883 1 98.69 56 GLN B C 1
ATOM 3245 O O . GLN B 1 56 ? -4.043 6.18 5.57 1 98.69 56 GLN B O 1
ATOM 3250 N N . LYS B 1 57 ? -2.518 5.574 7.039 1 98.25 57 LYS B N 1
ATOM 3251 C CA . LYS B 1 57 ? -3.473 5.438 8.133 1 98.25 57 LYS B CA 1
ATOM 3252 C C . LYS B 1 57 ? -4.211 6.75 8.391 1 98.25 57 LYS B C 1
ATOM 3254 O O . LYS B 1 57 ? -5.438 6.758 8.539 1 98.25 57 LYS B O 1
ATOM 3259 N N . MET B 1 58 ? -3.473 7.805 8.391 1 98.38 58 MET B N 1
ATOM 3260 C CA . MET B 1 58 ? -4.078 9.117 8.625 1 98.38 58 MET B CA 1
ATOM 3261 C C . MET B 1 58 ? -5.027 9.492 7.496 1 98.38 58 MET B C 1
ATOM 3263 O O . MET B 1 58 ? -6.098 10.047 7.738 1 98.38 58 MET B O 1
ATOM 3267 N N . ILE B 1 59 ? -4.617 9.219 6.297 1 98.5 59 ILE B N 1
ATOM 3268 C CA . ILE B 1 59 ? -5.473 9.516 5.152 1 98.5 59 ILE B CA 1
ATOM 3269 C C . ILE B 1 59 ? -6.797 8.766 5.289 1 98.5 59 ILE B C 1
ATOM 3271 O O . ILE B 1 59 ? -7.867 9.336 5.055 1 98.5 59 ILE B O 1
ATOM 3275 N N . ALA B 1 60 ? -6.715 7.566 5.734 1 97.81 60 ALA B N 1
ATOM 3276 C CA . ALA B 1 60 ? -7.922 6.77 5.965 1 97.81 60 ALA B CA 1
ATOM 3277 C C . ALA B 1 60 ? -8.773 7.379 7.074 1 97.81 60 ALA B C 1
ATOM 3279 O O . ALA B 1 60 ? -9.992 7.508 6.93 1 97.81 60 ALA B O 1
ATOM 3280 N N . GLN B 1 61 ? -8.148 7.746 8.141 1 97.06 61 GLN B N 1
ATOM 3281 C CA . GLN B 1 61 ? -8.852 8.328 9.281 1 97.06 61 GLN B CA 1
ATOM 3282 C C . GLN B 1 61 ? -9.562 9.617 8.891 1 97.06 61 GLN B C 1
ATOM 3284 O O . GLN B 1 61 ? -10.625 9.938 9.438 1 97.06 61 GLN B O 1
ATOM 3289 N N . LEU B 1 62 ? -8.992 10.289 7.961 1 97.69 62 LEU B N 1
ATOM 3290 C CA . LEU B 1 62 ? -9.547 11.562 7.512 1 97.69 62 LEU B CA 1
ATOM 3291 C C . LEU B 1 62 ? -10.648 11.344 6.484 1 97.69 62 LEU B C 1
ATOM 3293 O O . LEU B 1 62 ? -11.227 12.312 5.977 1 97.69 62 LEU B O 1
ATOM 3297 N N . GLY B 1 63 ? -10.953 10.109 6.156 1 96.25 63 GLY B N 1
ATOM 3298 C CA . GLY B 1 63 ? -12.016 9.797 5.215 1 96.25 63 GLY B CA 1
ATOM 3299 C C . GLY B 1 63 ? -11.656 10.125 3.779 1 96.25 63 GLY B C 1
ATOM 3300 O O . GLY B 1 63 ? -12.508 10.555 3.002 1 96.25 63 GLY B O 1
ATOM 3301 N N . LEU B 1 64 ? -10.391 9.953 3.461 1 97.19 64 LEU B N 1
ATOM 3302 C CA . LEU B 1 64 ? -9.938 10.32 2.125 1 97.19 64 LEU B CA 1
ATOM 3303 C C . LEU B 1 64 ? -9.477 9.086 1.355 1 97.19 64 LEU B C 1
ATOM 3305 O O . LEU B 1 64 ? -9.078 8.086 1.958 1 97.19 64 LEU B O 1
ATOM 3309 N N . GLY B 1 65 ? -9.594 9.094 0.069 1 96.88 65 GLY B N 1
ATOM 3310 C CA . GLY B 1 65 ? -9 8.164 -0.882 1 96.88 65 GLY B CA 1
ATOM 3311 C C . GLY B 1 65 ? -8.047 8.828 -1.856 1 96.88 65 GLY B C 1
ATOM 3312 O O . GLY B 1 65 ? -8.359 9.883 -2.418 1 96.88 65 GLY B O 1
ATOM 3313 N N . MET B 1 66 ? -6.957 8.234 -2.014 1 97.44 66 MET B N 1
ATOM 3314 C CA . MET B 1 66 ? -5.914 8.883 -2.805 1 97.44 66 MET B CA 1
ATOM 3315 C C . MET B 1 66 ? -6.082 8.57 -4.285 1 97.44 66 MET B C 1
ATOM 3317 O O . MET B 1 66 ? -6.238 7.406 -4.664 1 97.44 66 MET B O 1
ATOM 3321 N N . PRO B 1 67 ? -6.02 9.555 -5.156 1 97.12 67 PRO B N 1
ATOM 3322 C CA . PRO B 1 67 ? -6.074 9.312 -6.602 1 97.12 67 PRO B CA 1
ATOM 3323 C C . PRO B 1 67 ? -4.848 8.57 -7.121 1 97.12 67 PRO B C 1
ATOM 3325 O O . PRO B 1 67 ? -3.725 8.844 -6.684 1 97.12 67 PRO B O 1
ATOM 3328 N N . LYS B 1 68 ? -5.062 7.691 -8.062 1 96.88 68 LYS B N 1
ATOM 3329 C CA . LYS B 1 68 ? -3.955 6.926 -8.625 1 96.88 68 LYS B CA 1
ATOM 3330 C C . LYS B 1 68 ? -2.998 7.832 -9.398 1 96.88 68 LYS B C 1
ATOM 3332 O O . LYS B 1 68 ? -1.827 7.492 -9.578 1 96.88 68 LYS B O 1
ATOM 3337 N N . ASP B 1 69 ? -3.5 8.977 -9.859 1 96.75 69 ASP B N 1
ATOM 3338 C CA . ASP B 1 69 ? -2.689 9.867 -10.68 1 96.75 69 ASP B CA 1
ATOM 3339 C C . ASP B 1 69 ? -1.501 10.414 -9.891 1 96.75 69 ASP B C 1
ATOM 3341 O O . ASP B 1 69 ? -0.536 10.906 -10.469 1 96.75 69 ASP B O 1
ATOM 3345 N N . ILE B 1 70 ? -1.604 10.406 -8.594 1 97.81 70 ILE B N 1
ATOM 3346 C CA . ILE B 1 70 ? -0.547 10.875 -7.707 1 97.81 70 ILE B CA 1
ATOM 3347 C C . ILE B 1 70 ? 0.62 9.891 -7.727 1 97.81 70 ILE B C 1
ATOM 3349 O O . ILE B 1 70 ? 1.761 10.266 -7.441 1 97.81 70 ILE B O 1
ATOM 3353 N N . LEU B 1 71 ? 0.341 8.609 -8.031 1 98.38 71 LEU B N 1
ATOM 3354 C CA . LEU B 1 71 ? 1.336 7.543 -7.957 1 98.38 71 LEU B CA 1
ATOM 3355 C C . LEU B 1 71 ? 2.264 7.574 -9.164 1 98.38 71 LEU B C 1
ATOM 3357 O O . LEU B 1 71 ? 1.905 8.125 -10.211 1 98.38 71 LEU B O 1
ATOM 3361 N N . VAL B 1 72 ? 3.48 7.043 -9 1 97.19 72 VAL B N 1
ATOM 3362 C CA . VAL B 1 72 ? 4.465 6.98 -10.078 1 97.19 72 VAL B CA 1
ATOM 3363 C C . VAL B 1 72 ? 4.949 5.547 -10.258 1 97.19 72 VAL B C 1
ATOM 3365 O O . VAL B 1 72 ? 4.641 4.676 -9.438 1 97.19 72 VAL B O 1
ATOM 3368 N N . ASP B 1 73 ? 5.715 5.277 -11.305 1 95.75 73 ASP B N 1
ATOM 3369 C CA . ASP B 1 73 ? 6.23 3.947 -11.617 1 95.75 73 ASP B CA 1
ATOM 3370 C C . ASP B 1 73 ? 7.621 3.746 -11.023 1 95.75 73 ASP B C 1
ATOM 3372 O O . ASP B 1 73 ? 8.438 4.668 -11.023 1 95.75 73 ASP B O 1
ATOM 3376 N N . PRO B 1 74 ? 7.879 2.594 -10.609 1 97.06 74 PRO B N 1
ATOM 3377 C CA . PRO B 1 74 ? 6.961 1.493 -10.305 1 97.06 74 PRO B CA 1
ATOM 3378 C C . PRO B 1 74 ? 6.473 1.523 -8.859 1 97.06 74 PRO B C 1
ATOM 3380 O O . PRO B 1 74 ? 6.988 2.295 -8.039 1 97.06 74 PRO B O 1
ATOM 3383 N N . GLN B 1 75 ? 5.391 0.858 -8.594 1 98.31 75 GLN B N 1
ATOM 3384 C CA . GLN B 1 75 ? 5.078 0.555 -7.199 1 98.31 75 GLN B CA 1
ATOM 3385 C C . GLN B 1 75 ? 5.887 -0.642 -6.703 1 98.31 75 GLN B C 1
ATOM 3387 O O . GLN B 1 75 ? 5.941 -1.679 -7.367 1 98.31 75 GLN B O 1
ATOM 3392 N N . LEU B 1 76 ? 6.605 -0.473 -5.602 1 98.31 76 LEU B N 1
ATOM 3393 C CA . LEU B 1 76 ? 7.504 -1.479 -5.047 1 98.31 76 LEU B CA 1
ATOM 3394 C C . LEU B 1 76 ? 7.055 -1.899 -3.652 1 98.31 76 LEU B C 1
ATOM 3396 O O . LEU B 1 76 ? 6.375 -1.141 -2.959 1 98.31 76 LEU B O 1
ATOM 3400 N N . PHE B 1 77 ? 7.461 -3.094 -3.27 1 98.56 77 PHE B N 1
ATOM 3401 C CA . PHE B 1 77 ? 6.852 -3.678 -2.08 1 98.56 77 PHE B CA 1
ATOM 3402 C C . PHE B 1 77 ? 7.918 -4.145 -1.099 1 98.56 77 PHE B C 1
ATOM 3404 O O . PHE B 1 77 ? 7.625 -4.902 -0.172 1 98.56 77 PHE B O 1
ATOM 3411 N N . ALA B 1 78 ? 9.18 -3.697 -1.292 1 98.12 78 ALA B N 1
ATOM 3412 C CA . ALA B 1 78 ? 10.258 -4.117 -0.397 1 98.12 78 ALA B CA 1
ATOM 3413 C C . ALA B 1 78 ? 11.328 -3.039 -0.288 1 98.12 78 ALA B C 1
ATOM 3415 O O . ALA B 1 78 ? 11.438 -2.174 -1.158 1 98.12 78 ALA B O 1
ATOM 3416 N N . VAL B 1 79 ? 12.008 -3.098 0.78 1 97.88 79 VAL B N 1
ATOM 3417 C CA . VAL B 1 79 ? 13.18 -2.256 1.031 1 97.88 79 VAL B CA 1
ATOM 3418 C C . VAL B 1 79 ? 14.414 -3.129 1.209 1 97.88 79 VAL B C 1
ATOM 3420 O O . VAL B 1 79 ? 14.398 -4.098 1.973 1 97.88 79 VAL B O 1
ATOM 3423 N N . LYS B 1 80 ? 15.406 -2.887 0.457 1 97.25 80 LYS B N 1
ATOM 3424 C CA . LYS B 1 80 ? 16.719 -3.471 0.69 1 97.25 80 LYS B CA 1
ATOM 3425 C C . LYS B 1 80 ? 17.562 -2.592 1.619 1 97.25 80 LYS B C 1
ATOM 3427 O O . LYS B 1 80 ? 17.781 -1.414 1.334 1 97.25 80 LYS B O 1
ATOM 3432 N N . THR B 1 81 ? 18 -3.098 2.709 1 97.06 81 THR B N 1
ATOM 3433 C CA . THR B 1 81 ? 18.938 -2.422 3.598 1 97.06 81 THR B CA 1
ATOM 3434 C C . THR B 1 81 ? 20.375 -2.779 3.234 1 97.06 81 THR B C 1
ATOM 3436 O O . THR B 1 81 ? 20.719 -3.957 3.096 1 97.06 81 THR B O 1
ATOM 3439 N N . ILE B 1 82 ? 21.156 -1.8 3.01 1 97.75 82 ILE B N 1
ATOM 3440 C CA . ILE B 1 82 ? 22.594 -1.979 2.799 1 97.75 82 ILE B CA 1
ATOM 3441 C C . ILE B 1 82 ? 23.359 -1.356 3.959 1 97.75 82 ILE B C 1
ATOM 3443 O O . ILE B 1 82 ? 23.406 -0.132 4.098 1 97.75 82 ILE B O 1
ATOM 3447 N N . ASP B 1 83 ? 23.906 -2.16 4.801 1 97.94 83 ASP B N 1
ATOM 3448 C CA . ASP B 1 83 ? 24.75 -1.716 5.902 1 97.94 83 ASP B CA 1
ATOM 3449 C C . ASP B 1 83 ? 26.234 -1.766 5.512 1 97.94 83 ASP B C 1
ATOM 3451 O O . ASP B 1 83 ? 26.891 -2.785 5.707 1 97.94 83 ASP B O 1
ATOM 3455 N N . LEU B 1 84 ? 26.734 -0.675 5.016 1 97.75 84 LEU B N 1
ATOM 3456 C CA . LEU B 1 84 ? 28.094 -0.609 4.512 1 97.75 84 LEU B CA 1
ATOM 3457 C C . LEU B 1 84 ? 29.109 -0.76 5.648 1 97.75 84 LEU B C 1
ATOM 3459 O O . LEU B 1 84 ? 30.188 -1.306 5.449 1 97.75 84 LEU B O 1
ATOM 3463 N N . THR B 1 85 ? 28.75 -0.291 6.801 1 97 85 THR B N 1
ATOM 3464 C CA . THR B 1 85 ? 29.641 -0.384 7.957 1 97 85 THR B CA 1
ATOM 3465 C C . THR B 1 85 ? 29.922 -1.842 8.297 1 97 85 THR B C 1
ATOM 3467 O O . THR B 1 85 ? 31.078 -2.207 8.555 1 97 85 THR B O 1
ATOM 3470 N N . ASN B 1 86 ? 28.906 -2.66 8.273 1 97.12 86 ASN B N 1
ATOM 3471 C CA . ASN B 1 86 ? 29.031 -4.055 8.68 1 97.12 86 ASN B CA 1
ATOM 3472 C C . ASN B 1 86 ? 29.109 -4.984 7.477 1 97.12 86 ASN B C 1
ATOM 3474 O O . ASN B 1 86 ? 29.25 -6.199 7.629 1 97.12 86 ASN B O 1
ATOM 3478 N N . ASN B 1 87 ? 29 -4.477 6.297 1 96.88 87 ASN B N 1
ATOM 3479 C CA . ASN B 1 87 ? 28.984 -5.246 5.059 1 96.88 87 ASN B CA 1
ATOM 3480 C C . ASN B 1 87 ? 27.875 -6.297 5.066 1 96.88 87 ASN B C 1
ATOM 3482 O O . ASN B 1 87 ? 28.141 -7.48 4.848 1 96.88 87 ASN B O 1
ATOM 3486 N N . LEU B 1 88 ? 26.719 -5.84 5.391 1 96.88 88 LEU B N 1
ATOM 3487 C CA . LEU B 1 88 ? 25.531 -6.688 5.457 1 96.88 88 LEU B CA 1
ATOM 3488 C C . LEU B 1 88 ? 24.406 -6.117 4.602 1 96.88 88 LEU B C 1
ATOM 3490 O O . LEU B 1 88 ? 24.359 -4.91 4.355 1 96.88 88 LEU B O 1
ATOM 3494 N N . GLU B 1 89 ? 23.547 -6.965 4.129 1 95.94 89 GLU B N 1
ATOM 3495 C CA . GLU B 1 89 ? 22.359 -6.57 3.393 1 95.94 89 GLU B CA 1
ATOM 3496 C C . GLU B 1 89 ? 21.141 -7.387 3.826 1 95.94 89 GLU B C 1
ATOM 3498 O O . GLU B 1 89 ? 21.281 -8.5 4.34 1 95.94 89 GLU B O 1
ATOM 3503 N N . SER B 1 90 ? 20.031 -6.836 3.699 1 96.06 90 SER B N 1
ATOM 3504 C CA . SER B 1 90 ? 18.766 -7.527 3.973 1 96.06 90 SER B CA 1
ATOM 3505 C C . SER B 1 90 ? 17.625 -6.949 3.146 1 96.06 90 SER B C 1
ATOM 3507 O O . SER B 1 90 ? 17.656 -5.781 2.764 1 96.06 90 SER B O 1
ATOM 3509 N N . LEU B 1 91 ? 16.719 -7.793 2.746 1 96.25 91 LEU B N 1
ATOM 3510 C CA . LEU B 1 91 ? 15.508 -7.414 2.02 1 96.25 91 LEU B CA 1
ATOM 3511 C C . LEU B 1 91 ? 14.266 -7.719 2.84 1 96.25 91 LEU B C 1
ATOM 3513 O O . LEU B 1 91 ? 14.109 -8.828 3.354 1 96.25 91 LEU B O 1
ATOM 3517 N N . TYR B 1 92 ? 13.406 -6.75 3.004 1 96.5 92 TYR B N 1
ATOM 3518 C CA . TYR B 1 92 ? 12.195 -6.996 3.768 1 96.5 92 TYR B CA 1
ATOM 3519 C C . TYR B 1 92 ? 11.008 -6.266 3.154 1 96.5 92 TYR B C 1
ATOM 3521 O O . TYR B 1 92 ? 11.18 -5.285 2.428 1 96.5 92 TYR B O 1
ATOM 3529 N N . GLN B 1 93 ? 9.797 -6.73 3.371 1 97.69 93 GLN B N 1
ATOM 3530 C CA . GLN B 1 93 ? 8.578 -6.141 2.83 1 97.69 93 GLN B CA 1
ATOM 3531 C C . GLN B 1 93 ? 8.242 -4.828 3.531 1 97.69 93 GLN B C 1
ATOM 3533 O O . GLN B 1 93 ? 8.367 -4.719 4.754 1 97.69 93 GLN B O 1
ATOM 3538 N N . ARG B 1 94 ? 7.887 -3.836 2.811 1 97.44 94 ARG B N 1
ATOM 3539 C CA . ARG B 1 94 ? 7.348 -2.58 3.322 1 97.44 94 ARG B CA 1
ATOM 3540 C C . ARG B 1 94 ? 6.191 -2.09 2.457 1 97.44 94 ARG B C 1
ATOM 3542 O O . ARG B 1 94 ? 6.055 -2.496 1.302 1 97.44 94 ARG B O 1
ATOM 3549 N N . PHE B 1 95 ? 5.383 -1.278 3.088 1 98.19 95 PHE B N 1
ATOM 3550 C CA . PHE B 1 95 ? 4.141 -0.88 2.434 1 98.19 95 PHE B CA 1
ATOM 3551 C C . PHE B 1 95 ? 4.16 0.605 2.096 1 98.19 95 PHE B C 1
ATOM 3553 O O . PHE B 1 95 ? 3.268 1.352 2.506 1 98.19 95 PHE B O 1
ATOM 3560 N N . TYR B 1 96 ? 5.102 1.007 1.263 1 98.25 96 TYR B N 1
ATOM 3561 C CA . TYR B 1 96 ? 5.164 2.379 0.773 1 98.25 96 TYR B CA 1
ATOM 3562 C C . TYR B 1 96 ? 4.402 2.523 -0.54 1 98.25 96 TYR B C 1
ATOM 3564 O O . TYR B 1 96 ? 4.359 1.591 -1.346 1 98.25 96 TYR B O 1
ATOM 3572 N N . PHE B 1 97 ? 3.771 3.617 -0.72 1 98.62 97 PHE B N 1
ATOM 3573 C CA . PHE B 1 97 ? 3.328 4.004 -2.055 1 98.62 97 PHE B CA 1
ATOM 3574 C C . PHE B 1 97 ? 4.309 4.98 -2.689 1 98.62 97 PHE B C 1
ATOM 3576 O O . PHE B 1 97 ? 4.68 5.988 -2.078 1 98.62 97 PHE B O 1
ATOM 3583 N N . ASN B 1 98 ? 4.801 4.645 -3.867 1 98.44 98 ASN B N 1
ATOM 3584 C CA . ASN B 1 98 ? 5.648 5.543 -4.645 1 98.44 98 ASN B CA 1
ATOM 3585 C C . ASN B 1 98 ? 4.828 6.645 -5.316 1 98.44 98 ASN B C 1
ATOM 3587 O O . ASN B 1 98 ? 3.961 6.359 -6.145 1 98.44 98 ASN B O 1
ATOM 3591 N N . MET B 1 99 ? 5.07 7.91 -4.93 1 98.06 99 MET B N 1
ATOM 3592 C CA . MET B 1 99 ? 4.18 8.961 -5.414 1 98.06 99 MET B CA 1
ATOM 3593 C C . MET B 1 99 ? 4.965 10.203 -5.82 1 98.06 99 MET B C 1
ATOM 3595 O O . MET B 1 99 ? 6.164 10.297 -5.551 1 98.06 99 MET B O 1
ATOM 3599 N N . ASP B 1 100 ? 4.352 11.023 -6.605 1 96.81 100 ASP B N 1
ATOM 3600 C CA . ASP B 1 100 ? 4.805 12.375 -6.914 1 96.81 100 ASP B CA 1
ATOM 3601 C C . ASP B 1 100 ? 4.406 13.352 -5.812 1 96.81 100 ASP B C 1
ATOM 3603 O O . ASP B 1 100 ? 3.223 13.633 -5.621 1 96.81 100 ASP B O 1
ATOM 3607 N N . ARG B 1 101 ? 5.387 13.883 -5.188 1 96 101 ARG B N 1
ATOM 3608 C CA . ARG B 1 101 ? 5.152 14.727 -4.02 1 96 101 ARG B CA 1
ATOM 3609 C C . ARG B 1 101 ? 4.383 15.984 -4.395 1 96 101 ARG B C 1
ATOM 3611 O O . ARG B 1 101 ? 3.521 16.438 -3.641 1 96 101 ARG B O 1
ATOM 3618 N N . GLU B 1 102 ? 4.715 16.578 -5.461 1 94.75 102 GLU B N 1
ATOM 3619 C CA . GLU B 1 102 ? 4.027 17.781 -5.895 1 94.75 102 GLU B CA 1
ATOM 3620 C C . GLU B 1 102 ? 2.553 17.516 -6.188 1 94.75 102 GLU B C 1
ATOM 3622 O O . GLU B 1 102 ? 1.679 18.281 -5.777 1 94.75 102 GLU B O 1
ATOM 3627 N N . LYS B 1 103 ? 2.297 16.438 -6.918 1 96.25 103 LYS B N 1
ATOM 3628 C CA . LYS B 1 103 ? 0.913 16.078 -7.199 1 96.25 103 LYS B CA 1
ATOM 3629 C C . LYS B 1 103 ? 0.147 15.781 -5.91 1 96.25 103 LYS B C 1
ATOM 3631 O O . LYS B 1 103 ? -1.043 16.094 -5.809 1 96.25 103 LYS B O 1
ATOM 3636 N N . PHE B 1 104 ? 0.813 15.227 -5.02 1 97.81 104 PHE B N 1
ATOM 3637 C CA . PHE B 1 104 ? 0.203 14.953 -3.723 1 97.81 104 PHE B CA 1
ATOM 3638 C C . PHE B 1 104 ? -0.21 16.25 -3.033 1 97.81 104 PHE B C 1
ATOM 3640 O O . PHE B 1 104 ? -1.338 16.359 -2.549 1 97.81 104 PHE B O 1
ATOM 3647 N N . ASP B 1 105 ? 0.695 17.172 -2.969 1 97 105 ASP B N 1
ATOM 3648 C CA . ASP B 1 105 ? 0.388 18.469 -2.365 1 97 105 ASP B CA 1
ATOM 3649 C C . ASP B 1 105 ? -0.776 19.141 -3.082 1 97 105 ASP B C 1
ATOM 3651 O O . ASP B 1 105 ? -1.687 19.672 -2.439 1 97 105 ASP B O 1
ATOM 3655 N N . LYS B 1 106 ? -0.723 19.125 -4.367 1 96.56 106 LYS B N 1
ATOM 3656 C CA . LYS B 1 106 ? -1.78 19.75 -5.148 1 96.56 106 LYS B CA 1
ATOM 3657 C C . LYS B 1 106 ? -3.123 19.062 -4.914 1 96.56 106 LYS B C 1
ATOM 3659 O O . LYS B 1 106 ? -4.168 19.719 -4.922 1 96.56 106 LYS B O 1
ATOM 3664 N N . TRP B 1 107 ? -3.049 17.812 -4.75 1 97.44 107 TRP B N 1
ATOM 3665 C CA . TRP B 1 107 ? -4.258 17.062 -4.43 1 97.44 107 TRP B CA 1
ATOM 3666 C C . TRP B 1 107 ? -4.863 17.547 -3.113 1 97.44 107 TRP B C 1
ATOM 3668 O O . TRP B 1 107 ? -6.066 17.797 -3.031 1 97.44 107 TRP B O 1
ATOM 3678 N N . LEU B 1 108 ? -4.074 17.719 -2.09 1 98.06 108 LEU B N 1
ATOM 3679 C CA . LEU B 1 108 ? -4.57 18.219 -0.811 1 98.06 108 LEU B CA 1
ATOM 3680 C C . LEU B 1 108 ? -5.184 19.609 -0.968 1 98.06 108 LEU B C 1
ATOM 3682 O O . LEU B 1 108 ? -6.211 19.906 -0.359 1 98.06 108 LEU B O 1
ATOM 3686 N N . ILE B 1 109 ? -4.559 20.422 -1.801 1 97.88 109 ILE B N 1
ATOM 3687 C CA . ILE B 1 109 ? -5.055 21.766 -2.053 1 97.88 109 ILE B CA 1
ATOM 3688 C C . ILE B 1 109 ? -6.406 21.703 -2.758 1 97.88 109 ILE B C 1
ATOM 3690 O O . ILE B 1 109 ? -7.305 22.484 -2.467 1 97.88 109 ILE B O 1
ATOM 3694 N N . SER B 1 110 ? -6.531 20.75 -3.664 1 97.25 110 SER B N 1
ATOM 3695 C CA . SER B 1 110 ? -7.762 20.625 -4.438 1 97.25 110 SER B CA 1
ATOM 3696 C C . SER B 1 110 ? -8.938 20.266 -3.539 1 97.25 110 SER B C 1
ATOM 3698 O O . SER B 1 110 ? -10.094 20.422 -3.936 1 97.25 110 SER B O 1
ATOM 3700 N N . LEU B 1 111 ? -8.688 19.828 -2.359 1 97.38 111 LEU B N 1
ATOM 3701 C CA . LEU B 1 111 ? -9.734 19.406 -1.435 1 97.38 111 LEU B CA 1
ATOM 3702 C C . LEU B 1 111 ? -10.227 20.578 -0.596 1 97.38 111 LEU B C 1
ATOM 3704 O O . LEU B 1 111 ? -11.195 20.453 0.156 1 97.38 111 LEU B O 1
ATOM 3708 N N . LEU B 1 112 ? -9.547 21.719 -0.68 1 98.06 112 LEU B N 1
ATOM 3709 C CA . LEU B 1 112 ? -9.906 22.875 0.134 1 98.06 112 LEU B CA 1
ATOM 3710 C C . LEU B 1 112 ? -11.258 23.438 -0.279 1 98.06 112 LEU B C 1
ATOM 3712 O O . LEU B 1 112 ? -11.57 23.5 -1.47 1 98.06 112 LEU B O 1
ATOM 3716 N N . PRO B 1 113 ? -12.047 23.844 0.698 1 97.06 113 PRO B N 1
ATOM 3717 C CA . PRO B 1 113 ? -13.266 24.562 0.331 1 97.06 113 PRO B CA 1
ATOM 3718 C C . PRO B 1 113 ? -12.984 25.891 -0.362 1 97.06 113 PRO B C 1
ATOM 3720 O O . PRO B 1 113 ? -11.898 26.469 -0.199 1 97.06 113 PRO B O 1
ATOM 3723 N N . ASN B 1 114 ? -13.977 26.344 -1.078 1 94.81 114 ASN B N 1
ATOM 3724 C CA . ASN B 1 114 ? -13.805 27.531 -1.919 1 94.81 114 ASN B CA 1
ATOM 3725 C C . ASN B 1 114 ? -13.656 28.797 -1.082 1 94.81 114 ASN B C 1
ATOM 3727 O O . ASN B 1 114 ? -13.125 29.797 -1.558 1 94.81 114 ASN B O 1
ATOM 3731 N N . ASN B 1 115 ? -14.062 28.75 0.104 1 96 115 ASN B N 1
ATOM 3732 C CA . ASN B 1 115 ? -14.102 29.969 0.912 1 96 115 ASN B CA 1
ATOM 3733 C C . ASN B 1 115 ? -12.75 30.25 1.566 1 96 115 ASN B C 1
ATOM 3735 O O . ASN B 1 115 ? -12.57 31.281 2.215 1 96 115 ASN B O 1
ATOM 3739 N N . ILE B 1 116 ? -11.773 29.359 1.439 1 97.94 116 ILE B N 1
ATOM 3740 C CA . ILE B 1 116 ? -10.43 29.609 1.94 1 97.94 116 ILE B CA 1
ATOM 3741 C C . ILE B 1 116 ? -9.758 30.703 1.103 1 97.94 116 ILE B C 1
ATOM 3743 O O . ILE B 1 116 ? -9.773 30.641 -0.129 1 97.94 116 ILE B O 1
ATOM 3747 N N . ASP B 1 117 ? -9.305 31.766 1.737 1 97.94 117 ASP B N 1
ATOM 3748 C CA . ASP B 1 117 ? -8.516 32.781 1.025 1 97.94 117 ASP B CA 1
ATOM 3749 C C . ASP B 1 117 ? -7.07 32.312 0.851 1 97.94 117 ASP B C 1
ATOM 3751 O O . ASP B 1 117 ? -6.285 32.344 1.8 1 97.94 117 ASP B O 1
ATOM 3755 N N . LYS B 1 118 ? -6.762 31.906 -0.313 1 96.94 118 LYS B N 1
ATOM 3756 C CA . LYS B 1 118 ? -5.441 31.375 -0.623 1 96.94 118 LYS B CA 1
ATOM 3757 C C . LYS B 1 118 ? -4.523 32.469 -1.187 1 96.94 118 LYS B C 1
ATOM 3759 O O . LYS B 1 118 ? -4.879 33.125 -2.154 1 96.94 118 LYS B O 1
ATOM 3764 N N . LYS B 1 119 ? -3.438 32.688 -0.522 1 95.5 119 LYS B N 1
ATOM 3765 C CA . LYS B 1 119 ? -2.396 33.594 -1.027 1 95.5 119 LYS B CA 1
ATOM 3766 C C . LYS B 1 119 ? -1.119 32.812 -1.345 1 95.5 119 LYS B C 1
ATOM 3768 O O . LYS B 1 119 ? -0.173 32.812 -0.555 1 95.5 119 LYS B O 1
ATOM 3773 N N . PHE B 1 120 ? -1.123 32.219 -2.48 1 93.75 120 PHE B N 1
ATOM 3774 C CA . PHE B 1 120 ? 0.05 31.5 -2.977 1 93.75 120 PHE B CA 1
ATOM 3775 C C . PHE B 1 120 ? 1.055 32.469 -3.582 1 93.75 120 PHE B C 1
ATOM 3777 O O . PHE B 1 120 ? 0.771 33.656 -3.717 1 93.75 120 PHE B O 1
ATOM 3784 N N . ASN B 1 121 ? 2.271 32.031 -3.789 1 91.56 121 ASN B N 1
ATOM 3785 C CA . ASN B 1 121 ? 3.361 32.906 -4.191 1 91.56 121 ASN B CA 1
ATOM 3786 C C . ASN B 1 121 ? 3.574 34.031 -3.184 1 91.56 121 ASN B C 1
ATOM 3788 O O . ASN B 1 121 ? 3.779 35.188 -3.566 1 91.56 121 ASN B O 1
ATOM 3792 N N . SER B 1 122 ? 3.367 33.75 -1.993 1 94.31 122 SER B N 1
ATOM 3793 C CA . SER B 1 122 ? 3.506 34.688 -0.907 1 94.31 122 SER B CA 1
ATOM 3794 C C . SER B 1 122 ? 4.523 34.219 0.127 1 94.31 122 SER B C 1
ATOM 3796 O O . SER B 1 122 ? 4.395 33.125 0.674 1 94.31 122 SER B O 1
ATOM 3798 N N . LEU B 1 123 ? 5.473 35.062 0.355 1 95.12 123 LEU B N 1
ATOM 3799 C CA . LEU B 1 123 ? 6.512 34.719 1.326 1 95.12 123 LEU B CA 1
ATOM 3800 C C . LEU B 1 123 ? 6.234 35.406 2.664 1 95.12 123 LEU B C 1
ATOM 3802 O O . LEU B 1 123 ? 6.211 36.625 2.746 1 95.12 123 LEU B O 1
ATOM 3806 N N . PHE B 1 124 ? 5.969 34.625 3.672 1 96.88 124 PHE B N 1
ATOM 3807 C CA . PHE B 1 124 ? 5.773 35.156 5.016 1 96.88 124 PHE B CA 1
ATOM 3808 C C . PHE B 1 124 ? 7.023 35.875 5.5 1 96.88 124 PHE B C 1
ATOM 3810 O O . PHE B 1 124 ? 8.141 35.406 5.316 1 96.88 124 PHE B O 1
ATOM 3817 N N . LYS B 1 125 ? 6.785 37.031 6.18 1 96 125 LYS B N 1
ATOM 3818 C CA . LYS B 1 125 ? 7.93 37.844 6.613 1 96 125 LYS B CA 1
ATOM 3819 C C . LYS B 1 125 ? 7.957 37.969 8.133 1 96 125 LYS B C 1
ATOM 3821 O O . LYS B 1 125 ? 8.992 37.75 8.758 1 96 125 LYS B O 1
ATOM 3826 N N . SER B 1 126 ? 6.797 38.406 8.664 1 95.69 126 SER B N 1
ATOM 3827 C CA . SER B 1 126 ? 6.836 38.688 10.094 1 95.69 126 SER B CA 1
ATOM 3828 C C . SER B 1 126 ? 5.434 38.688 10.688 1 95.69 126 SER B C 1
ATOM 3830 O O . SER B 1 126 ? 4.441 38.688 9.961 1 95.69 126 SER B O 1
ATOM 3832 N N . LEU B 1 127 ? 5.469 38.656 12.039 1 95.62 127 LEU B N 1
ATOM 3833 C CA . LEU B 1 127 ? 4.262 38.781 12.852 1 95.62 127 LEU B CA 1
ATOM 3834 C C . LEU B 1 127 ? 4.41 39.875 13.883 1 95.62 127 LEU B C 1
ATOM 3836 O O . LEU B 1 127 ? 5.488 40.062 14.453 1 95.62 127 LEU B O 1
ATOM 3840 N N . SER B 1 128 ? 3.307 40.625 14.039 1 95.69 128 SER B N 1
ATOM 3841 C CA . SER B 1 128 ? 3.264 41.594 15.125 1 95.69 128 SER B CA 1
ATOM 3842 C C . SER B 1 128 ? 1.973 41.469 15.93 1 95.69 128 SER B C 1
ATOM 3844 O O . SER B 1 128 ? 0.882 41.438 15.359 1 95.69 128 SER B O 1
ATOM 3846 N N . LYS B 1 129 ? 2.129 41.469 17.25 1 96.12 129 LYS B N 1
ATOM 3847 C CA . LYS B 1 129 ? 0.962 41.312 18.109 1 96.12 129 LYS B CA 1
ATOM 3848 C C . LYS B 1 129 ? 0.16 42.625 18.172 1 96.12 129 LYS B C 1
ATOM 3850 O O . LYS B 1 129 ? 0.733 43.688 18.266 1 96.12 129 LYS B O 1
ATOM 3855 N N . ILE B 1 130 ? -1.122 42.531 18.078 1 96.5 130 ILE B N 1
ATOM 3856 C CA . ILE B 1 130 ? -2.066 43.625 18.328 1 96.5 130 ILE B CA 1
ATOM 3857 C C . ILE B 1 130 ? -3.15 43.156 19.297 1 96.5 130 ILE B C 1
ATOM 3859 O O . ILE B 1 130 ? -3.252 41.969 19.594 1 96.5 130 ILE B O 1
ATOM 3863 N N . PRO B 1 131 ? -3.969 44.031 19.875 1 94.75 131 PRO B N 1
ATOM 3864 C CA . PRO B 1 131 ? -4.957 43.656 20.891 1 94.75 131 PRO B CA 1
ATOM 3865 C C . PRO B 1 131 ? -5.902 42.562 20.406 1 94.75 131 PRO B C 1
ATOM 3867 O O . PRO B 1 131 ? -6.227 41.656 21.172 1 94.75 131 PRO B O 1
ATOM 3870 N N . GLU B 1 132 ? -6.227 42.531 19.109 1 94.81 132 GLU B N 1
ATOM 3871 C CA . GLU B 1 132 ? -7.234 41.625 18.609 1 94.81 132 GLU B CA 1
ATOM 3872 C C . GLU B 1 132 ? -6.59 40.375 18.016 1 94.81 132 GLU B C 1
ATOM 3874 O O . GLU B 1 132 ? -7.285 39.438 17.578 1 94.81 132 GLU B O 1
ATOM 3879 N N . GLY B 1 133 ? -5.27 40.312 18 1 97.19 133 GLY B N 1
ATOM 3880 C CA . GLY B 1 133 ? -4.582 39.219 17.375 1 97.19 133 GLY B CA 1
ATOM 3881 C C . GLY B 1 133 ? -3.199 39.562 16.859 1 97.19 133 GLY B C 1
ATOM 3882 O O . GLY B 1 133 ? -2.363 40.062 17.625 1 97.19 133 GLY B O 1
ATOM 3883 N N . TYR B 1 134 ? -3.047 39.312 15.531 1 98.19 134 TYR B N 1
ATOM 3884 C CA . TYR B 1 134 ? -1.728 39.562 14.953 1 98.19 134 TYR B CA 1
ATOM 3885 C C . TYR B 1 134 ? -1.839 40.188 13.578 1 98.19 134 TYR B C 1
ATOM 3887 O O . TYR B 1 134 ? -2.809 39.969 12.852 1 98.19 134 TYR B O 1
ATOM 3895 N N . ILE B 1 135 ? -0.89 41.062 13.266 1 98.25 135 ILE B N 1
ATOM 3896 C CA . ILE B 1 135 ? -0.662 41.5 11.891 1 98.25 135 ILE B CA 1
ATOM 3897 C C . ILE B 1 135 ? 0.379 40.594 11.227 1 98.25 135 ILE B C 1
ATOM 3899 O O . ILE B 1 135 ? 1.456 40.375 11.789 1 98.25 135 ILE B O 1
ATOM 3903 N N . ILE B 1 136 ? 0.015 40.031 10.094 1 97.75 136 ILE B N 1
ATOM 3904 C CA . ILE B 1 136 ? 0.905 39.188 9.297 1 97.75 136 ILE B CA 1
ATOM 3905 C C . ILE B 1 136 ? 1.432 39.969 8.102 1 97.75 136 ILE B C 1
ATOM 3907 O O . ILE B 1 136 ? 0.652 40.531 7.32 1 97.75 136 ILE B O 1
ATOM 3911 N N . ARG B 1 137 ? 2.703 40.031 7.977 1 97.88 137 ARG B N 1
ATOM 3912 C CA . ARG B 1 137 ? 3.316 40.656 6.816 1 97.88 137 ARG B CA 1
ATOM 3913 C C . ARG B 1 137 ? 3.92 39.625 5.875 1 97.88 137 ARG B C 1
ATOM 3915 O O . ARG B 1 137 ? 4.539 38.656 6.324 1 97.88 137 ARG B O 1
ATOM 3922 N N . TYR B 1 138 ? 3.645 39.719 4.602 1 96.94 138 TYR B N 1
ATOM 3923 C CA . TYR B 1 138 ? 4.16 38.812 3.592 1 96.94 138 TYR B CA 1
ATOM 3924 C C . TYR B 1 138 ? 4.379 39.531 2.264 1 96.94 138 TYR B C 1
ATOM 3926 O O . TYR B 1 138 ? 3.887 40.656 2.064 1 96.94 138 TYR B O 1
ATOM 3934 N N . VAL B 1 139 ? 5.207 38.969 1.496 1 96.19 139 VAL B N 1
ATOM 3935 C CA . VAL B 1 139 ? 5.469 39.5 0.156 1 96.19 139 VAL B CA 1
ATOM 3936 C C . VAL B 1 139 ? 4.684 38.688 -0.872 1 96.19 139 VAL B C 1
ATOM 3938 O O . VAL B 1 139 ? 4.852 37.469 -0.971 1 96.19 139 VAL B O 1
ATOM 3941 N N . HIS B 1 140 ? 3.777 39.25 -1.506 1 91.88 140 HIS B N 1
ATOM 3942 C CA . HIS B 1 140 ? 2.986 38.656 -2.574 1 91.88 140 HIS B CA 1
ATOM 3943 C C . HIS B 1 140 ? 3.314 39.281 -3.924 1 91.88 140 HIS B C 1
ATOM 3945 O O . HIS B 1 140 ? 3.123 40.5 -4.113 1 91.88 140 HIS B O 1
ATOM 3951 N N . ASN B 1 141 ? 3.744 38.5 -4.852 1 83.25 141 ASN B N 1
ATOM 3952 C CA . ASN B 1 141 ? 4.121 39 -6.168 1 83.25 141 ASN B CA 1
ATOM 3953 C C . ASN B 1 141 ? 5.055 40.219 -6.066 1 83.25 141 ASN B C 1
ATOM 3955 O O . ASN B 1 141 ? 4.809 41.25 -6.684 1 83.25 141 ASN B O 1
ATOM 3959 N N . LYS B 1 142 ? 5.953 40.219 -5.16 1 86.5 142 LYS B N 1
ATOM 3960 C CA . LYS B 1 142 ? 7.035 41.188 -4.992 1 86.5 142 LYS B CA 1
ATOM 3961 C C . LYS B 1 142 ? 6.539 42.438 -4.293 1 86.5 142 LYS B C 1
ATOM 3963 O O . LYS B 1 142 ? 7.223 43.469 -4.293 1 86.5 142 LYS B O 1
ATOM 3968 N N . GLN B 1 143 ? 5.352 42.438 -3.836 1 93.44 143 GLN B N 1
ATOM 3969 C CA . GLN B 1 143 ? 4.816 43.594 -3.082 1 93.44 143 GLN B CA 1
ATOM 3970 C C . GLN B 1 143 ? 4.535 43.188 -1.635 1 93.44 143 GLN B C 1
ATOM 3972 O O . GLN B 1 143 ? 4.004 42.125 -1.369 1 93.44 143 GLN B O 1
ATOM 3977 N N . GLU B 1 144 ? 4.871 44.031 -0.785 1 95.56 144 GLU B N 1
ATOM 3978 C CA . GLU B 1 144 ? 4.59 43.781 0.627 1 95.56 144 GLU B CA 1
ATOM 3979 C C . GLU B 1 144 ? 3.107 43.938 0.934 1 95.56 144 GLU B C 1
ATOM 3981 O O . GLU B 1 144 ? 2.488 44.938 0.493 1 95.56 144 GLU B O 1
ATOM 3986 N N . ARG B 1 145 ? 2.57 43.031 1.55 1 96.56 145 ARG B N 1
ATOM 3987 C CA . ARG B 1 145 ? 1.176 43.062 1.977 1 96.56 145 ARG B CA 1
ATOM 3988 C C . ARG B 1 145 ? 1.053 42.688 3.453 1 96.56 145 ARG B C 1
ATOM 3990 O O . ARG B 1 145 ? 2.012 42.219 4.062 1 96.56 145 ARG B O 1
ATOM 3997 N N . SER B 1 146 ? -0.055 43.156 4.004 1 97.12 146 SER B N 1
ATOM 3998 C CA . SER B 1 146 ? -0.33 42.781 5.387 1 97.12 146 SER B CA 1
ATOM 3999 C C . SER B 1 146 ? -1.772 42.312 5.559 1 97.12 146 SER B C 1
ATOM 4001 O O . SER B 1 146 ? -2.658 42.75 4.812 1 97.12 146 SER B O 1
ATOM 4003 N N . SER B 1 147 ? -2.006 41.406 6.43 1 97.94 147 SER B N 1
ATOM 4004 C CA . SER B 1 147 ? -3.318 40.938 6.852 1 97.94 147 SER B CA 1
ATOM 4005 C C . SER B 1 147 ? -3.391 40.781 8.367 1 97.94 147 SER B C 1
ATOM 4007 O O . SER B 1 147 ? -2.365 40.812 9.047 1 97.94 147 SER B O 1
ATOM 4009 N N . LYS B 1 148 ? -4.586 40.781 8.867 1 98.5 148 LYS B N 1
ATOM 4010 C CA . LYS B 1 148 ? -4.785 40.594 10.297 1 98.5 148 LYS B CA 1
ATOM 4011 C C . LYS B 1 148 ? -5.543 39.281 10.578 1 98.5 148 LYS B C 1
ATOM 4013 O O . LYS B 1 148 ? -6.434 38.906 9.82 1 98.5 148 LYS B O 1
ATOM 4018 N N . ALA B 1 149 ? -5.168 38.594 11.625 1 98.69 149 ALA B N 1
ATOM 4019 C CA . ALA B 1 149 ? -5.855 37.375 12.047 1 98.69 149 ALA B CA 1
ATOM 4020 C C . ALA B 1 149 ? -5.848 37.25 13.562 1 98.69 149 ALA B C 1
ATOM 4022 O O . ALA B 1 149 ? -4.941 37.75 14.234 1 98.69 149 ALA B O 1
ATOM 4023 N N . LYS B 1 150 ? -6.836 36.562 14.109 1 98.69 150 LYS B N 1
ATOM 4024 C CA . LYS B 1 150 ? -6.938 36.344 15.555 1 98.69 150 LYS B CA 1
ATOM 4025 C C . LYS B 1 150 ? -5.961 35.281 16.016 1 98.69 150 LYS B C 1
ATOM 4027 O O . LYS B 1 150 ? -5.34 35.406 17.078 1 98.69 150 LYS B O 1
ATOM 4032 N N . ILE B 1 151 ? -5.812 34.188 15.297 1 98.56 151 ILE B N 1
ATOM 4033 C CA . ILE B 1 151 ? -4.945 33.062 15.594 1 98.56 151 ILE B CA 1
ATOM 4034 C C . ILE B 1 151 ? -3.971 32.844 14.438 1 98.56 151 ILE B C 1
ATOM 4036 O O . ILE B 1 151 ? -4.348 32.938 13.273 1 98.56 151 ILE B O 1
ATOM 4040 N N . ILE B 1 152 ? -2.723 32.562 14.766 1 98.75 152 ILE B N 1
ATOM 4041 C CA . ILE B 1 152 ? -1.71 32.219 13.773 1 98.75 152 ILE B CA 1
ATOM 4042 C C . ILE B 1 152 ? -1.338 30.734 13.891 1 98.75 152 ILE B C 1
ATOM 4044 O O . ILE B 1 152 ? -1.119 30.234 15 1 98.75 152 ILE B O 1
ATOM 4048 N N . ILE B 1 153 ? -1.331 30.062 12.789 1 98.88 153 ILE B N 1
ATOM 4049 C CA . ILE B 1 153 ? -0.875 28.672 12.766 1 98.88 153 ILE B CA 1
ATOM 4050 C C . ILE B 1 153 ? 0.416 28.562 11.961 1 98.88 153 ILE B C 1
ATOM 4052 O O . ILE B 1 153 ? 0.441 28.891 10.773 1 98.88 153 ILE B O 1
ATOM 4056 N N . GLY B 1 154 ? 1.464 28.141 12.609 1 98.25 154 GLY B N 1
ATOM 4057 C CA . GLY B 1 154 ? 2.699 27.812 11.914 1 98.25 154 GLY B CA 1
ATOM 4058 C C . GLY B 1 154 ? 2.699 26.422 11.328 1 98.25 154 GLY B C 1
ATOM 4059 O O . GLY B 1 154 ? 2.703 25.438 12.062 1 98.25 154 GLY B O 1
ATOM 4060 N N . ALA B 1 155 ? 2.664 26.297 10.062 1 98.38 155 ALA B N 1
ATOM 4061 C CA . ALA B 1 155 ? 2.766 25.062 9.289 1 98.38 155 ALA B CA 1
ATOM 4062 C C . ALA B 1 155 ? 3.85 25.172 8.219 1 98.38 155 ALA B C 1
ATOM 4064 O O . ALA B 1 155 ? 3.703 24.641 7.117 1 98.38 155 ALA B O 1
ATOM 4065 N N . ASP B 1 156 ? 4.891 25.891 8.516 1 95.75 156 ASP B N 1
ATOM 4066 C CA . ASP B 1 156 ? 5.871 26.297 7.516 1 95.75 156 ASP B CA 1
ATOM 4067 C C . ASP B 1 156 ? 7.129 25.438 7.594 1 95.75 156 ASP B C 1
ATOM 4069 O O . ASP B 1 156 ? 8.203 25.859 7.145 1 95.75 156 ASP B O 1
ATOM 4073 N N . GLY B 1 157 ? 7.035 24.266 8.164 1 92.19 157 GLY B N 1
ATOM 4074 C CA . GLY B 1 157 ? 8.023 23.219 7.996 1 92.19 157 GLY B CA 1
ATOM 4075 C C . GLY B 1 157 ? 9.195 23.344 8.953 1 92.19 157 GLY B C 1
ATOM 4076 O O . GLY B 1 157 ? 9.078 23.984 10 1 92.19 157 GLY B O 1
ATOM 4077 N N . ALA B 1 158 ? 10.289 22.656 8.648 1 88.81 158 ALA B N 1
ATOM 4078 C CA . ALA B 1 158 ? 11.453 22.453 9.516 1 88.81 158 ALA B CA 1
ATOM 4079 C C . ALA B 1 158 ? 12.07 23.797 9.914 1 88.81 158 ALA B C 1
ATOM 4081 O O . ALA B 1 158 ? 12.438 24 11.07 1 88.81 158 ALA B O 1
ATOM 4082 N N . PHE B 1 159 ? 12.141 24.75 9 1 86 159 PHE B N 1
ATOM 4083 C CA . PHE B 1 159 ? 12.734 26.047 9.266 1 86 159 PHE B CA 1
ATOM 4084 C C . PHE B 1 159 ? 11.656 27.094 9.523 1 86 159 PHE B C 1
ATOM 4086 O O . PHE B 1 159 ? 11.703 28.188 8.969 1 86 159 PHE B O 1
ATOM 4093 N N . SER B 1 160 ? 10.82 26.719 10.312 1 91.19 160 SER B N 1
ATOM 4094 C CA . SER B 1 160 ? 9.641 27.531 10.578 1 91.19 160 SER B CA 1
ATOM 4095 C C . SER B 1 160 ? 10.039 28.906 11.133 1 91.19 160 SER B C 1
ATOM 4097 O O . SER B 1 160 ? 10.664 28.984 12.188 1 91.19 160 SER B O 1
ATOM 4099 N N . MET B 1 161 ? 9.625 29.922 10.469 1 92.38 161 MET B N 1
ATOM 4100 C CA . MET B 1 161 ? 9.789 31.281 10.945 1 92.38 161 MET B CA 1
ATOM 4101 C C . MET B 1 161 ? 8.812 31.594 12.062 1 92.38 161 MET B C 1
ATOM 4103 O O . MET B 1 161 ? 9.125 32.344 12.984 1 92.38 161 MET B O 1
ATOM 4107 N N . VAL B 1 162 ? 7.652 31 11.992 1 95.31 162 VAL B N 1
ATOM 4108 C CA . VAL B 1 162 ? 6.637 31.219 13.016 1 95.31 162 VAL B CA 1
ATOM 4109 C C . VAL B 1 162 ? 7.129 30.672 14.359 1 95.31 162 VAL B C 1
ATOM 4111 O O . VAL B 1 162 ? 6.996 31.344 15.391 1 95.31 162 VAL B O 1
ATOM 4114 N N . ARG B 1 163 ? 7.676 29.484 14.281 1 92.56 163 ARG B N 1
ATOM 4115 C CA . ARG B 1 163 ? 8.219 28.906 15.5 1 92.56 163 ARG B CA 1
ATOM 4116 C C . ARG B 1 163 ? 9.281 29.812 16.109 1 92.56 163 ARG B C 1
ATOM 4118 O O . ARG B 1 163 ? 9.328 29.984 17.328 1 92.56 163 ARG B O 1
ATOM 4125 N N . LYS B 1 164 ? 10.156 30.344 15.297 1 89 164 LYS B N 1
ATOM 4126 C CA . LYS B 1 164 ? 11.234 31.219 15.758 1 89 164 LYS B CA 1
ATOM 4127 C C . LYS B 1 164 ? 10.68 32.438 16.469 1 89 164 LYS B C 1
ATOM 4129 O O . LYS B 1 164 ? 11.297 32.969 17.406 1 89 164 LYS B O 1
ATOM 4134 N N . TYR B 1 165 ? 9.578 32.906 16.078 1 89.25 165 TYR B N 1
ATOM 4135 C CA . TYR B 1 165 ? 8.945 34.062 16.656 1 89.25 165 TYR B CA 1
ATOM 4136 C C . TYR B 1 165 ? 8.531 33.812 18.109 1 89.25 165 TYR B C 1
ATOM 4138 O O . TYR B 1 165 ? 8.547 34.719 18.938 1 89.25 165 TYR B O 1
ATOM 4146 N N . ILE B 1 166 ? 8.18 32.594 18.406 1 87 166 ILE B N 1
ATOM 4147 C CA . ILE B 1 166 ? 7.562 32.375 19.703 1 87 166 ILE B CA 1
ATOM 4148 C C . ILE B 1 166 ? 8.484 31.531 20.578 1 87 166 ILE B C 1
ATOM 4150 O O . ILE B 1 166 ? 8.258 31.391 21.781 1 87 166 ILE B O 1
ATOM 4154 N N . SER B 1 167 ? 9.344 30.703 19.984 1 73 167 SER B N 1
ATOM 4155 C CA . SER B 1 167 ? 10.133 29.719 20.734 1 73 167 SER B CA 1
ATOM 4156 C C . SER B 1 167 ? 11.602 30.109 20.766 1 73 167 SER B C 1
ATOM 4158 O O . SER B 1 167 ? 12.477 29.234 20.703 1 73 167 SER B O 1
ATOM 4160 N N . LYS B 1 168 ? 11.977 31.328 20.984 1 63.66 168 LYS B N 1
ATOM 4161 C CA . LYS B 1 168 ? 13.383 31.719 20.938 1 63.66 168 LYS B CA 1
ATOM 4162 C C . LYS B 1 168 ? 14.211 30.891 21.922 1 63.66 168 LYS B C 1
ATOM 4164 O O . LYS B 1 168 ? 15.367 30.578 21.656 1 63.66 168 LYS B O 1
ATOM 4169 N N . ASP B 1 169 ? 13.586 30.312 22.906 1 63.94 169 ASP B N 1
ATOM 4170 C CA . ASP B 1 169 ? 14.336 29.641 23.953 1 63.94 169 ASP B CA 1
ATOM 4171 C C . ASP B 1 169 ? 14.148 28.125 23.875 1 63.94 169 ASP B C 1
ATOM 4173 O O . ASP B 1 169 ? 14.68 27.375 24.703 1 63.94 169 ASP B O 1
ATOM 4177 N N . ILE B 1 170 ? 13.492 27.688 22.922 1 64.38 170 ILE B N 1
ATOM 4178 C CA . ILE B 1 170 ? 13.188 26.266 22.922 1 64.38 170 ILE B CA 1
ATOM 4179 C C . ILE B 1 170 ? 14.266 25.5 22.172 1 64.38 170 ILE B C 1
ATOM 4181 O O . ILE B 1 170 ? 14.828 26 21.188 1 64.38 170 ILE B O 1
ATOM 4185 N N . ILE B 1 171 ? 14.617 24.328 22.672 1 69.31 171 ILE B N 1
ATOM 4186 C CA . ILE B 1 171 ? 15.617 23.438 22.109 1 69.31 171 ILE B CA 1
ATOM 4187 C C . ILE B 1 171 ? 15.156 22.922 20.75 1 69.31 171 ILE B C 1
ATOM 4189 O O . ILE B 1 171 ? 14.062 22.375 20.625 1 69.31 171 ILE B O 1
ATOM 4193 N N . THR B 1 172 ? 15.961 23.297 19.75 1 78.12 172 THR B N 1
ATOM 4194 C CA . THR B 1 172 ? 15.641 22.891 18.391 1 78.12 172 THR B CA 1
ATOM 4195 C C . THR B 1 172 ? 16.125 21.453 18.125 1 78.12 172 THR B C 1
ATOM 4197 O O . THR B 1 172 ? 17.125 21.016 18.688 1 78.12 172 THR B O 1
ATOM 4200 N N . PRO B 1 173 ? 15.344 20.703 17.359 1 84.62 173 PRO B N 1
ATOM 4201 C CA . PRO B 1 173 ? 15.781 19.359 16.984 1 84.62 173 PRO B CA 1
ATOM 4202 C C . PRO B 1 173 ? 17.125 19.344 16.266 1 84.62 173 PRO B C 1
ATOM 4204 O O . PRO B 1 173 ? 17.562 20.391 15.773 1 84.62 173 PRO B O 1
ATOM 4207 N N . LYS B 1 174 ? 17.812 18.219 16.359 1 87.69 174 LYS B N 1
ATOM 4208 C CA . LYS B 1 174 ? 19.031 18.062 15.57 1 87.69 174 LYS B CA 1
ATOM 4209 C C . LYS B 1 174 ? 18.766 18.297 14.086 1 87.69 174 LYS B C 1
ATOM 4211 O O . LYS B 1 174 ? 17.797 17.766 13.539 1 87.69 174 LYS B O 1
ATOM 4216 N N . ARG B 1 175 ? 19.641 19.031 13.578 1 89.44 175 ARG B N 1
ATOM 4217 C CA . ARG B 1 175 ? 19.453 19.453 12.188 1 89.44 175 ARG B CA 1
ATOM 4218 C C . ARG B 1 175 ? 20.344 18.641 11.25 1 89.44 175 ARG B C 1
ATOM 4220 O O . ARG B 1 175 ? 21.5 18.375 11.555 1 89.44 175 ARG B O 1
ATOM 4227 N N . TYR B 1 176 ? 19.781 18.203 10.117 1 92.5 176 TYR B N 1
ATOM 4228 C CA . TYR B 1 176 ? 20.5 17.562 9.016 1 92.5 176 TYR B CA 1
ATOM 4229 C C . TYR B 1 176 ? 20.266 18.312 7.711 1 92.5 176 TYR B C 1
ATOM 4231 O O . TYR B 1 176 ? 19.328 19.109 7.602 1 92.5 176 TYR B O 1
ATOM 4239 N N . ILE B 1 177 ? 21.188 18.109 6.848 1 92.88 177 ILE B N 1
ATOM 4240 C CA . ILE B 1 177 ? 21 18.547 5.465 1 92.88 177 ILE B CA 1
ATOM 4241 C C . ILE B 1 177 ? 20.781 17.328 4.574 1 92.88 177 ILE B C 1
ATOM 4243 O O . ILE B 1 177 ? 21.641 16.453 4.473 1 92.88 177 ILE B O 1
ATOM 4247 N N . ALA B 1 178 ? 19.609 17.266 4.012 1 93.75 178 ALA B N 1
ATOM 4248 C CA . ALA B 1 178 ? 19.344 16.219 3.018 1 93.75 178 ALA B CA 1
ATOM 4249 C C . ALA B 1 178 ? 19.812 16.656 1.632 1 93.75 178 ALA B C 1
ATOM 4251 O O . ALA B 1 178 ? 19.469 17.75 1.174 1 93.75 178 ALA B O 1
ATOM 4252 N N . ILE B 1 179 ? 20.609 15.883 1.039 1 95.81 179 ILE B N 1
ATOM 4253 C CA . ILE B 1 179 ? 20.984 16.047 -0.364 1 95.81 179 ILE B CA 1
ATOM 4254 C C . ILE B 1 179 ? 20.422 14.883 -1.182 1 95.81 179 ILE B C 1
ATOM 4256 O O . ILE B 1 179 ? 20.562 13.719 -0.795 1 95.81 179 ILE B O 1
ATOM 4260 N N . GLN B 1 180 ? 19.734 15.203 -2.229 1 97 180 GLN B N 1
ATOM 4261 C CA . GLN B 1 180 ? 19.172 14.188 -3.105 1 97 180 GLN B CA 1
ATOM 4262 C C . GLN B 1 180 ? 19.422 14.516 -4.57 1 97 180 GLN B C 1
ATOM 4264 O O . GLN B 1 180 ? 19.109 15.617 -5.031 1 97 180 GLN B O 1
ATOM 4269 N N . GLU B 1 181 ? 20.016 13.625 -5.281 1 97.44 181 GLU B N 1
ATOM 4270 C CA . GLU B 1 181 ? 20.25 13.773 -6.715 1 97.44 181 GLU B CA 1
ATOM 4271 C C . GLU B 1 181 ? 19.359 12.812 -7.512 1 97.44 181 GLU B C 1
ATOM 4273 O O . GLU B 1 181 ? 19.141 11.672 -7.098 1 97.44 181 GLU B O 1
ATOM 4278 N N . TRP B 1 182 ? 18.891 13.328 -8.617 1 96.88 182 TRP B N 1
ATOM 4279 C CA . TRP B 1 182 ? 18.125 12.531 -9.562 1 96.88 182 TRP B CA 1
ATOM 4280 C C . TRP B 1 182 ? 18.984 12.102 -10.75 1 96.88 182 TRP B C 1
ATOM 4282 O O . TRP B 1 182 ? 19.656 12.93 -11.367 1 96.88 182 TRP B O 1
ATOM 4292 N N . PHE B 1 183 ? 18.969 10.844 -11.023 1 96.81 183 PHE B N 1
ATOM 4293 C CA . PHE B 1 183 ? 19.719 10.305 -12.156 1 96.81 183 PHE B CA 1
ATOM 4294 C C . PHE B 1 183 ? 18.781 9.594 -13.133 1 96.81 183 PHE B C 1
ATOM 4296 O O . PHE B 1 183 ? 17.875 8.867 -12.711 1 96.81 183 PHE B O 1
ATOM 4303 N N . LYS B 1 184 ? 18.938 9.844 -14.422 1 95.75 184 LYS B N 1
ATOM 4304 C CA . LYS B 1 184 ? 18.234 9.023 -15.398 1 95.75 184 LYS B CA 1
ATOM 4305 C C . LYS B 1 184 ? 18.734 7.578 -15.367 1 95.75 184 LYS B C 1
ATOM 4307 O O . LYS B 1 184 ? 19.938 7.336 -15.32 1 95.75 184 LYS B O 1
ATOM 4312 N N . SER B 1 185 ? 17.844 6.711 -15.203 1 89.75 185 SER B N 1
ATOM 4313 C CA . SER B 1 185 ? 18.234 5.305 -15.125 1 89.75 185 SER B CA 1
ATOM 4314 C C . SER B 1 185 ? 17.312 4.438 -15.984 1 89.75 185 SER B C 1
ATOM 4316 O O . SER B 1 185 ? 16.094 4.402 -15.766 1 89.75 185 SER B O 1
ATOM 4318 N N . PRO B 1 186 ? 17.969 3.752 -16.953 1 75.19 186 PRO B N 1
ATOM 4319 C CA . PRO B 1 186 ? 17.172 2.842 -17.781 1 75.19 186 PRO B CA 1
ATOM 4320 C C . PRO B 1 186 ? 16.844 1.533 -17.062 1 75.19 186 PRO B C 1
ATOM 4322 O O . PRO B 1 186 ? 15.992 0.766 -17.531 1 75.19 186 PRO B O 1
ATOM 4325 N N . TYR B 1 187 ? 17.516 1.317 -15.977 1 75.69 187 TYR B N 1
ATOM 4326 C CA . TYR B 1 187 ? 17.375 0.012 -15.344 1 75.69 187 TYR B CA 1
ATOM 4327 C C . TYR B 1 187 ? 16.266 0.03 -14.305 1 75.69 187 TYR B C 1
ATOM 4329 O O . TYR B 1 187 ? 16.016 1.058 -13.672 1 75.69 187 TYR B O 1
ATOM 4337 N N . SER B 1 188 ? 15.719 -1.212 -14.203 1 84.62 188 SER B N 1
ATOM 4338 C CA . SER B 1 188 ? 14.648 -1.388 -13.219 1 84.62 188 SER B CA 1
ATOM 4339 C C . SE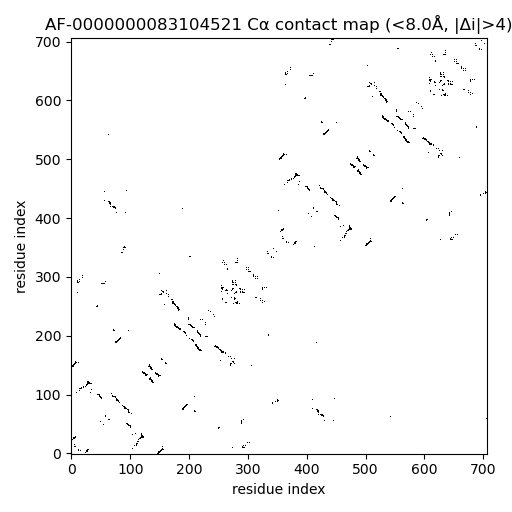R B 1 188 ? 15.203 -1.892 -11.891 1 84.62 188 SER B C 1
ATOM 4341 O O . SER B 1 188 ? 16.094 -2.74 -11.859 1 84.62 188 SER B O 1
ATOM 4343 N N . MET B 1 189 ? 14.93 -1.221 -10.805 1 91.88 189 MET B N 1
ATOM 4344 C CA . MET B 1 189 ? 15.203 -1.649 -9.438 1 91.88 189 MET B CA 1
ATOM 4345 C C . MET B 1 189 ? 13.914 -2.033 -8.719 1 91.88 189 MET B C 1
ATOM 4347 O O . MET B 1 189 ? 13.008 -1.214 -8.586 1 91.88 189 MET B O 1
ATOM 4351 N N . PRO B 1 190 ? 13.867 -3.297 -8.305 1 94.75 190 PRO B N 1
ATOM 4352 C CA . PRO B 1 190 ? 12.586 -3.791 -7.805 1 94.75 190 PRO B CA 1
ATOM 4353 C C . PRO B 1 190 ? 12.422 -3.586 -6.301 1 94.75 190 PRO B C 1
ATOM 4355 O O . PRO B 1 190 ? 11.727 -4.355 -5.641 1 94.75 190 PRO B O 1
ATOM 4358 N N . TYR B 1 191 ? 13.133 -2.705 -5.664 1 97.38 191 TYR B N 1
ATOM 4359 C CA . TYR B 1 191 ? 13.047 -2.396 -4.242 1 97.38 191 TYR B CA 1
ATOM 4360 C C . TYR B 1 191 ? 13.516 -0.972 -3.963 1 97.38 191 TYR B C 1
ATOM 4362 O O . TYR B 1 191 ? 14.219 -0.373 -4.773 1 97.38 191 TYR B O 1
ATOM 4370 N N . PHE B 1 192 ? 13.047 -0.432 -2.887 1 98.06 192 PHE B N 1
ATOM 4371 C CA . PHE B 1 192 ? 13.688 0.743 -2.307 1 98.06 192 PHE B CA 1
ATOM 4372 C C . PHE B 1 192 ? 14.945 0.353 -1.552 1 98.06 192 PHE B C 1
ATOM 4374 O O . PHE B 1 192 ? 15.141 -0.816 -1.211 1 98.06 192 PHE B O 1
ATOM 4381 N N . THR B 1 193 ? 15.836 1.368 -1.321 1 98.06 193 THR B N 1
ATOM 4382 C CA . THR B 1 193 ? 17.062 1.029 -0.609 1 98.06 193 THR B CA 1
ATOM 4383 C C . THR B 1 193 ? 17.312 2 0.543 1 98.06 193 THR B C 1
ATOM 4385 O O . THR B 1 193 ? 17.156 3.213 0.381 1 98.06 193 THR B O 1
ATOM 4388 N N . ALA B 1 194 ? 17.547 1.518 1.684 1 97.81 194 ALA B N 1
ATOM 4389 C CA . ALA B 1 194 ? 18.094 2.262 2.822 1 97.81 194 ALA B CA 1
ATOM 4390 C C . ALA B 1 194 ? 19.547 1.906 3.076 1 97.81 194 ALA B C 1
ATOM 4392 O O . ALA B 1 194 ? 19.906 0.728 3.17 1 97.81 194 ALA B O 1
ATOM 4393 N N . ILE B 1 195 ? 20.391 2.885 3.18 1 98.38 195 ILE B N 1
ATOM 4394 C CA . ILE B 1 195 ? 21.828 2.654 3.311 1 98.38 195 ILE B CA 1
ATOM 4395 C C . ILE B 1 195 ? 22.328 3.221 4.641 1 98.38 195 ILE B C 1
ATOM 4397 O O . ILE B 1 195 ? 22.031 4.367 4.98 1 98.38 195 ILE B O 1
ATOM 4401 N N . PHE B 1 196 ? 23.078 2.436 5.324 1 97.94 196 PHE B N 1
ATOM 4402 C CA . PHE B 1 196 ? 23.688 2.844 6.582 1 97.94 196 PHE B CA 1
ATOM 4403 C C . PHE B 1 196 ? 25.219 2.773 6.5 1 97.94 196 PHE B C 1
ATOM 4405 O O . PHE B 1 196 ? 25.766 1.725 6.18 1 97.94 196 PHE B O 1
ATOM 4412 N N . ASP B 1 197 ? 25.812 3.891 6.738 1 97.31 197 ASP B N 1
ATOM 4413 C CA . ASP B 1 197 ? 27.266 4.02 6.723 1 97.31 197 ASP B CA 1
ATOM 4414 C C . ASP B 1 197 ? 27.734 5.078 7.723 1 97.31 197 ASP B C 1
ATOM 4416 O O . ASP B 1 197 ? 27.578 6.277 7.484 1 97.31 197 ASP B O 1
ATOM 4420 N N . GLU B 1 198 ? 28.453 4.699 8.766 1 95 198 GLU B N 1
ATOM 4421 C CA . GLU B 1 198 ? 28.859 5.602 9.828 1 95 198 GLU B CA 1
ATOM 4422 C C . GLU B 1 198 ? 29.844 6.648 9.312 1 95 198 GLU B C 1
ATOM 4424 O O . GLU B 1 198 ? 29.969 7.734 9.883 1 95 198 GLU B O 1
ATOM 4429 N N . GLU B 1 199 ? 30.531 6.281 8.258 1 94.88 199 GLU B N 1
ATOM 4430 C CA . GLU B 1 199 ? 31.484 7.23 7.68 1 94.88 199 GLU B CA 1
ATOM 4431 C C . GLU B 1 199 ? 30.75 8.391 7.008 1 94.88 199 GLU B C 1
ATOM 4433 O O . GLU B 1 199 ? 31.297 9.5 6.914 1 94.88 199 GLU B O 1
ATOM 4438 N N . ILE B 1 200 ? 29.547 8.117 6.57 1 95.94 200 ILE B N 1
ATOM 4439 C CA . ILE B 1 200 ? 28.812 9.094 5.777 1 95.94 200 ILE B CA 1
ATOM 4440 C C . ILE B 1 200 ? 27.906 9.914 6.684 1 95.94 200 ILE B C 1
ATOM 4442 O O . ILE B 1 200 ? 27.922 11.148 6.645 1 95.94 200 ILE B O 1
ATOM 4446 N N . SER B 1 201 ? 27.109 9.211 7.461 1 94.69 201 SER B N 1
ATOM 4447 C CA . SER B 1 201 ? 26.094 9.859 8.281 1 94.69 201 SER B CA 1
ATOM 4448 C C . SER B 1 201 ? 25.734 9 9.492 1 94.69 201 SER B C 1
ATOM 4450 O O . SER B 1 201 ? 25.891 7.781 9.469 1 94.69 201 SER B O 1
ATOM 4452 N N . ASP B 1 202 ? 25.297 9.703 10.602 1 93.75 202 ASP B N 1
ATOM 4453 C CA . ASP B 1 202 ? 24.719 8.984 11.727 1 93.75 202 ASP B CA 1
ATOM 4454 C C . ASP B 1 202 ? 23.219 8.773 11.539 1 93.75 202 ASP B C 1
ATOM 4456 O O . ASP B 1 202 ? 22.516 8.391 12.484 1 93.75 202 ASP B O 1
ATOM 4460 N N . PHE B 1 203 ? 22.75 9.086 10.414 1 94.75 203 PHE B N 1
ATOM 4461 C CA . PHE B 1 203 ? 21.391 8.82 9.984 1 94.75 203 PHE B CA 1
ATOM 4462 C C . PHE B 1 203 ? 21.359 7.812 8.836 1 94.75 203 PHE B C 1
ATOM 4464 O O . PHE B 1 203 ? 21.891 6.703 8.969 1 94.75 203 PHE B O 1
ATOM 4471 N N . TYR B 1 204 ? 20.641 8.117 7.742 1 95.94 204 TYR B N 1
ATOM 4472 C CA . TYR B 1 204 ? 20.688 7.113 6.688 1 95.94 204 TYR B CA 1
ATOM 4473 C C . TYR B 1 204 ? 20.672 7.77 5.309 1 95.94 204 TYR B C 1
ATOM 4475 O O . TYR B 1 204 ? 20.484 8.984 5.191 1 95.94 204 TYR B O 1
ATOM 4483 N N . SER B 1 205 ? 21.031 7.02 4.328 1 98 205 SER B N 1
ATOM 4484 C CA . SER B 1 205 ? 20.938 7.363 2.914 1 98 205 SER B CA 1
ATOM 4485 C C . SER B 1 205 ? 19.922 6.469 2.203 1 98 205 SER B C 1
ATOM 4487 O O . SER B 1 205 ? 19.469 5.461 2.758 1 98 205 SER B O 1
ATOM 4489 N N . TRP B 1 206 ? 19.547 6.922 1.017 1 98.25 206 TRP B N 1
ATOM 4490 C CA . TRP B 1 206 ? 18.484 6.164 0.366 1 98.25 206 TRP B CA 1
ATOM 4491 C C . TRP B 1 206 ? 18.688 6.129 -1.146 1 98.25 206 TRP B C 1
ATOM 4493 O O . TRP B 1 206 ? 19.375 6.988 -1.706 1 98.25 206 TRP B O 1
ATOM 4503 N N . ILE B 1 207 ? 18.188 5.133 -1.753 1 98 207 ILE B N 1
ATOM 4504 C CA . ILE B 1 207 ? 17.984 5.031 -3.195 1 98 207 ILE B CA 1
ATOM 4505 C C . ILE B 1 207 ? 16.531 4.727 -3.492 1 98 207 ILE B C 1
ATOM 4507 O O . ILE B 1 207 ? 15.969 3.766 -2.963 1 98 207 ILE B O 1
ATOM 4511 N N . ILE B 1 208 ? 15.922 5.512 -4.324 1 97.69 208 ILE B N 1
ATOM 4512 C CA . ILE B 1 208 ? 14.5 5.371 -4.625 1 97.69 208 ILE B CA 1
ATOM 4513 C C . ILE B 1 208 ? 14.281 5.41 -6.137 1 97.69 208 ILE B C 1
ATOM 4515 O O . ILE B 1 208 ? 14.594 6.406 -6.789 1 97.69 208 ILE B O 1
ATOM 4519 N N . PRO B 1 209 ? 13.758 4.324 -6.684 1 96.88 209 PRO B N 1
ATOM 4520 C CA . PRO B 1 209 ? 13.344 4.383 -8.086 1 96.88 209 PRO B CA 1
ATOM 4521 C C . PRO B 1 209 ? 12.102 5.246 -8.297 1 96.88 209 PRO B C 1
ATOM 4523 O O . PRO B 1 209 ? 11.156 5.172 -7.516 1 96.88 209 PRO B O 1
ATOM 4526 N N . LYS B 1 210 ? 12.109 6.082 -9.258 1 95.56 210 LYS B N 1
ATOM 4527 C CA . LYS B 1 210 ? 11.008 6.977 -9.609 1 95.56 210 LYS B CA 1
ATOM 4528 C C . LYS B 1 210 ? 10.898 7.152 -11.117 1 95.56 210 LYS B C 1
ATOM 4530 O O . LYS B 1 210 ? 11.656 7.926 -11.711 1 95.56 210 LYS B O 1
ATOM 4535 N N . ASN B 1 211 ? 9.789 6.512 -11.703 1 94.56 211 ASN B N 1
ATOM 4536 C CA . ASN B 1 211 ? 9.648 6.523 -13.156 1 94.56 211 ASN B CA 1
ATOM 4537 C C . ASN B 1 211 ? 10.93 6.07 -13.852 1 94.56 211 ASN B C 1
ATOM 4539 O O . ASN B 1 211 ? 11.422 4.969 -13.602 1 94.56 211 ASN B O 1
ATOM 4543 N N . ASN B 1 212 ? 11.531 6.887 -14.695 1 93.69 212 ASN B N 1
ATOM 4544 C CA . ASN B 1 212 ? 12.758 6.52 -15.391 1 93.69 212 ASN B CA 1
ATOM 4545 C C . ASN B 1 212 ? 13.984 7.105 -14.711 1 93.69 212 ASN B C 1
ATOM 4547 O O . ASN B 1 212 ? 14.992 7.387 -15.367 1 93.69 212 ASN B O 1
ATOM 4551 N N . HIS B 1 213 ? 13.828 7.297 -13.375 1 95.75 213 HIS B N 1
ATOM 4552 C CA . HIS B 1 213 ? 14.93 7.871 -12.617 1 95.75 213 HIS B CA 1
ATOM 4553 C C . HIS B 1 213 ? 15.25 7.031 -11.383 1 95.75 213 HIS B C 1
ATOM 4555 O O . HIS B 1 213 ? 14.445 6.195 -10.969 1 95.75 213 HIS B O 1
ATOM 4561 N N . ILE B 1 214 ? 16.453 7.262 -10.922 1 96.06 214 ILE B N 1
ATOM 4562 C CA . ILE B 1 214 ? 16.875 6.793 -9.602 1 96.06 214 ILE B CA 1
ATOM 4563 C C . ILE B 1 214 ? 17.297 7.98 -8.742 1 96.06 214 ILE B C 1
ATOM 4565 O O . ILE B 1 214 ? 18.047 8.844 -9.195 1 96.06 214 ILE B O 1
ATOM 4569 N N . LEU B 1 215 ? 16.719 8.078 -7.543 1 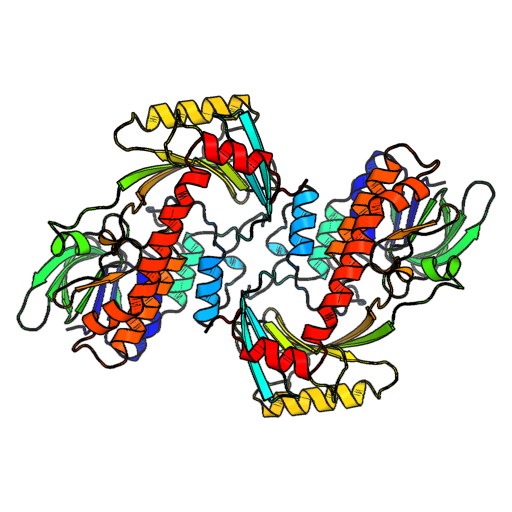96.94 215 LEU B N 1
ATOM 4570 C CA . LEU B 1 215 ? 17.094 9.102 -6.578 1 96.94 215 LEU B CA 1
ATOM 4571 C C . LEU B 1 215 ? 18.125 8.562 -5.578 1 96.94 215 LEU B C 1
ATOM 4573 O O . LEU B 1 215 ? 17.922 7.492 -5.004 1 96.94 215 LEU B O 1
ATOM 4577 N N . LEU B 1 216 ? 19.203 9.211 -5.477 1 98 216 LEU B N 1
ATOM 4578 C CA . LEU B 1 216 ? 20.141 8.977 -4.383 1 98 216 LEU B CA 1
ATOM 4579 C C . LEU B 1 216 ? 20.156 10.148 -3.414 1 98 216 LEU B C 1
ATOM 4581 O O . LEU B 1 216 ? 20.344 11.297 -3.828 1 98 216 LEU B O 1
ATOM 4585 N N . GLY B 1 217 ? 19.859 9.828 -2.191 1 97.69 217 GLY B N 1
ATOM 4586 C CA . GLY B 1 217 ? 19.891 10.891 -1.198 1 97.69 217 GLY B CA 1
ATOM 4587 C C . GLY B 1 217 ? 20.516 10.461 0.111 1 97.69 217 GLY B C 1
ATOM 4588 O O . GLY B 1 217 ? 20.734 9.273 0.342 1 97.69 217 GLY B O 1
ATOM 4589 N N . SER B 1 218 ? 20.922 11.453 0.883 1 97.31 218 SER B N 1
ATOM 4590 C CA . SER B 1 218 ? 21.5 11.234 2.203 1 97.31 218 SER B CA 1
ATOM 4591 C C . SER B 1 218 ? 21.156 12.375 3.154 1 97.31 218 SER B C 1
ATOM 4593 O O . SER B 1 218 ? 21.109 13.539 2.744 1 97.31 218 SER B O 1
ATOM 4595 N N . ALA B 1 219 ? 20.875 12.023 4.344 1 95.94 219 ALA B N 1
ATOM 4596 C CA . ALA B 1 219 ? 20.797 13 5.422 1 95.94 219 ALA B CA 1
ATOM 4597 C C . ALA B 1 219 ? 22.141 13.18 6.098 1 95.94 219 ALA B C 1
ATOM 4599 O O . ALA B 1 219 ? 22.656 12.25 6.73 1 95.94 219 ALA B O 1
ATOM 4600 N N . LEU B 1 220 ? 22.688 14.391 6.012 1 95.81 220 LEU B N 1
ATOM 4601 C CA . LEU B 1 220 ? 24.062 14.617 6.426 1 95.81 220 LEU B CA 1
ATOM 4602 C C . LEU B 1 220 ? 24.125 15.688 7.516 1 95.81 220 LEU B C 1
ATOM 4604 O O . LEU B 1 220 ? 23.344 16.641 7.508 1 95.81 220 LEU B O 1
ATOM 4608 N N . SER B 1 221 ? 25.062 15.516 8.398 1 92.19 221 SER B N 1
ATOM 4609 C CA . SER B 1 221 ? 25.312 16.547 9.391 1 92.19 221 SER B CA 1
ATOM 4610 C C . SER B 1 221 ? 25.875 17.812 8.742 1 92.19 221 SER B C 1
ATOM 4612 O O . SER B 1 221 ? 26.828 17.75 7.969 1 92.19 221 SER B O 1
ATOM 4614 N N . PRO B 1 222 ? 25.25 18.953 9.133 1 87.12 222 PRO B N 1
ATOM 4615 C CA . PRO B 1 222 ? 25.734 20.203 8.523 1 87.12 222 PRO B CA 1
ATOM 4616 C C . PRO B 1 222 ? 27.203 20.484 8.836 1 87.12 222 PRO B C 1
ATOM 4618 O O . PRO B 1 222 ? 27.859 21.234 8.094 1 87.12 222 PRO B O 1
ATOM 4621 N N . LYS B 1 223 ? 27.766 19.953 9.805 1 82.56 223 LYS B N 1
ATOM 4622 C CA . LYS B 1 223 ? 29.125 20.234 10.25 1 82.56 223 LYS B CA 1
ATOM 4623 C C . LYS B 1 223 ? 30.141 19.359 9.523 1 82.56 223 LYS B C 1
ATOM 4625 O O . LYS B 1 223 ? 31.344 19.547 9.695 1 82.56 223 LYS B O 1
ATOM 4630 N N . ASN B 1 224 ? 29.781 18.5 8.602 1 75.44 224 ASN B N 1
ATOM 4631 C CA . ASN B 1 224 ? 30.672 17.453 8.109 1 75.44 224 ASN B CA 1
ATOM 4632 C C . ASN B 1 224 ? 30.844 17.531 6.598 1 75.44 224 ASN B C 1
ATOM 4634 O O . ASN B 1 224 ? 30.703 16.516 5.902 1 75.44 224 ASN B O 1
ATOM 4638 N N . ASN B 1 225 ? 31.359 18.609 6.074 1 87.25 225 ASN B N 1
ATOM 4639 C CA . ASN B 1 225 ? 31.625 18.641 4.641 1 87.25 225 ASN B CA 1
ATOM 4640 C C . ASN B 1 225 ? 30.609 17.797 3.865 1 87.25 225 ASN B C 1
ATOM 4642 O O . ASN B 1 225 ? 30.969 16.797 3.254 1 87.25 225 ASN B O 1
ATOM 4646 N N . THR B 1 226 ? 29.406 18.203 3.816 1 91.75 226 THR B N 1
ATOM 4647 C CA . THR B 1 226 ? 28.25 17.469 3.301 1 91.75 226 THR B CA 1
ATOM 4648 C C . THR B 1 226 ? 28.5 17.031 1.86 1 91.75 226 THR B C 1
ATOM 4650 O O . THR B 1 226 ? 28.203 15.883 1.503 1 91.75 226 THR B O 1
ATOM 4653 N N . LYS B 1 227 ? 29.109 17.844 1.027 1 92.38 227 LYS B N 1
ATOM 4654 C CA . LYS B 1 227 ? 29.359 17.5 -0.373 1 92.38 227 LYS B CA 1
ATOM 4655 C C . LYS B 1 227 ? 30.375 16.375 -0.5 1 92.38 227 LYS B C 1
ATOM 4657 O O . LYS B 1 227 ? 30.188 15.453 -1.308 1 92.38 227 LYS B O 1
ATOM 4662 N N . GLU B 1 228 ? 31.391 16.469 0.274 1 95.25 228 GLU B N 1
ATOM 4663 C CA . GLU B 1 228 ? 32.406 15.43 0.251 1 95.25 228 GLU B CA 1
ATOM 4664 C C . GLU B 1 228 ? 31.859 14.078 0.688 1 95.25 228 GLU B C 1
ATOM 4666 O O . GLU B 1 228 ? 32.094 13.062 0.043 1 95.25 228 GLU B O 1
ATOM 4671 N N . LYS B 1 229 ? 31.094 14.102 1.769 1 96.69 229 LYS B N 1
ATOM 4672 C CA . LYS B 1 229 ? 30.5 12.875 2.277 1 96.69 229 LYS B CA 1
ATOM 4673 C C . LYS B 1 229 ? 29.547 12.266 1.255 1 96.69 229 LYS B C 1
ATOM 4675 O O . LYS B 1 229 ? 29.516 11.047 1.069 1 96.69 229 LYS B O 1
ATOM 4680 N N . TYR B 1 230 ? 28.812 13.117 0.63 1 96.94 230 TYR B N 1
ATOM 4681 C CA . TYR B 1 230 ? 27.891 12.648 -0.402 1 96.94 230 TYR B CA 1
ATOM 4682 C C . TYR B 1 230 ? 28.641 12.008 -1.556 1 96.94 230 TYR B C 1
ATOM 4684 O O . TYR B 1 230 ? 28.234 10.961 -2.066 1 96.94 230 TYR B O 1
ATOM 4692 N N . ASN B 1 231 ? 29.75 12.609 -1.922 1 96.31 231 ASN B N 1
ATOM 4693 C CA . ASN B 1 231 ? 30.562 12.062 -3.01 1 96.31 231 ASN B CA 1
ATOM 4694 C C . ASN B 1 231 ? 31.188 10.727 -2.623 1 96.31 231 ASN B C 1
ATOM 4696 O O . ASN B 1 231 ? 31.312 9.828 -3.453 1 96.31 231 ASN B O 1
ATOM 4700 N N . ILE B 1 232 ? 31.625 10.641 -1.403 1 97.56 232 ILE B N 1
ATOM 4701 C CA . ILE B 1 232 ? 32.156 9.375 -0.914 1 97.56 232 ILE B CA 1
ATOM 4702 C C . ILE B 1 232 ? 31.078 8.297 -0.984 1 97.56 232 ILE B C 1
ATOM 4704 O O . ILE B 1 232 ? 31.344 7.18 -1.431 1 97.56 232 ILE B O 1
ATOM 4708 N N . LEU B 1 233 ? 29.875 8.633 -0.577 1 98.12 233 LEU B N 1
ATOM 4709 C CA . LEU B 1 233 ? 28.734 7.719 -0.665 1 98.12 233 LEU B CA 1
ATOM 4710 C C . LEU B 1 233 ? 28.547 7.23 -2.098 1 98.12 233 LEU B C 1
ATOM 4712 O O . LEU B 1 233 ? 28.438 6.027 -2.34 1 98.12 233 LEU B O 1
ATOM 4716 N N . LYS B 1 234 ? 28.469 8.133 -3.025 1 97.25 234 LYS B N 1
ATOM 4717 C CA . LYS B 1 234 ? 28.281 7.809 -4.434 1 97.25 234 LYS B CA 1
ATOM 4718 C C . LYS B 1 234 ? 29.344 6.848 -4.938 1 97.25 234 LYS B C 1
ATOM 4720 O O . LYS B 1 234 ? 29.047 5.879 -5.637 1 97.25 234 LYS B O 1
ATOM 4725 N N . THR B 1 235 ? 30.578 7.133 -4.547 1 97.56 235 THR B N 1
ATOM 4726 C CA . THR B 1 235 ? 31.703 6.301 -4.957 1 97.56 235 THR B CA 1
ATOM 4727 C C . THR B 1 235 ? 31.547 4.883 -4.41 1 97.56 235 THR B C 1
ATOM 4729 O O . THR B 1 235 ? 31.719 3.906 -5.145 1 97.56 235 THR B O 1
ATOM 4732 N N . LYS B 1 236 ? 31.234 4.805 -3.143 1 98.12 236 LYS B N 1
ATOM 4733 C CA . LYS B 1 236 ? 31.078 3.496 -2.518 1 98.12 236 LYS B CA 1
ATOM 4734 C C . LYS B 1 236 ? 29.969 2.695 -3.207 1 98.12 236 LYS B C 1
ATOM 4736 O O . LYS B 1 236 ? 30.141 1.503 -3.471 1 98.12 236 LYS B O 1
ATOM 4741 N N . LEU B 1 237 ? 28.891 3.342 -3.531 1 97.88 237 LEU B N 1
ATOM 4742 C CA . LEU B 1 237 ? 27.734 2.668 -4.137 1 97.88 237 LEU B CA 1
ATOM 4743 C C . LEU B 1 237 ? 28.031 2.293 -5.586 1 97.88 237 LEU B C 1
ATOM 4745 O O . LEU B 1 237 ? 27.562 1.261 -6.07 1 97.88 237 LEU B O 1
ATOM 4749 N N . THR B 1 238 ? 28.797 3.117 -6.25 1 96.56 238 THR B N 1
ATOM 4750 C CA . THR B 1 238 ? 29.219 2.783 -7.605 1 96.56 238 THR B CA 1
ATOM 4751 C C . THR B 1 238 ? 30.047 1.502 -7.613 1 96.56 238 THR B C 1
ATOM 4753 O O . THR B 1 238 ? 29.906 0.667 -8.508 1 96.56 238 THR B O 1
ATOM 4756 N N . ARG B 1 239 ? 30.844 1.364 -6.641 1 96.5 239 ARG B N 1
ATOM 4757 C CA . ARG B 1 239 ? 31.656 0.158 -6.52 1 96.5 239 ARG B CA 1
ATOM 4758 C C . ARG B 1 239 ? 30.781 -1.071 -6.293 1 96.5 239 ARG B C 1
ATOM 4760 O O . ARG B 1 239 ? 31.156 -2.188 -6.648 1 96.5 239 ARG B O 1
ATOM 4767 N N . LEU B 1 240 ? 29.641 -0.828 -5.707 1 95.5 240 LEU B N 1
ATOM 4768 C CA . LEU B 1 240 ? 28.703 -1.921 -5.453 1 95.5 240 LEU B CA 1
ATOM 4769 C C . LEU B 1 240 ? 27.859 -2.199 -6.684 1 95.5 240 LEU B C 1
ATOM 4771 O O . LEU B 1 240 ? 27.016 -3.102 -6.672 1 95.5 240 LEU B O 1
ATOM 4775 N N . GLY B 1 241 ? 27.969 -1.414 -7.734 1 93.06 241 GLY B N 1
ATOM 4776 C CA . GLY B 1 241 ? 27.297 -1.725 -8.984 1 93.06 241 GLY B CA 1
ATOM 4777 C C . GLY B 1 241 ? 26.219 -0.728 -9.344 1 93.06 241 GLY B C 1
ATOM 4778 O O . GLY B 1 241 ? 25.594 -0.832 -10.406 1 93.06 241 GLY B O 1
ATOM 4779 N N . PHE B 1 242 ? 25.938 0.226 -8.438 1 94.56 242 PHE B N 1
ATOM 4780 C CA . PHE B 1 242 ? 24.953 1.249 -8.766 1 94.56 242 PHE B CA 1
ATOM 4781 C C . PHE B 1 242 ? 25.531 2.242 -9.773 1 94.56 242 PHE B C 1
ATOM 4783 O O . PHE B 1 242 ? 26.719 2.547 -9.75 1 94.56 242 PHE B O 1
ATOM 4790 N N . ASN B 1 243 ? 24.625 2.744 -10.664 1 92.44 243 ASN B N 1
ATOM 4791 C CA . ASN B 1 243 ? 25.031 3.686 -11.703 1 92.44 243 ASN B CA 1
ATOM 4792 C C . ASN B 1 243 ? 24.422 5.07 -11.469 1 92.44 243 ASN B C 1
ATOM 4794 O O . ASN B 1 243 ? 23.203 5.227 -11.461 1 92.44 243 ASN B O 1
ATOM 4798 N N . PHE B 1 244 ? 25.359 6.078 -11.406 1 94.81 244 PHE B N 1
ATOM 4799 C CA . PHE B 1 244 ? 24.938 7.453 -11.156 1 94.81 244 PHE B CA 1
ATOM 4800 C C . PHE B 1 244 ? 25.484 8.391 -12.227 1 94.81 244 PHE B C 1
ATOM 4802 O O . PHE B 1 244 ? 25.875 9.523 -11.93 1 94.81 244 PHE B O 1
ATOM 4809 N N . GLU B 1 245 ? 25.641 8.094 -13.477 1 88.81 245 GLU B N 1
ATOM 4810 C CA . GLU B 1 245 ? 26.281 8.859 -14.539 1 88.81 245 GLU B CA 1
ATOM 4811 C C . GLU B 1 245 ? 25.359 9.938 -15.078 1 88.81 245 GLU B C 1
ATOM 4813 O O . GLU B 1 245 ? 25.812 11.008 -15.492 1 88.81 245 GLU B O 1
ATOM 4818 N N . ASN B 1 246 ? 24.047 9.844 -15.203 1 92.75 246 ASN B N 1
ATOM 4819 C CA . ASN B 1 246 ? 23.109 10.758 -15.844 1 92.75 246 ASN B CA 1
ATOM 4820 C C . ASN B 1 246 ? 22.297 11.547 -14.812 1 92.75 246 ASN B C 1
ATOM 4822 O O . ASN B 1 246 ? 21.078 11.422 -14.758 1 92.75 246 ASN B O 1
ATOM 4826 N N . LYS B 1 247 ? 23.094 12.523 -14.18 1 95.69 247 LYS B N 1
ATOM 4827 C CA . LYS B 1 247 ? 22.438 13.359 -13.18 1 95.69 247 LYS B CA 1
ATOM 4828 C C . LYS B 1 247 ? 21.5 14.375 -13.836 1 95.69 247 LYS B C 1
ATOM 4830 O O . LYS B 1 247 ? 21.891 15.047 -14.797 1 95.69 247 LYS B O 1
ATOM 4835 N N . ILE B 1 248 ? 20.359 14.539 -13.305 1 95.06 248 ILE B N 1
ATOM 4836 C CA . ILE B 1 248 ? 19.344 15.406 -13.883 1 95.06 248 ILE B CA 1
ATOM 4837 C C . ILE B 1 248 ? 19.172 16.656 -13.016 1 95.06 248 ILE B C 1
ATOM 4839 O O . ILE B 1 248 ? 18.969 17.75 -13.531 1 95.06 248 ILE B O 1
ATOM 4843 N N . LYS B 1 249 ? 19.141 16.547 -11.727 1 94.5 249 LYS B N 1
ATOM 4844 C CA . LYS B 1 249 ? 18.938 17.656 -10.797 1 94.5 249 LYS B CA 1
ATOM 4845 C C . LYS B 1 249 ? 19.406 17.281 -9.391 1 94.5 249 LYS B C 1
ATOM 4847 O O . LYS B 1 249 ? 19.594 16.109 -9.086 1 94.5 249 LYS B O 1
ATOM 4852 N N . VAL B 1 250 ? 19.703 18.25 -8.648 1 94.62 250 VAL B N 1
ATOM 4853 C CA . VAL B 1 250 ? 20.062 18.125 -7.238 1 94.62 250 VAL B CA 1
ATOM 4854 C C . VAL B 1 250 ? 19.078 18.938 -6.387 1 94.62 250 VAL B C 1
ATOM 4856 O O . VAL B 1 250 ? 18.688 20.047 -6.754 1 94.62 250 VAL B O 1
ATOM 485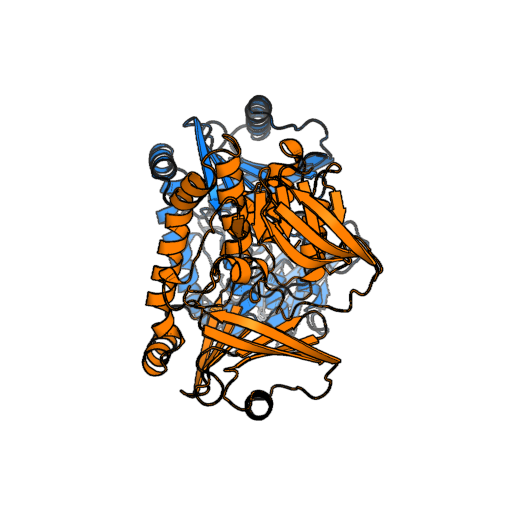9 N N . GLU B 1 251 ? 18.594 18.312 -5.355 1 93.94 251 GLU B N 1
ATOM 4860 C CA . GLU B 1 251 ? 17.719 18.938 -4.367 1 93.94 251 GLU B CA 1
ATOM 4861 C C . GLU B 1 251 ? 18.328 18.875 -2.971 1 93.94 251 GLU B C 1
ATOM 4863 O O . GLU B 1 251 ? 19.094 17.969 -2.66 1 93.94 251 GLU B O 1
ATOM 4868 N N . SER B 1 252 ? 18.047 19.891 -2.227 1 91.88 252 SER B N 1
ATOM 4869 C CA . SER B 1 252 ? 18.5 19.906 -0.84 1 91.88 252 SER B CA 1
ATOM 4870 C C . SER B 1 252 ? 17.453 20.5 0.08 1 91.88 252 SER B C 1
ATOM 4872 O O . SER B 1 252 ? 16.578 21.266 -0.368 1 91.88 252 SER B O 1
ATOM 4874 N N . ALA B 1 253 ? 17.391 20.016 1.266 1 89 253 ALA B N 1
ATOM 4875 C CA . ALA B 1 253 ? 16.5 20.531 2.295 1 89 253 ALA B CA 1
ATOM 4876 C C . ALA B 1 253 ? 17.031 20.234 3.691 1 89 253 ALA B C 1
ATOM 4878 O O . ALA B 1 253 ? 17.859 19.344 3.865 1 89 253 ALA B O 1
ATOM 4879 N N . TYR B 1 254 ? 16.641 21.031 4.559 1 87.12 254 TYR B N 1
ATOM 4880 C CA . TYR B 1 254 ? 16.922 20.719 5.953 1 87.12 254 TYR B CA 1
ATOM 4881 C C . TYR B 1 254 ? 15.93 19.719 6.512 1 87.12 254 TYR B C 1
ATOM 4883 O O . TYR B 1 254 ? 14.742 19.75 6.164 1 87.12 254 TYR B O 1
ATOM 4891 N N . ILE B 1 255 ? 16.453 18.828 7.32 1 87.5 255 ILE B N 1
ATOM 4892 C CA . ILE B 1 255 ? 15.648 17.859 8.055 1 87.5 255 ILE B CA 1
ATOM 4893 C C . ILE B 1 255 ? 15.93 17.969 9.555 1 87.5 255 ILE B C 1
ATOM 4895 O O . ILE B 1 255 ? 17.094 18.094 9.961 1 87.5 255 ILE B O 1
ATOM 4899 N N . TYR B 1 256 ? 14.852 17.953 10.289 1 88.25 256 TYR B N 1
ATOM 4900 C CA . TYR B 1 256 ? 15.016 17.938 11.734 1 88.25 256 TYR B CA 1
ATOM 4901 C C . TYR B 1 256 ? 14.82 16.531 12.289 1 88.25 256 TYR B C 1
ATOM 4903 O O . TYR B 1 256 ? 13.992 15.766 11.781 1 88.25 256 TYR B O 1
ATOM 4911 N N . ARG B 1 257 ? 15.602 16.203 13.195 1 91.44 257 ARG B N 1
ATOM 4912 C CA . ARG B 1 257 ? 15.461 14.945 13.93 1 91.44 257 ARG B CA 1
ATOM 4913 C C . ARG B 1 257 ? 15.273 15.203 15.422 1 91.44 257 ARG B C 1
ATOM 4915 O O . ARG B 1 257 ? 16.234 15.484 16.125 1 91.44 257 ARG B O 1
ATOM 4922 N N . PRO B 1 258 ? 14.039 15.07 15.883 1 92.31 258 PRO B N 1
ATOM 4923 C CA . PRO B 1 258 ? 13.836 15.273 17.312 1 92.31 258 PRO B CA 1
ATOM 4924 C C . PRO B 1 258 ? 14.516 14.195 18.172 1 92.31 258 PRO B C 1
ATOM 4926 O O . PRO B 1 258 ? 14.398 13.008 17.875 1 92.31 258 PRO B O 1
ATOM 4929 N N . LYS B 1 259 ? 15.242 14.656 19.172 1 90.69 259 LYS B N 1
ATOM 4930 C CA . LYS B 1 259 ? 15.945 13.75 20.078 1 90.69 259 LYS B CA 1
ATOM 4931 C C . LYS B 1 259 ? 15.289 13.719 21.453 1 90.69 259 LYS B C 1
ATOM 4933 O O . LYS B 1 259 ? 15.461 12.758 22.203 1 90.69 259 LYS B O 1
ATOM 4938 N N . LYS B 1 260 ? 14.586 14.773 21.719 1 91.88 260 LYS B N 1
ATOM 4939 C CA . LYS B 1 260 ? 13.883 14.914 22.984 1 91.88 260 LYS B CA 1
ATOM 4940 C C . LYS B 1 260 ? 12.414 15.266 22.781 1 91.88 260 LYS B C 1
ATOM 4942 O O . LYS B 1 260 ? 12.078 15.977 21.828 1 91.88 260 LYS B O 1
ATOM 4947 N N . ILE B 1 261 ? 11.625 14.852 23.656 1 91.06 261 ILE B N 1
ATOM 4948 C CA . ILE B 1 261 ? 10.188 15.086 23.562 1 91.06 261 ILE B CA 1
ATOM 4949 C C . ILE B 1 261 ? 9.898 16.578 23.656 1 91.06 261 ILE B C 1
ATOM 4951 O O . ILE B 1 261 ? 8.945 17.078 23.047 1 91.06 261 ILE B O 1
ATOM 4955 N N . SER B 1 262 ? 10.75 17.297 24.406 1 89.62 262 SER B N 1
ATOM 4956 C CA . SER B 1 262 ? 10.555 18.734 24.641 1 89.62 262 SER B CA 1
ATOM 4957 C C . SER B 1 262 ? 10.75 19.531 23.359 1 89.62 262 SER B C 1
ATOM 4959 O O . SER B 1 262 ? 10.391 20.703 23.281 1 89.62 262 SER B O 1
ATOM 4961 N N . GLN B 1 263 ? 11.297 18.891 22.391 1 92.25 263 GLN B N 1
ATOM 4962 C CA . GLN B 1 263 ? 11.531 19.562 21.109 1 92.25 263 GLN B CA 1
ATOM 4963 C C . GLN B 1 263 ? 10.242 19.641 20.297 1 92.25 263 GLN B C 1
ATOM 4965 O O . GLN B 1 263 ? 10.172 20.406 19.312 1 92.25 263 GLN B O 1
ATOM 4970 N N . PHE B 1 264 ? 9.281 18.812 20.641 1 93.94 264 PHE B N 1
ATOM 4971 C CA . PHE B 1 264 ? 7.934 19 20.125 1 93.94 264 PHE B CA 1
ATOM 4972 C C . PHE B 1 264 ? 7.219 20.125 20.859 1 93.94 264 PHE B C 1
ATOM 4974 O O . PHE B 1 264 ? 7.059 20.062 22.078 1 93.94 264 PHE B O 1
ATOM 4981 N N . TYR B 1 265 ? 6.84 21.156 20.109 1 93.94 265 TYR B N 1
ATOM 4982 C CA . TYR B 1 265 ? 6.277 22.359 20.703 1 93.94 265 TYR B CA 1
ATOM 4983 C C . TYR B 1 265 ? 4.973 22.75 20 1 93.94 265 TYR B C 1
ATOM 4985 O O . TYR B 1 265 ? 4.957 23 18.797 1 93.94 265 TYR B O 1
ATOM 4993 N N . ILE B 1 266 ? 3.906 22.891 20.719 1 95 266 ILE B N 1
ATOM 4994 C CA . ILE B 1 266 ? 2.582 23.031 20.125 1 95 266 ILE B CA 1
ATOM 4995 C C . ILE B 1 266 ? 2.316 24.516 19.828 1 95 266 ILE B C 1
ATOM 4997 O O . ILE B 1 266 ? 1.451 24.844 19.016 1 95 266 ILE B O 1
ATOM 5001 N N . GLY B 1 267 ? 2.98 25.484 20.609 1 94.94 267 GLY B N 1
ATOM 5002 C CA . GLY B 1 267 ? 2.725 26.891 20.391 1 94.94 267 GLY B CA 1
ATOM 5003 C C . GLY B 1 267 ? 2.43 27.656 21.672 1 94.94 267 GLY B C 1
ATOM 5004 O O . GLY B 1 267 ? 2.572 27.109 22.766 1 94.94 267 GLY B O 1
ATOM 5005 N N . LYS B 1 268 ? 2.236 28.969 21.531 1 94 268 LYS B N 1
ATOM 5006 C CA . LYS B 1 268 ? 1.889 29.859 22.641 1 94 268 LYS B CA 1
ATOM 5007 C C . LYS B 1 268 ? 1.194 31.125 22.125 1 94 268 LYS B C 1
ATOM 5009 O O . LYS B 1 268 ? 1.291 31.453 20.953 1 94 268 LYS B O 1
ATOM 5014 N N . ASN B 1 269 ? 0.44 31.844 23.062 1 92.5 269 ASN B N 1
ATOM 5015 C CA . ASN B 1 269 ? -0.115 33.188 22.812 1 92.5 269 ASN B CA 1
ATOM 5016 C C . ASN B 1 269 ? -0.94 33.219 21.531 1 92.5 269 ASN B C 1
ATOM 5018 O O . ASN B 1 269 ? -0.721 34.062 20.672 1 92.5 269 ASN B O 1
ATOM 5022 N N . ASN B 1 270 ? -1.855 32.281 21.281 1 96.12 270 ASN B N 1
ATOM 5023 C CA . ASN B 1 270 ? -2.762 32.188 20.141 1 96.12 270 ASN B CA 1
ATOM 5024 C C . ASN B 1 270 ? -2.008 31.875 18.844 1 96.12 270 ASN B C 1
ATOM 5026 O O . ASN B 1 270 ? -2.498 32.156 17.75 1 96.12 270 ASN B O 1
ATOM 5030 N N . ILE B 1 271 ? -0.775 31.375 19 1 98 271 ILE B N 1
ATOM 5031 C CA . ILE B 1 271 ? 0.007 30.797 17.906 1 98 271 ILE B CA 1
ATOM 5032 C C . ILE B 1 271 ? 0.177 29.297 18.125 1 98 271 ILE B C 1
ATOM 5034 O O . ILE B 1 271 ? 0.638 28.859 19.188 1 98 271 ILE B O 1
ATOM 5038 N N . ALA B 1 272 ? -0.278 28.547 17.203 1 98.38 272 ALA B N 1
ATOM 5039 C CA . ALA B 1 272 ? -0.087 27.094 17.266 1 98.38 272 ALA B CA 1
ATOM 5040 C C . ALA B 1 272 ? 0.837 26.625 16.141 1 98.38 272 ALA B C 1
ATOM 5042 O O . ALA B 1 272 ? 0.933 27.266 15.094 1 98.38 272 ALA B O 1
ATOM 5043 N N . LEU B 1 273 ? 1.555 25.562 16.422 1 97.38 273 LEU B N 1
ATOM 5044 C CA . LEU B 1 273 ? 2.438 24.938 15.43 1 97.38 273 LEU B CA 1
ATOM 5045 C C . LEU B 1 273 ? 1.962 23.531 15.086 1 97.38 273 LEU B C 1
ATOM 5047 O O . LEU B 1 273 ? 1.519 22.781 15.961 1 97.38 273 LEU B O 1
ATOM 5051 N N . ILE B 1 274 ? 2.041 23.203 13.797 1 98.56 274 ILE B N 1
ATOM 5052 C CA . ILE B 1 274 ? 1.67 21.859 13.352 1 98.56 274 ILE B CA 1
ATOM 5053 C C . ILE B 1 274 ? 2.715 21.328 12.367 1 98.56 274 ILE B C 1
ATOM 5055 O O . ILE B 1 274 ? 3.438 22.109 11.742 1 98.56 274 ILE B O 1
ATOM 5059 N N . GLY B 1 275 ? 2.783 19.969 12.211 1 96.94 275 GLY B N 1
ATOM 5060 C CA . GLY B 1 275 ? 3.777 19.344 11.352 1 96.94 275 GLY B CA 1
ATOM 5061 C C . GLY B 1 275 ? 5.199 19.531 11.852 1 96.94 275 GLY B C 1
ATOM 5062 O O . GLY B 1 275 ? 5.438 19.562 13.062 1 96.94 275 GLY B O 1
ATOM 5063 N N . GLU B 1 276 ? 6.066 19.625 10.906 1 94.5 276 GLU B N 1
ATOM 5064 C CA . GLU B 1 276 ? 7.477 19.734 11.258 1 94.5 276 GLU B CA 1
ATOM 5065 C C . GLU B 1 276 ? 7.777 21.062 11.945 1 94.5 276 GLU B C 1
ATOM 5067 O O . GLU B 1 276 ? 8.742 21.172 12.711 1 94.5 276 GLU B O 1
ATOM 5072 N N . ALA B 1 277 ? 6.945 22.078 11.672 1 94.44 277 ALA B N 1
ATOM 5073 C CA . ALA B 1 277 ? 7.105 23.344 12.383 1 94.44 277 ALA B CA 1
ATOM 5074 C C . ALA B 1 277 ? 7.012 23.141 13.891 1 94.44 277 ALA B C 1
ATOM 5076 O O . ALA B 1 277 ? 7.66 23.859 14.656 1 94.44 277 ALA B O 1
ATOM 5077 N N . ALA B 1 278 ? 6.234 22.172 14.289 1 95.31 278 ALA B N 1
ATOM 5078 C CA . ALA B 1 278 ? 6.074 21.859 15.711 1 95.31 278 ALA B CA 1
ATOM 5079 C C . ALA B 1 278 ? 7.156 20.891 16.188 1 95.31 278 ALA B C 1
ATOM 5081 O O . ALA B 1 278 ? 7.234 20.578 17.375 1 95.31 278 ALA B O 1
ATOM 5082 N N . GLY B 1 279 ? 7.969 20.422 15.227 1 93.56 279 GLY B N 1
ATOM 5083 C CA . GLY B 1 279 ? 8.938 19.391 15.547 1 93.56 279 GLY B CA 1
ATOM 5084 C C . GLY B 1 279 ? 8.367 17.984 15.438 1 93.56 279 GLY B C 1
ATOM 5085 O O . GLY B 1 279 ? 8.945 17.031 15.961 1 93.56 279 GLY B O 1
ATOM 5086 N N . ALA B 1 280 ? 7.195 17.891 14.805 1 95.69 280 ALA B N 1
ATOM 5087 C CA . ALA B 1 280 ? 6.543 16.594 14.648 1 95.69 280 ALA B CA 1
ATOM 5088 C C . ALA B 1 280 ? 7.031 15.875 13.391 1 95.69 280 ALA B C 1
ATOM 5090 O O . ALA B 1 280 ? 6.473 16.062 12.305 1 95.69 280 ALA B O 1
ATOM 5091 N N . ILE B 1 281 ? 7.918 15.023 13.539 1 96 281 ILE B N 1
ATOM 5092 C CA . ILE B 1 281 ? 8.57 14.25 12.484 1 96 281 ILE B CA 1
ATOM 5093 C C . ILE B 1 281 ? 9.227 13.008 13.086 1 96 281 ILE B C 1
ATOM 5095 O O . ILE B 1 281 ? 9.734 13.047 14.203 1 96 281 ILE B O 1
ATOM 5099 N N . SER B 1 282 ? 9.211 11.961 12.375 1 95.75 282 SER B N 1
ATOM 5100 C CA . SER B 1 282 ? 9.781 10.711 12.875 1 95.75 282 SER B CA 1
ATOM 5101 C C . SER B 1 282 ? 11.289 10.828 13.062 1 95.75 282 SER B C 1
ATOM 5103 O O . SER B 1 282 ? 12.023 11.078 12.102 1 95.75 282 SER B O 1
ATOM 5105 N N . PRO B 1 283 ? 11.766 10.602 14.258 1 94.62 283 PRO B N 1
ATOM 5106 C CA . PRO B 1 283 ? 13.211 10.648 14.469 1 94.62 283 PRO B CA 1
ATOM 5107 C C . PRO B 1 283 ? 13.938 9.461 13.836 1 94.62 283 PRO B C 1
ATOM 5109 O O . PRO B 1 283 ? 15.164 9.484 13.695 1 94.62 283 PRO B O 1
ATOM 5112 N N . SER B 1 284 ? 13.219 8.445 13.453 1 93.12 284 SER B N 1
ATOM 5113 C CA . SER B 1 284 ? 13.82 7.234 12.906 1 93.12 284 SER B CA 1
ATOM 5114 C C . SER B 1 284 ? 13.836 7.266 11.383 1 93.12 284 SER B C 1
ATOM 5116 O O . SER B 1 284 ? 14.844 6.922 10.758 1 93.12 284 SER B O 1
ATOM 5118 N N . SER B 1 285 ? 12.82 7.73 10.766 1 93.06 285 SER B N 1
ATOM 5119 C CA . SER B 1 285 ? 12.703 7.605 9.312 1 93.06 285 SER B CA 1
ATOM 5120 C C . SER B 1 285 ? 12.633 8.977 8.641 1 93.06 285 SER B C 1
ATOM 5122 O O . SER B 1 285 ? 12.664 9.07 7.414 1 93.06 285 SER B O 1
ATOM 5124 N N . ALA B 1 286 ? 12.484 10.055 9.359 1 93.5 286 ALA B N 1
ATOM 5125 C CA . ALA B 1 286 ? 12.281 11.414 8.844 1 93.5 286 ALA B CA 1
ATOM 5126 C C . ALA B 1 286 ? 10.953 11.531 8.117 1 93.5 286 ALA B C 1
ATOM 5128 O O . ALA B 1 286 ? 10.758 12.438 7.301 1 93.5 286 ALA B O 1
ATOM 5129 N N . GLU B 1 287 ? 10.094 10.57 8.367 1 96.12 287 GLU B N 1
ATOM 5130 C CA . GLU B 1 287 ? 8.742 10.656 7.824 1 96.12 287 GLU B CA 1
ATOM 5131 C C . GLU B 1 287 ? 7.938 11.758 8.508 1 96.12 287 GLU B C 1
ATOM 5133 O O . GLU B 1 287 ? 7.914 11.844 9.742 1 96.12 287 GLU B O 1
ATOM 5138 N N . GLY B 1 288 ? 7.332 12.648 7.742 1 96.56 288 GLY B N 1
ATOM 5139 C CA . GLY B 1 288 ? 6.672 13.797 8.352 1 96.56 288 GLY B CA 1
ATOM 5140 C C . GLY B 1 288 ? 5.211 13.922 7.957 1 96.56 288 GLY B C 1
ATOM 5141 O O . GLY B 1 288 ? 4.445 14.625 8.617 1 96.56 288 GLY B O 1
ATOM 5142 N N . ILE B 1 289 ? 4.758 13.305 6.906 1 98.25 289 ILE B N 1
ATOM 5143 C CA . ILE B 1 289 ? 3.418 13.508 6.371 1 98.25 289 ILE B CA 1
ATOM 5144 C C . ILE B 1 289 ? 2.379 13.023 7.383 1 98.25 289 ILE B C 1
ATOM 5146 O O . ILE B 1 289 ? 1.367 13.695 7.609 1 98.25 289 ILE B O 1
ATOM 5150 N N . SER B 1 290 ? 2.607 11.883 8.016 1 98.56 290 SER B N 1
ATOM 5151 C CA . SER B 1 290 ? 1.654 11.367 8.992 1 98.56 290 SER B CA 1
ATOM 5152 C C . SER B 1 290 ? 1.493 12.328 10.164 1 98.56 290 SER B C 1
ATOM 5154 O O . SER B 1 290 ? 0.377 12.555 10.633 1 98.56 290 SER B O 1
ATOM 5156 N N . TYR B 1 291 ? 2.562 12.883 10.602 1 98.31 291 TYR B N 1
ATOM 5157 C CA . TYR B 1 291 ? 2.527 13.828 11.711 1 98.31 291 TYR B CA 1
ATOM 5158 C C . TYR B 1 291 ? 1.849 15.133 11.297 1 98.31 291 TYR B C 1
ATOM 5160 O O . TYR B 1 291 ? 1.133 15.742 12.094 1 98.31 291 TYR B O 1
ATOM 5168 N N . ALA B 1 292 ? 2.189 15.531 10.07 1 98.5 292 ALA B N 1
ATOM 5169 C CA . ALA B 1 292 ? 1.541 16.734 9.539 1 98.5 292 ALA B CA 1
ATOM 5170 C C . ALA B 1 292 ? 0.021 16.594 9.57 1 98.5 292 ALA B C 1
ATOM 5172 O O . ALA B 1 292 ? -0.679 17.469 10.086 1 98.5 292 ALA B O 1
ATOM 5173 N N . LEU B 1 293 ? -0.474 15.5 9.109 1 98.81 293 LEU B N 1
ATOM 5174 C CA . LEU B 1 293 ? -1.91 15.25 9.055 1 98.81 293 LEU B CA 1
ATOM 5175 C C . LEU B 1 293 ? -2.488 15.086 10.453 1 98.81 293 LEU B C 1
ATOM 5177 O O . LEU B 1 293 ? -3.568 15.602 10.75 1 98.81 293 LEU B O 1
ATOM 5181 N N . LYS B 1 294 ? -1.778 14.453 11.305 1 98.69 294 LYS B N 1
ATOM 5182 C CA . LYS B 1 294 ? -2.256 14.18 12.656 1 98.69 294 LYS B CA 1
ATOM 5183 C C . LYS B 1 294 ? -2.348 15.461 13.477 1 98.69 294 LYS B C 1
ATOM 5185 O O . LYS B 1 294 ? -3.359 15.711 14.133 1 98.69 294 LYS B O 1
ATOM 5190 N N . THR B 1 295 ? -1.291 16.234 13.453 1 98.75 295 THR B N 1
ATOM 5191 C CA . THR B 1 295 ? -1.305 17.5 14.195 1 98.75 295 THR B CA 1
ATOM 5192 C C . THR B 1 295 ? -2.404 18.422 13.672 1 98.75 295 THR B C 1
ATOM 5194 O O . THR B 1 295 ? -3.068 19.094 14.453 1 98.75 295 THR B O 1
ATOM 5197 N N . SER B 1 296 ? -2.604 18.438 12.367 1 98.75 296 SER B N 1
ATOM 5198 C CA . SER B 1 296 ? -3.68 19.234 11.781 1 98.75 296 SER B CA 1
ATOM 5199 C C . SER B 1 296 ? -5.043 18.766 12.273 1 98.75 296 SER B C 1
ATOM 5201 O O . SER B 1 296 ? -5.918 19.578 12.578 1 98.75 296 SER B O 1
ATOM 5203 N N . LEU B 1 297 ? -5.211 17.469 12.297 1 98.69 297 LEU B N 1
ATOM 5204 C CA . LEU B 1 297 ? -6.473 16.906 12.773 1 98.69 297 LEU B CA 1
ATOM 5205 C C . LEU B 1 297 ? -6.719 17.281 14.234 1 98.69 297 LEU B C 1
ATOM 5207 O O . LEU B 1 297 ? -7.805 17.766 14.578 1 98.69 297 LEU B O 1
ATOM 5211 N N . TYR B 1 298 ? -5.727 17.109 15.07 1 98.75 298 TYR B N 1
ATOM 5212 C CA . TYR B 1 298 ? -5.859 17.406 16.5 1 98.75 298 TYR B CA 1
ATOM 5213 C C . TYR B 1 298 ? -6.156 18.875 16.719 1 98.75 298 TYR B C 1
ATOM 5215 O O . TYR B 1 298 ? -6.98 19.234 17.578 1 98.75 298 TYR B O 1
ATOM 5223 N N . LEU B 1 299 ? -5.449 19.719 15.969 1 98.88 299 LEU B N 1
ATOM 5224 C CA . LEU B 1 299 ? -5.711 21.141 16.109 1 98.88 299 LEU B CA 1
ATOM 5225 C C . LEU B 1 299 ? -7.125 21.484 15.656 1 98.88 299 LEU B C 1
ATOM 5227 O O . LEU B 1 299 ? -7.82 22.266 16.312 1 98.88 299 LEU B O 1
ATOM 5231 N N . SER B 1 300 ? -7.555 20.938 14.547 1 98.81 300 SER B N 1
ATOM 5232 C CA . SER B 1 300 ? -8.914 21.156 14.07 1 98.81 300 SER B CA 1
ATOM 5233 C C . SER B 1 300 ? -9.945 20.766 15.125 1 98.81 300 SER B C 1
ATOM 5235 O O . SER B 1 300 ? -10.891 21.516 15.375 1 98.81 300 SER B O 1
ATOM 5237 N N . GLU B 1 301 ? -9.727 19.625 15.703 1 98.62 301 GLU B N 1
ATOM 5238 C CA . GLU B 1 301 ? -10.625 19.156 16.75 1 98.62 301 GLU B CA 1
ATOM 5239 C C . GLU B 1 301 ? -10.617 20.109 17.938 1 98.62 301 GLU B C 1
ATOM 5241 O O . GLU B 1 301 ? -11.656 20.312 18.578 1 98.62 301 GLU B O 1
ATOM 5246 N N . SER B 1 302 ? -9.492 20.641 18.234 1 98.5 302 SER B N 1
ATOM 5247 C CA . SER B 1 302 ? -9.344 21.547 19.359 1 98.5 302 SER B CA 1
ATOM 5248 C C . SER B 1 302 ? -10.047 22.875 19.109 1 98.5 302 SER B C 1
ATOM 5250 O O . SER B 1 302 ? -10.367 23.609 20.047 1 98.5 302 SER B O 1
ATOM 5252 N N . LEU B 1 303 ? -10.273 23.219 17.875 1 98.5 303 LEU B N 1
ATOM 5253 C CA . LEU B 1 303 ? -10.914 24.469 17.484 1 98.5 303 LEU B CA 1
ATOM 5254 C C . LEU B 1 303 ? -12.414 24.281 17.328 1 98.5 303 LEU B C 1
ATOM 5256 O O . LEU B 1 303 ? -13.148 25.25 17.109 1 98.5 303 LEU B O 1
ATOM 5260 N N . GLU B 1 304 ? -12.828 23.031 17.391 1 97.62 304 GLU B N 1
ATOM 5261 C CA . GLU B 1 304 ? -14.242 22.75 17.219 1 97.62 304 GLU B CA 1
ATOM 5262 C C . GLU B 1 304 ? -15.094 23.484 18.25 1 97.62 304 GLU B C 1
ATOM 5264 O O . GLU B 1 304 ? -16.188 23.953 17.938 1 97.62 304 GLU B O 1
ATOM 5269 N N . GLU B 1 305 ? -14.586 23.594 19.484 1 96.56 305 GLU B N 1
ATOM 5270 C CA . GLU B 1 305 ? -15.32 24.234 20.578 1 96.56 305 GLU B CA 1
ATOM 5271 C C . GLU B 1 305 ? -15.109 25.75 20.578 1 96.56 305 GLU B C 1
ATOM 5273 O O . GLU B 1 305 ? -15.656 26.453 21.422 1 96.56 305 GLU B O 1
ATOM 5278 N N . GLY B 1 306 ? -14.336 26.234 19.656 1 97.06 306 GLY B N 1
ATOM 5279 C CA . GLY B 1 306 ? -14.086 27.656 19.578 1 97.06 306 GLY B CA 1
ATOM 5280 C C . GLY B 1 306 ? -12.625 28.031 19.719 1 97.06 306 GLY B C 1
ATOM 5281 O O . GLY B 1 306 ? -11.781 27.156 19.938 1 97.06 306 GLY B O 1
ATOM 5282 N N . MET B 1 307 ? -12.352 29.312 19.609 1 97.56 307 MET B N 1
ATOM 5283 C CA . MET B 1 307 ? -10.984 29.812 19.594 1 97.56 307 MET B CA 1
ATOM 5284 C C . MET B 1 307 ? -10.438 29.953 21.016 1 97.56 307 MET B C 1
ATOM 5286 O O . MET B 1 307 ? -9.234 29.828 21.234 1 97.56 307 MET B O 1
ATOM 5290 N N . ASP B 1 308 ? -11.391 30.234 21.953 1 96.5 308 ASP B N 1
ATOM 5291 C CA . ASP B 1 308 ? -10.953 30.391 23.344 1 96.5 308 ASP B CA 1
ATOM 5292 C C . ASP B 1 308 ? -10.484 29.047 23.922 1 96.5 308 ASP B C 1
ATOM 5294 O O . ASP B 1 308 ? -11.203 28.062 23.859 1 96.5 308 ASP B O 1
ATOM 5298 N N . GLY B 1 309 ? -9.25 28.969 24.438 1 97.19 309 GLY B N 1
ATOM 5299 C CA . GLY B 1 309 ? -8.727 27.781 25.094 1 97.19 309 GLY B CA 1
ATOM 5300 C C . GLY B 1 309 ? -8.25 26.719 24.125 1 97.19 309 GLY B C 1
ATOM 5301 O O . GLY B 1 309 ? -7.938 25.594 24.531 1 97.19 309 GLY B O 1
ATOM 5302 N N . PHE B 1 310 ? -8.227 27.016 22.844 1 98.25 310 PHE B N 1
ATOM 5303 C CA . PHE B 1 310 ? -7.934 26 21.844 1 98.25 310 PHE B CA 1
ATOM 5304 C C . PHE B 1 310 ? -6.543 25.422 22.047 1 98.25 310 PHE B C 1
ATOM 5306 O O . PHE B 1 310 ? -6.316 24.234 21.797 1 98.25 310 PHE B O 1
ATOM 5313 N N . LEU B 1 311 ? -5.574 26.188 22.5 1 97.94 311 LEU B N 1
ATOM 5314 C CA . LEU B 1 311 ? -4.203 25.719 22.656 1 97.94 311 LEU B CA 1
ATOM 5315 C C . LEU B 1 311 ? -4.113 24.672 23.766 1 97.94 311 LEU B C 1
ATOM 5317 O O . LEU B 1 311 ? -3.361 23.703 23.641 1 97.94 311 LEU B O 1
ATOM 5321 N N . ASP B 1 312 ? -4.84 24.875 24.844 1 97.81 312 ASP B N 1
ATOM 5322 C CA . ASP B 1 312 ? -4.867 23.891 25.922 1 97.81 312 ASP B CA 1
ATOM 5323 C C . ASP B 1 312 ? -5.484 22.578 25.453 1 97.81 312 ASP B C 1
ATOM 5325 O O . ASP B 1 312 ? -4.988 21.5 25.781 1 97.81 312 ASP B O 1
ATOM 5329 N N . ARG B 1 313 ? -6.547 22.719 24.703 1 98.38 313 ARG B N 1
ATOM 5330 C CA . ARG B 1 313 ? -7.164 21.516 24.141 1 98.38 313 ARG B CA 1
ATOM 5331 C C . ARG B 1 313 ? -6.207 20.812 23.188 1 98.38 313 ARG B C 1
ATOM 5333 O O . ARG B 1 313 ? -6.09 19.578 23.219 1 98.38 313 ARG B O 1
ATOM 5340 N N . TYR B 1 314 ? -5.543 21.578 22.375 1 98.44 314 TYR B N 1
ATOM 5341 C CA . TYR B 1 314 ? -4.555 21.047 21.453 1 98.44 314 TYR B CA 1
ATOM 5342 C C . TYR B 1 314 ? -3.418 20.359 22.203 1 98.44 314 TYR B C 1
ATOM 5344 O O . TYR B 1 314 ? -2.982 19.266 21.812 1 98.44 314 TYR B O 1
ATOM 5352 N N . LYS B 1 315 ? -2.945 20.922 23.234 1 97.25 315 LYS B N 1
ATOM 5353 C CA . LYS B 1 315 ? -1.898 20.344 24.062 1 97.25 315 LYS B CA 1
ATOM 5354 C C . LYS B 1 315 ? -2.314 18.984 24.609 1 97.25 315 LYS B C 1
ATOM 5356 O O . LYS B 1 315 ? -1.53 18.031 24.578 1 97.25 315 LYS B O 1
ATOM 5361 N N . GLN B 1 316 ? -3.479 18.875 25.047 1 97.69 316 GLN B N 1
ATOM 5362 C CA . GLN B 1 316 ? -3.99 17.641 25.609 1 97.69 316 GLN B CA 1
ATOM 5363 C C . GLN B 1 316 ? -4.07 16.547 24.547 1 97.69 316 GLN B C 1
ATOM 5365 O O . GLN B 1 316 ? -3.662 15.406 24.781 1 97.69 316 GLN B O 1
ATOM 5370 N N . LYS B 1 317 ? -4.539 16.875 23.391 1 97.06 317 LYS B N 1
ATOM 5371 C CA . LYS B 1 317 ? -4.695 15.898 22.312 1 97.06 317 LYS B CA 1
ATOM 5372 C C . LYS B 1 317 ? -3.336 15.453 21.781 1 97.06 317 LYS B C 1
ATOM 5374 O O . LYS B 1 317 ? -3.199 14.328 21.281 1 97.06 317 LYS B O 1
ATOM 5379 N N . SER B 1 318 ? -2.348 16.266 21.891 1 97 318 SER B N 1
ATOM 5380 C CA . SER B 1 318 ? -1.052 16.031 21.266 1 97 318 SER B CA 1
ATOM 5381 C C . SER B 1 318 ? -0.175 15.133 22.141 1 97 318 SER B C 1
ATOM 5383 O O . SER B 1 318 ? 0.954 14.812 21.766 1 97 318 SER B O 1
ATOM 5385 N N . LYS B 1 319 ? -0.683 14.727 23.312 1 96.56 319 LYS B N 1
ATOM 5386 C CA . LYS B 1 319 ? 0.084 13.859 24.203 1 96.56 319 LYS B CA 1
ATOM 5387 C C . LYS B 1 319 ? 0.452 12.547 23.516 1 96.56 319 LYS B C 1
ATOM 5389 O O . LYS B 1 319 ? 1.523 11.992 23.766 1 96.56 319 LYS B O 1
ATOM 5394 N N . ASP B 1 320 ? -0.39 12.078 22.734 1 95.5 320 ASP B N 1
ATOM 5395 C CA . ASP B 1 320 ? -0.115 10.82 22.047 1 95.5 320 ASP B CA 1
ATOM 5396 C C . ASP B 1 320 ? 1.013 10.977 21.031 1 95.5 320 ASP B C 1
ATOM 5398 O O . ASP B 1 320 ? 1.744 10.023 20.766 1 95.5 320 ASP B O 1
ATOM 5402 N N . ILE B 1 321 ? 1.133 12.148 20.438 1 96.88 321 ILE B N 1
ATOM 5403 C CA . ILE B 1 321 ? 2.229 12.414 19.516 1 96.88 321 ILE B CA 1
ATOM 5404 C C . ILE B 1 321 ? 3.557 12.391 20.266 1 96.88 321 ILE B C 1
ATOM 5406 O O . ILE B 1 321 ? 4.535 11.805 19.797 1 96.88 321 ILE B O 1
ATOM 5410 N N . LYS B 1 322 ? 3.561 12.984 21.422 1 95.25 322 LYS B N 1
ATOM 5411 C CA . LYS B 1 322 ? 4.754 12.977 22.266 1 95.25 322 LYS B CA 1
ATOM 5412 C C . LYS B 1 322 ? 5.168 11.555 22.625 1 95.25 322 LYS B C 1
ATOM 5414 O O . LYS B 1 322 ? 6.352 11.203 22.547 1 95.25 322 LYS B O 1
ATOM 5419 N N . LEU B 1 323 ? 4.211 10.797 23 1 95.94 323 LEU B N 1
ATOM 5420 C CA . LEU B 1 323 ? 4.477 9.398 23.328 1 95.94 323 LEU B CA 1
ATOM 5421 C C . LEU B 1 323 ? 5.023 8.656 22.109 1 95.94 323 LEU B C 1
ATOM 5423 O O . LEU B 1 323 ? 5.965 7.867 22.234 1 95.94 323 LEU B O 1
ATOM 5427 N N . ASN B 1 324 ? 4.414 8.875 21 1 96.69 324 ASN B N 1
ATOM 5428 C CA . ASN B 1 324 ? 4.887 8.242 19.766 1 96.69 324 ASN B CA 1
ATOM 5429 C C . ASN B 1 324 ? 6.336 8.617 19.469 1 96.69 324 ASN B C 1
ATOM 5431 O O . ASN B 1 324 ? 7.145 7.754 19.125 1 96.69 324 ASN B O 1
ATOM 5435 N N . LEU B 1 325 ? 6.68 9.883 19.594 1 96.19 325 LEU B N 1
ATOM 5436 C CA . LEU B 1 325 ? 8.039 10.352 19.359 1 96.19 325 LEU B CA 1
ATOM 5437 C C . LEU B 1 325 ? 9.008 9.711 20.359 1 96.19 325 LEU B C 1
ATOM 5439 O O . LEU B 1 325 ? 10.125 9.336 19.984 1 96.19 325 LEU B O 1
ATOM 5443 N N . LEU B 1 326 ? 8.578 9.586 21.578 1 95.62 326 LEU B N 1
ATOM 5444 C CA . LEU B 1 326 ? 9.391 8.938 22.594 1 95.62 326 LEU B CA 1
ATOM 5445 C C . LEU B 1 326 ? 9.695 7.492 22.219 1 95.62 326 LEU B C 1
ATOM 5447 O O . LEU B 1 326 ? 10.844 7.059 22.281 1 95.62 326 LEU B O 1
ATOM 5451 N N . ILE B 1 327 ? 8.695 6.812 21.812 1 96.06 327 ILE B N 1
ATOM 5452 C CA . ILE B 1 327 ? 8.836 5.406 21.453 1 96.06 327 ILE B CA 1
ATOM 5453 C C . ILE B 1 327 ? 9.773 5.27 20.25 1 96.06 327 ILE B C 1
ATOM 5455 O O . ILE B 1 327 ? 10.648 4.398 20.234 1 96.06 327 ILE B O 1
ATOM 5459 N N . LYS B 1 328 ? 9.609 6.086 19.266 1 95.06 328 LYS B N 1
ATOM 5460 C CA . LYS B 1 328 ? 10.469 6.047 18.078 1 95.06 328 LYS B CA 1
ATOM 5461 C C . LYS B 1 328 ? 11.914 6.348 18.453 1 95.06 328 LYS B C 1
ATOM 5463 O O . LYS B 1 328 ? 12.844 5.746 17.891 1 95.06 328 LYS B O 1
ATOM 5468 N N . ASN B 1 329 ? 12.086 7.293 19.344 1 94.19 329 ASN B N 1
ATOM 5469 C CA . ASN B 1 329 ? 13.438 7.617 19.812 1 94.19 329 ASN B CA 1
ATOM 5470 C C . ASN B 1 329 ? 14.078 6.438 20.531 1 94.19 329 ASN B C 1
ATOM 5472 O O . ASN B 1 329 ? 15.289 6.219 20.422 1 94.19 329 ASN B O 1
ATOM 5476 N N . LEU B 1 330 ? 13.297 5.711 21.25 1 93.31 330 LEU B N 1
ATOM 5477 C CA . LEU B 1 330 ? 13.789 4.551 21.984 1 93.31 330 LEU B CA 1
ATOM 5478 C C . LEU B 1 330 ? 14.156 3.418 21.031 1 93.31 330 LEU B C 1
ATOM 5480 O O . LEU B 1 330 ? 15.062 2.631 21.328 1 93.31 330 LEU B O 1
ATOM 5484 N N . LYS B 1 331 ? 13.547 3.395 19.891 1 91.06 331 LYS B N 1
ATOM 5485 C CA . LYS B 1 331 ? 13.766 2.326 18.922 1 91.06 331 LYS B CA 1
ATOM 5486 C C . LYS B 1 331 ? 14.875 2.699 17.938 1 91.06 331 LYS B C 1
ATOM 5488 O O . LYS B 1 331 ? 15.453 1.827 17.297 1 91.06 331 LYS B O 1
ATOM 5493 N N . SER B 1 332 ? 15.164 3.932 17.828 1 90.44 332 SER B N 1
ATOM 5494 C CA . SER B 1 332 ? 16.062 4.465 16.812 1 90.44 332 SER B CA 1
ATOM 5495 C C . SER B 1 332 ? 17.453 3.842 16.938 1 90.44 332 SER B C 1
ATOM 5497 O O . SER B 1 332 ? 18.094 3.543 15.922 1 90.44 332 SER B O 1
ATOM 5499 N N . PRO B 1 333 ? 17.938 3.551 18.156 1 88.12 333 PRO B N 1
ATOM 5500 C CA . PRO B 1 333 ? 19.281 2.965 18.266 1 88.12 333 PRO B CA 1
ATOM 5501 C C . PRO B 1 333 ? 19.391 1.618 17.547 1 88.12 333 PRO B C 1
ATOM 5503 O O . PRO B 1 333 ? 20.469 1.267 17.047 1 88.12 333 PRO B O 1
ATOM 5506 N N . ALA B 1 334 ? 18.391 0.85 17.406 1 88.69 334 ALA B N 1
ATOM 5507 C CA . ALA B 1 334 ? 18.422 -0.421 16.688 1 88.69 334 ALA B CA 1
ATOM 5508 C C . ALA B 1 334 ? 18.781 -0.214 15.219 1 88.69 334 ALA B C 1
ATOM 5510 O O . ALA B 1 334 ? 19.391 -1.085 14.602 1 88.69 334 ALA B O 1
ATOM 5511 N N . MET B 1 335 ? 18.469 0.894 14.789 1 90.5 335 MET B N 1
ATOM 5512 C CA . MET B 1 335 ? 18.703 1.198 13.375 1 90.5 335 MET B CA 1
ATOM 5513 C C . MET B 1 335 ? 20.031 1.908 13.188 1 90.5 335 MET B C 1
ATOM 5515 O O . MET B 1 335 ? 20.75 1.646 12.227 1 90.5 335 MET B O 1
ATOM 5519 N N . TYR B 1 336 ? 20.391 2.713 14.156 1 93.75 336 TYR B N 1
ATOM 5520 C CA . TYR B 1 336 ? 21.469 3.637 13.844 1 93.75 336 TYR B CA 1
ATOM 5521 C C . TYR B 1 336 ? 22.719 3.324 14.672 1 93.75 336 TYR B C 1
ATOM 5523 O O . TYR B 1 336 ? 23.781 3.879 14.43 1 93.75 336 TYR B O 1
ATOM 5531 N N . ASN B 1 337 ? 22.516 2.42 15.625 1 94 337 ASN B N 1
ATOM 5532 C CA . ASN B 1 337 ? 23.688 1.834 16.266 1 94 337 ASN B CA 1
ATOM 5533 C C . ASN B 1 337 ? 24.234 0.652 15.461 1 94 337 ASN B C 1
ATOM 5535 O O . ASN B 1 337 ? 23.516 -0.315 15.211 1 94 337 ASN B O 1
ATOM 5539 N N . SER B 1 338 ? 25.484 0.725 15.125 1 95 338 SER B N 1
ATOM 5540 C CA . SER B 1 338 ? 26.062 -0.243 14.211 1 95 338 SER B CA 1
ATOM 5541 C C . SER B 1 338 ? 25.969 -1.662 14.758 1 95 338 SER B C 1
ATOM 5543 O O . SER B 1 338 ? 25.594 -2.588 14.039 1 95 338 SER B O 1
ATOM 5545 N N . SER B 1 339 ? 26.234 -1.823 15.992 1 95.75 339 SER B N 1
ATOM 5546 C CA . SER B 1 339 ? 26.219 -3.148 16.609 1 95.75 339 SER B CA 1
ATOM 5547 C C . SER B 1 339 ? 24.812 -3.707 16.688 1 95.75 339 SER B C 1
ATOM 5549 O O . SER B 1 339 ? 24.578 -4.875 16.375 1 95.75 339 SER B O 1
ATOM 5551 N N . LEU B 1 340 ? 23.922 -2.912 17.094 1 95.38 340 LEU B N 1
ATOM 5552 C CA . LEU B 1 340 ? 22.531 -3.342 17.219 1 95.38 340 LEU B CA 1
ATOM 5553 C C . LEU B 1 340 ? 21.922 -3.629 15.852 1 95.38 340 LEU B C 1
ATOM 5555 O O . LEU B 1 340 ? 21.188 -4.602 15.688 1 95.38 340 LEU B O 1
ATOM 5559 N N . ARG B 1 341 ? 22.25 -2.836 14.953 1 94.75 341 ARG B N 1
ATOM 5560 C CA . ARG B 1 341 ? 21.766 -3.041 13.586 1 94.75 341 ARG B CA 1
ATOM 5561 C C . ARG B 1 341 ? 22.297 -4.352 13.016 1 94.75 341 ARG B C 1
ATOM 5563 O O . ARG B 1 341 ? 21.547 -5.09 12.359 1 94.75 341 ARG B O 1
ATOM 5570 N N . LYS B 1 342 ? 23.594 -4.594 13.219 1 95.75 342 LYS B N 1
ATOM 5571 C CA . LYS B 1 342 ? 24.188 -5.855 12.789 1 95.75 342 LYS B CA 1
ATOM 5572 C C . LYS B 1 342 ? 23.406 -7.047 13.328 1 95.75 342 LYS B C 1
ATOM 5574 O O . LYS B 1 342 ? 23.078 -7.973 12.586 1 95.75 342 LYS B O 1
ATOM 5579 N N . LEU B 1 343 ? 23.062 -6.992 14.57 1 94.75 343 LEU B N 1
ATOM 5580 C CA . LEU B 1 343 ? 22.328 -8.07 15.203 1 94.75 343 LEU B CA 1
ATOM 5581 C C . LEU B 1 343 ? 20.938 -8.211 14.594 1 94.75 343 LEU B C 1
ATOM 5583 O O . LEU B 1 343 ? 20.453 -9.32 14.359 1 94.75 343 LEU B O 1
ATOM 5587 N N . ALA B 1 344 ? 20.312 -7.125 14.344 1 92.25 344 ALA B N 1
ATOM 5588 C CA . ALA B 1 344 ? 18.969 -7.133 13.766 1 92.25 344 ALA B CA 1
ATOM 5589 C C . ALA B 1 344 ? 18.969 -7.766 12.375 1 92.25 344 ALA B C 1
ATOM 5591 O O . ALA B 1 344 ? 18.141 -8.625 12.078 1 92.25 344 ALA B O 1
ATOM 5592 N N . ILE B 1 345 ? 19.906 -7.391 11.531 1 92.88 345 ILE B N 1
ATOM 5593 C CA . ILE B 1 345 ? 19.984 -7.887 10.164 1 92.88 345 ILE B CA 1
ATOM 5594 C C . ILE B 1 345 ? 20.312 -9.375 10.172 1 92.88 345 ILE B C 1
ATOM 5596 O O . ILE B 1 345 ? 19.703 -10.156 9.438 1 92.88 345 ILE B O 1
ATOM 5600 N N . LYS B 1 346 ? 21.156 -9.758 11.008 1 93.12 346 LYS B N 1
ATOM 5601 C CA . LYS B 1 346 ? 21.594 -11.156 11.062 1 93.12 346 LYS B CA 1
ATOM 5602 C C . LYS B 1 346 ? 20.484 -12.055 11.602 1 93.12 346 LYS B C 1
ATOM 5604 O O . LYS B 1 346 ? 20.453 -13.25 11.305 1 93.12 346 LYS B O 1
ATOM 5609 N N . SER B 1 347 ? 19.625 -11.523 12.438 1 90.44 347 SER B N 1
ATOM 5610 C CA . SER B 1 347 ? 18.516 -12.312 12.969 1 90.44 347 SER B CA 1
ATOM 5611 C C . SER B 1 347 ? 17.594 -12.805 11.852 1 90.44 347 SER B C 1
ATOM 5613 O O . SER B 1 347 ? 16.953 -13.844 11.984 1 90.44 347 SER B O 1
ATOM 5615 N N . GLY B 1 348 ? 17.406 -12.062 10.75 1 84.19 348 GLY B N 1
ATOM 5616 C CA . GLY B 1 348 ? 16.609 -12.43 9.594 1 84.19 348 GLY B CA 1
ATOM 5617 C C . GLY B 1 348 ? 15.117 -12.367 9.844 1 84.19 348 GLY B C 1
ATOM 5618 O O . GLY B 1 348 ? 14.32 -12.797 9.008 1 84.19 348 GLY B O 1
ATOM 5619 N N . ILE B 1 349 ? 14.695 -11.898 10.93 1 75.12 349 ILE B N 1
ATOM 5620 C CA . ILE B 1 349 ? 13.305 -11.977 11.375 1 75.12 349 ILE B CA 1
ATOM 5621 C C . ILE B 1 349 ? 12.398 -11.281 10.359 1 75.12 349 ILE B C 1
ATOM 5623 O O . ILE B 1 349 ? 11.312 -11.766 10.047 1 75.12 349 ILE B O 1
ATOM 5627 N N . THR B 1 350 ? 12.742 -10.289 9.672 1 76.06 350 THR B N 1
ATOM 5628 C CA . THR B 1 350 ? 11.852 -9.555 8.781 1 76.06 350 THR B CA 1
ATOM 5629 C C . THR B 1 350 ? 12.258 -9.742 7.32 1 76.06 350 THR B C 1
ATOM 5631 O O . THR B 1 350 ? 11.672 -9.148 6.422 1 76.06 350 THR B O 1
ATOM 5634 N N . SER B 1 351 ? 13.141 -10.641 7.062 1 81.88 351 SER B N 1
ATOM 5635 C CA . SER B 1 351 ? 13.703 -10.766 5.723 1 81.88 351 SER B CA 1
ATOM 5636 C C . SER B 1 351 ? 12.797 -11.594 4.816 1 81.88 351 SER B C 1
ATOM 5638 O O . SER B 1 351 ? 12.203 -12.578 5.254 1 81.88 351 SER B O 1
ATOM 5640 N N . ILE B 1 352 ? 12.68 -11.086 3.619 1 81.44 352 ILE B N 1
ATOM 5641 C CA . ILE B 1 352 ? 11.953 -11.859 2.617 1 81.44 352 ILE B CA 1
ATOM 5642 C C . ILE B 1 352 ? 12.945 -12.5 1.645 1 81.44 352 ILE B C 1
ATOM 5644 O O . ILE B 1 352 ? 13.898 -11.852 1.206 1 81.44 352 ILE B O 1
ATOM 5648 N N . LYS B 1 353 ? 13.43 -13.648 1.942 1 68.94 353 LYS B N 1
ATOM 5649 C CA . LYS B 1 353 ? 14.461 -14.375 1.205 1 68.94 353 LYS B CA 1
ATOM 5650 C C . LYS B 1 353 ? 14.07 -14.539 -0.262 1 68.94 353 LYS B C 1
ATOM 5652 O O . LYS B 1 353 ? 12.891 -14.625 -0.592 1 68.94 353 LYS B O 1
#